Protein AF-A0A0N0D2H1-F1 (afdb_monomer_lite)

Foldseek 3Di:
DDDDDADAPVPDDPVSLVVVCVVVVHDPVRVVVVVVDDDDDPPVPDDPDDDHDHDDDDDDDDDDPDDDDDDDDDDDDDDPDPPPPDDQPPFKDWPAKDWDLLVLPLALPPLLVQLVLCCQLFHVPQDSVLSSVQSVCSVVVNRLAAGEAEDQPDPPDAWAADDRYIYGYNSLVVVLQPALLSLLVNLQSVQLNRQQVVNCCRCVPSHVNDDGGPDSSSNLRSVLSCLSSVLLQAKDFTMKIWMWGQDPVRDTDIDIGTRMRHRVRPNSVSSCVQAVAPPDPQQQWGWGQDSVRDTDTRRNPPPLQQQPLLQQLQCLLCVLLVHDDDLLLRLLQNCLQFPDPDPLASDGHPCVVVCLVPPCPDSNVCCQAADNVLLLLADNAQVDALLRSLVVLLVLLQVLQVQLLVQAQPFGDDDPVRPRDDGTNSSSSLSSNLNSLQSCQQCFAFNFDQVADAQDVAFGGATQAGAANVFFDPQLSSCSSQLNNSSPGDCVSHRRSVSSSVLSSVSSNCSVVSPRCPPPVSCRCDRHRNHHDPVRRGHGHHHGDPSTGDPPPPPPPPPPDD

Sequence (562 aa):
MSKIHIVNTSKDGLDSFLKIANNYEVSFPELKNANKDRGNPPFEKRSPGYVIYNGDEILIPRNFMQNNQLGTCVLGCSQVDKKKESTMPENKDIIGIEDYFLSSIPYLQSPYFFKKGILLIFGNEIPANEIEKMRHDMINGVFEKPKYEFDSLGEGKYGYYYNGIITLDKFLVIKAQDNFKYRWALLLVMLEEYGHHIDYILRNKYTSIGGDAKGDEGQIFAGDYIHYNDLLESNLHYATVKLVKKNDAGTRQEHIIEYDILEDNPPKSMRREFIEYSNNRFQDKATIRLKDGTEQEVEFFAIRGLGAMHEEITEKAAQDSGITYDKALEFGCEWPDLPCESQHTVNICYNALIEMKSIKHSKAYKSHYGIYSYWHAMSPGSHMTNQQVKYKMLIQAERWYTDGLKNKGEKPVKYRDGATDFKDRGLFFIGKLLHMIQDSYTQSHAFRDRDGELIKNGIGFKIKLFQGYINQDPKKHELADNGGDPFHCTILSVPGATDALKASTEILKYYKSNTDFKPDVYSYLDEKILVLDSKNANEKSGASHSSYAKEEGNWSISFNFF

Radius of gyration: 29.93 Å; chains: 1; bounding box: 83×64×80 Å

pLDDT: mean 75.49, std 21.8, range [23.78, 98.62]

Secondary structure (DSSP, 8-state):
-PPP----TTTS-HHHHHHHHHHTT--HHHHHHTTTS-----GGG--TT----SSS--PPPS------------S--------------TTEEEEEEEE-TGGG-TTTT-HHHHHHHHHHHH-TTS-HHHHHHHHHHHHTT-S-PPEEEEE---TT--EEEETTEEEEEHHHHHHHHH-HHHHHHHHHHHHHHHHHHHHHHIIIII-S--S--SS-HHHHHHHHHHHHTTTTTS-EEEEEEEEEEEPTTS-EEEEEEEEEEBTTBS-HHHHTTTTT----TTS--EEEEPTTS-EEEE---TTTTTTHHHHHHHHHHHHHHT----HHHHHHHHTTTSB-S-SSSS-B-THHHHHHHH-TTSHHHHHHHSTTGGGGT--S-TTSBHHHHHHHHHHHHHHHHHHHHHTTTPPPS--TT-----S-THHHHHHHHHHHHHHTTSTTTEEE-TTSPBPTTSSSBPEEEE--GGGB-HHHHHHHHTTS-TTS--TTTSTTHHHHHHHHHHHHHHHHTT--IIIIIHHHIIIIISPBPTTTTTSB-----TTTBPP-----------

Structure (mmCIF, N/CA/C/O backbone):
data_AF-A0A0N0D2H1-F1
#
_entry.id   AF-A0A0N0D2H1-F1
#
loop_
_atom_site.group_PDB
_atom_site.id
_atom_site.type_symbol
_atom_site.label_atom_id
_atom_site.label_alt_id
_atom_site.label_comp_id
_atom_site.label_asym_id
_atom_site.label_entity_id
_atom_site.label_seq_id
_atom_site.pdbx_PDB_ins_code
_atom_site.Cartn_x
_atom_site.Cartn_y
_atom_site.Cartn_z
_atom_site.occupancy
_atom_site.B_iso_or_equiv
_atom_site.auth_seq_id
_atom_site.auth_comp_id
_atom_site.auth_asym_id
_atom_site.auth_atom_id
_atom_site.pdbx_PDB_model_num
ATOM 1 N N . MET A 1 1 ? 26.616 27.077 -18.793 1.00 26.61 1 MET A N 1
ATOM 2 C CA . MET A 1 1 ? 27.231 28.172 -18.008 1.00 26.61 1 MET A CA 1
ATOM 3 C C . MET A 1 1 ? 27.455 27.655 -16.596 1.00 26.61 1 MET A C 1
ATOM 5 O O . MET A 1 1 ? 26.478 27.295 -15.954 1.00 26.61 1 MET A O 1
ATOM 9 N N . SER A 1 2 ? 28.697 27.545 -16.128 1.00 28.22 2 SER A N 1
ATOM 10 C CA . SER A 1 2 ? 28.988 27.197 -14.731 1.00 28.22 2 SER A CA 1
ATOM 11 C C . SER A 1 2 ? 28.725 28.414 -13.837 1.00 28.22 2 SER A C 1
ATOM 13 O O . SER A 1 2 ? 29.215 29.510 -14.110 1.00 28.22 2 SER A O 1
ATOM 15 N N . LYS A 1 3 ? 27.898 28.246 -12.797 1.00 31.00 3 LYS A N 1
ATOM 16 C CA . LYS A 1 3 ? 27.627 29.294 -11.803 1.00 31.00 3 LYS A CA 1
ATOM 17 C C . LYS A 1 3 ? 28.882 29.500 -10.953 1.00 31.00 3 LYS A C 1
ATOM 19 O O . LYS A 1 3 ? 29.344 28.576 -10.294 1.00 31.00 3 LYS A O 1
ATOM 24 N N . ILE A 1 4 ? 29.428 30.712 -10.976 1.00 38.06 4 ILE A N 1
ATOM 25 C CA . ILE A 1 4 ? 30.532 31.118 -10.103 1.00 38.06 4 ILE A CA 1
ATOM 26 C C . ILE A 1 4 ? 29.925 31.611 -8.787 1.00 38.06 4 ILE A C 1
ATOM 28 O O . ILE A 1 4 ? 29.057 32.483 -8.795 1.00 38.06 4 ILE A O 1
ATOM 32 N N . HIS A 1 5 ? 30.387 31.065 -7.662 1.00 42.81 5 HIS A N 1
ATOM 33 C CA . HIS A 1 5 ? 30.021 31.535 -6.327 1.00 42.81 5 HIS A CA 1
ATOM 34 C C . HIS A 1 5 ? 31.134 32.432 -5.782 1.00 42.81 5 HIS A C 1
ATOM 36 O O . HIS A 1 5 ? 32.235 31.965 -5.504 1.00 42.81 5 HIS A O 1
ATOM 42 N N . ILE A 1 6 ? 30.846 33.727 -5.650 1.00 43.12 6 ILE A N 1
ATOM 43 C CA . ILE A 1 6 ? 31.751 34.717 -5.059 1.00 43.12 6 ILE A CA 1
ATOM 44 C C . ILE A 1 6 ? 31.274 34.967 -3.630 1.00 43.12 6 ILE A C 1
ATOM 46 O O . ILE A 1 6 ? 30.100 35.273 -3.437 1.00 43.12 6 ILE A O 1
ATOM 50 N N . VAL A 1 7 ? 32.164 34.842 -2.643 1.00 45.31 7 VAL A N 1
ATOM 51 C CA . VAL A 1 7 ? 31.858 35.159 -1.239 1.00 45.31 7 VAL A CA 1
ATOM 52 C C . VAL A 1 7 ? 32.781 36.248 -0.740 1.00 45.31 7 VAL A C 1
ATOM 54 O O . VAL A 1 7 ? 34.004 36.154 -0.853 1.00 45.31 7 VAL A O 1
ATOM 57 N N . ASN A 1 8 ? 32.176 37.284 -0.175 1.00 50.62 8 ASN A N 1
ATOM 58 C CA . ASN A 1 8 ? 32.856 38.426 0.394 1.00 50.62 8 ASN A CA 1
ATOM 59 C C . ASN A 1 8 ? 32.934 38.275 1.917 1.00 50.62 8 ASN A C 1
ATOM 61 O O . ASN A 1 8 ? 31.946 38.423 2.635 1.00 50.62 8 ASN A O 1
ATOM 65 N N . THR A 1 9 ? 34.147 38.050 2.418 1.00 47.50 9 THR A N 1
ATOM 66 C CA . THR A 1 9 ? 34.437 37.842 3.849 1.00 47.50 9 THR A CA 1
ATOM 67 C C . THR A 1 9 ? 34.023 39.006 4.759 1.00 47.50 9 THR A C 1
ATOM 69 O O . THR A 1 9 ? 33.893 38.807 5.963 1.00 47.50 9 THR A O 1
ATOM 72 N N . SER A 1 10 ? 33.807 40.208 4.211 1.00 42.47 10 SER A N 1
ATOM 73 C CA . SER A 1 10 ? 33.390 41.398 4.966 1.00 42.47 10 SER A CA 1
ATOM 74 C C . SER A 1 10 ? 31.883 41.675 4.938 1.00 42.47 10 SER A C 1
ATOM 76 O O . SER A 1 10 ? 31.417 42.523 5.697 1.00 42.47 10 SER A O 1
ATOM 78 N N . LYS A 1 11 ? 31.119 40.990 4.073 1.00 43.97 11 LYS A N 1
ATOM 79 C CA . LYS A 1 11 ? 29.684 41.257 3.850 1.00 43.97 11 LYS A CA 1
ATOM 80 C C . LYS A 1 11 ? 28.783 40.037 4.035 1.00 43.97 11 LYS A C 1
ATOM 82 O O . LYS A 1 11 ? 27.614 40.216 4.364 1.00 43.97 11 LYS A O 1
ATOM 87 N N . ASP A 1 12 ? 29.312 38.829 3.873 1.00 51.25 12 ASP A N 1
ATOM 88 C CA . ASP A 1 12 ? 28.519 37.603 3.928 1.00 51.25 12 ASP A CA 1
ATOM 89 C C . ASP A 1 12 ? 28.632 36.908 5.295 1.00 51.25 12 ASP A C 1
ATOM 91 O O . ASP A 1 12 ? 29.712 36.796 5.876 1.00 51.25 12 ASP A O 1
ATOM 95 N N . GLY A 1 13 ? 27.493 36.443 5.820 1.00 52.88 13 GLY A N 1
ATOM 96 C CA . GLY A 1 13 ? 27.396 35.770 7.119 1.00 52.88 13 GLY A CA 1
ATOM 97 C C . GLY A 1 13 ? 27.925 34.329 7.125 1.00 52.88 13 GLY A C 1
ATOM 98 O O . GLY A 1 13 ? 28.175 33.724 6.081 1.00 52.88 13 GLY A O 1
ATOM 99 N N . LEU A 1 14 ? 28.053 33.754 8.327 1.00 47.91 14 LEU A N 1
ATOM 100 C CA . LEU A 1 14 ? 28.580 32.400 8.572 1.00 47.91 14 LEU A CA 1
ATOM 101 C C . LEU A 1 14 ? 27.854 31.307 7.756 1.00 47.91 14 LEU A C 1
ATOM 103 O O . LEU A 1 14 ? 28.486 30.358 7.294 1.00 47.91 14 LEU A O 1
ATOM 107 N N . ASP A 1 15 ? 26.556 31.485 7.505 1.00 50.50 15 ASP A N 1
ATOM 108 C CA . ASP A 1 15 ? 25.721 30.556 6.734 1.00 50.50 15 ASP A CA 1
ATOM 109 C C . ASP A 1 15 ? 26.161 30.408 5.270 1.00 50.50 15 ASP A C 1
ATOM 111 O O . ASP A 1 15 ? 26.068 29.319 4.698 1.00 50.50 15 ASP A O 1
ATOM 115 N N . SER A 1 16 ? 26.690 31.472 4.659 1.00 55.16 16 SER A N 1
ATOM 116 C CA . SER A 1 16 ? 27.202 31.429 3.284 1.00 55.16 16 SER A CA 1
ATOM 117 C C . SER A 1 16 ? 28.476 30.589 3.190 1.00 55.16 16 SER A C 1
ATOM 119 O O . SER A 1 16 ? 28.670 29.857 2.220 1.00 55.16 16 SER A O 1
ATOM 121 N N . PHE A 1 17 ? 29.316 30.625 4.227 1.00 52.94 17 PHE A N 1
ATOM 122 C CA . PHE A 1 17 ? 30.519 29.797 4.307 1.00 52.94 17 PHE A CA 1
ATOM 123 C C . PHE A 1 17 ? 30.203 28.330 4.597 1.00 52.94 17 PHE A C 1
ATOM 125 O O . PHE A 1 17 ? 30.832 27.453 4.010 1.00 52.94 17 PHE A O 1
ATOM 132 N N . LEU A 1 18 ? 29.219 28.052 5.457 1.00 50.47 18 LEU A N 1
ATOM 133 C CA . LEU A 1 18 ? 28.780 26.683 5.752 1.00 50.47 18 LEU A CA 1
ATOM 134 C C . LEU A 1 18 ? 28.152 26.006 4.527 1.00 50.47 18 LEU A C 1
ATOM 136 O O . LEU A 1 18 ? 28.391 24.825 4.291 1.00 50.47 18 LEU A O 1
ATOM 140 N N . LYS A 1 19 ? 27.421 26.757 3.696 1.00 51.84 19 LYS A N 1
ATOM 141 C CA . LYS A 1 19 ? 26.904 26.245 2.417 1.00 51.84 19 LYS A CA 1
ATOM 142 C C . LYS A 1 19 ? 28.012 25.857 1.442 1.00 51.84 19 LYS A C 1
ATOM 144 O O . LYS A 1 19 ? 27.883 24.849 0.759 1.00 51.84 19 LYS A O 1
ATOM 149 N N . ILE A 1 20 ? 29.100 26.622 1.389 1.00 51.06 20 ILE A N 1
ATOM 150 C CA . ILE A 1 20 ? 30.248 26.298 0.532 1.00 51.06 20 ILE A CA 1
ATOM 151 C C . ILE A 1 20 ? 31.021 25.104 1.085 1.00 51.06 20 ILE A C 1
ATOM 153 O O . ILE A 1 20 ? 31.335 24.195 0.329 1.00 51.06 20 ILE A O 1
ATOM 157 N N . ALA A 1 21 ? 31.268 25.068 2.394 1.00 50.72 21 ALA A N 1
ATOM 158 C CA . ALA A 1 21 ? 31.893 23.930 3.064 1.00 50.72 21 ALA A CA 1
ATOM 159 C C . ALA A 1 21 ? 31.152 22.616 2.766 1.00 50.72 21 ALA A C 1
ATOM 161 O O . ALA A 1 21 ? 31.769 21.637 2.357 1.00 50.72 21 ALA A O 1
ATOM 162 N N . ASN A 1 22 ? 29.820 22.638 2.865 1.00 51.81 22 ASN A N 1
ATOM 163 C CA . ASN A 1 22 ? 28.982 21.480 2.568 1.00 51.81 22 ASN A CA 1
ATOM 164 C C . ASN A 1 22 ? 28.964 21.120 1.077 1.00 51.81 22 ASN A C 1
ATOM 166 O O . ASN A 1 22 ? 29.020 19.942 0.750 1.00 51.81 22 ASN A O 1
ATOM 170 N N . ASN A 1 23 ? 28.921 22.104 0.173 1.00 49.12 23 ASN A N 1
ATOM 171 C CA . ASN A 1 23 ? 28.907 21.839 -1.271 1.00 49.12 23 ASN A CA 1
ATOM 172 C C . ASN A 1 23 ? 30.214 21.238 -1.805 1.00 49.12 23 ASN A C 1
ATOM 174 O O . ASN A 1 23 ? 30.198 20.626 -2.867 1.00 49.12 23 ASN A O 1
ATOM 178 N N . TYR A 1 24 ? 31.332 21.440 -1.108 1.00 49.22 24 TYR A N 1
ATOM 179 C CA . TYR A 1 24 ? 32.645 20.929 -1.511 1.00 49.22 24 TYR A CA 1
ATOM 180 C C . TYR A 1 24 ? 33.205 19.884 -0.537 1.00 49.22 24 TYR A C 1
ATOM 182 O O . TYR A 1 24 ? 34.380 19.545 -0.636 1.00 49.22 24 TYR A O 1
ATOM 190 N N . GLU A 1 25 ? 32.380 19.395 0.395 1.00 53.72 25 GLU A N 1
ATOM 191 C CA . GLU A 1 25 ? 32.721 18.358 1.382 1.00 53.72 25 GLU A CA 1
ATOM 192 C C . GLU A 1 25 ? 34.017 18.624 2.173 1.00 53.72 25 GLU A C 1
ATOM 194 O O . GLU A 1 25 ? 34.762 17.710 2.520 1.00 53.72 25 GLU A O 1
ATOM 199 N N . VAL A 1 26 ? 34.287 19.889 2.492 1.00 51.12 26 VAL A N 1
ATOM 200 C CA . VAL A 1 26 ? 35.447 20.302 3.297 1.00 51.12 26 VAL A CA 1
ATOM 201 C C . VAL A 1 26 ? 34.985 20.936 4.600 1.00 51.12 26 VAL A C 1
ATOM 203 O O . VAL A 1 26 ? 33.999 21.674 4.640 1.00 51.12 26 VAL A O 1
ATOM 206 N N . SER A 1 27 ? 35.697 20.689 5.696 1.00 54.22 27 SER A N 1
ATOM 207 C CA . SER A 1 27 ? 35.328 21.252 6.992 1.00 54.22 27 SER A CA 1
ATOM 208 C C . SER A 1 27 ? 35.615 22.758 7.059 1.00 54.22 27 SER A C 1
ATOM 210 O O . SER A 1 27 ? 36.551 23.286 6.454 1.00 54.22 27 SER A O 1
ATOM 212 N N . PHE A 1 28 ? 34.824 23.488 7.849 1.00 48.12 28 PHE A N 1
ATOM 213 C CA . PHE A 1 28 ? 35.024 24.927 8.060 1.00 48.12 28 PHE A CA 1
ATOM 214 C C . PHE A 1 28 ? 36.445 25.285 8.572 1.00 48.12 28 PHE A C 1
ATOM 216 O O . PHE A 1 28 ? 37.006 26.287 8.117 1.00 48.12 28 PHE A O 1
ATOM 223 N N . PRO A 1 29 ? 37.088 24.488 9.454 1.00 54.75 29 PRO A N 1
ATOM 224 C CA . PRO A 1 29 ? 38.499 24.666 9.801 1.00 54.75 29 PRO A CA 1
ATOM 225 C C . PRO A 1 29 ? 39.472 24.472 8.626 1.00 54.75 29 PRO A C 1
ATOM 227 O O . PRO A 1 29 ? 40.428 25.238 8.528 1.00 54.75 29 PRO A O 1
ATOM 230 N N . GLU A 1 30 ? 39.234 23.520 7.718 1.00 52.06 30 GLU A N 1
ATOM 231 C CA . GLU A 1 30 ? 40.067 23.300 6.519 1.00 52.06 30 GLU A CA 1
ATOM 232 C C . GLU A 1 30 ? 39.963 24.473 5.538 1.00 52.06 30 GLU A C 1
ATOM 234 O O . GLU A 1 30 ? 40.983 25.005 5.095 1.00 52.06 30 GLU A O 1
ATOM 239 N N . LEU A 1 31 ? 38.745 24.970 5.305 1.00 51.06 31 LEU A N 1
ATOM 240 C CA . LEU A 1 31 ? 38.468 26.182 4.522 1.00 51.06 31 LEU A CA 1
ATOM 241 C C . LEU A 1 31 ? 39.158 27.428 5.098 1.00 51.06 31 LEU A C 1
ATOM 243 O O . LEU A 1 31 ? 39.650 28.287 4.366 1.00 51.06 31 LEU A O 1
ATOM 247 N N . LYS A 1 32 ? 39.218 27.528 6.429 1.00 47.78 32 LYS A N 1
ATOM 248 C CA . LYS A 1 32 ? 39.866 28.637 7.139 1.00 47.78 32 LYS A CA 1
ATOM 249 C C . LYS A 1 32 ? 41.394 28.512 7.159 1.00 47.78 32 LYS A C 1
ATOM 251 O O . LYS A 1 32 ? 42.078 29.536 7.148 1.00 47.78 32 LYS A O 1
ATOM 256 N N . ASN A 1 33 ? 41.929 27.292 7.185 1.00 50.34 33 ASN A N 1
ATOM 257 C CA . ASN A 1 33 ? 43.369 27.021 7.195 1.00 50.34 33 ASN A CA 1
ATOM 258 C C . ASN A 1 33 ? 44.003 27.174 5.806 1.00 50.34 33 ASN A C 1
ATOM 260 O O . ASN A 1 33 ? 45.105 27.710 5.719 1.00 50.34 33 ASN A O 1
ATOM 264 N N . ALA A 1 34 ? 43.275 26.864 4.726 1.00 52.31 34 ALA A N 1
ATOM 265 C CA . ALA A 1 34 ? 43.689 27.166 3.349 1.00 52.31 34 ALA A CA 1
ATOM 266 C C . ALA A 1 34 ? 43.939 28.670 3.096 1.00 52.31 34 ALA A C 1
ATOM 268 O O . ALA A 1 34 ? 44.613 29.043 2.141 1.00 52.31 34 ALA A O 1
ATOM 269 N N . ASN A 1 35 ? 43.423 29.536 3.975 1.00 45.12 35 ASN A N 1
ATOM 270 C CA . ASN A 1 35 ? 43.555 30.991 3.918 1.00 45.12 35 ASN A CA 1
ATOM 271 C C . ASN A 1 35 ? 44.654 31.555 4.845 1.00 45.12 35 ASN A C 1
ATOM 273 O O . ASN A 1 35 ? 44.884 32.765 4.857 1.00 45.12 35 ASN A O 1
ATOM 277 N N . LYS A 1 36 ? 45.303 30.718 5.671 1.00 40.00 36 LYS A N 1
ATOM 278 C CA . LYS A 1 36 ? 46.275 31.167 6.688 1.00 40.00 36 LYS A CA 1
ATOM 279 C C . LYS A 1 36 ? 47.740 31.031 6.277 1.00 40.00 36 LYS A C 1
ATOM 281 O O . LYS A 1 36 ? 48.561 31.770 6.825 1.00 40.00 36 LYS A O 1
ATOM 286 N N . ASP A 1 37 ? 48.067 30.184 5.306 1.00 39.50 37 ASP A N 1
ATOM 287 C CA . ASP A 1 37 ? 49.449 30.019 4.851 1.00 39.50 37 ASP A CA 1
ATOM 288 C C . ASP A 1 37 ? 49.797 31.008 3.728 1.00 39.50 37 ASP A C 1
ATOM 290 O O . ASP A 1 37 ? 49.214 31.032 2.645 1.00 39.50 37 ASP A O 1
ATOM 294 N N . ARG A 1 38 ? 50.761 31.884 4.022 1.00 44.03 38 ARG A N 1
ATOM 295 C CA . ARG A 1 38 ? 51.276 32.918 3.120 1.00 44.03 38 ARG A CA 1
ATOM 296 C C . ARG A 1 38 ? 52.168 32.319 2.028 1.00 44.03 38 ARG A C 1
ATOM 298 O O . ARG A 1 38 ? 53.099 31.584 2.334 1.00 44.03 38 ARG A O 1
ATOM 305 N N . GLY A 1 39 ? 51.992 32.808 0.797 1.00 41.62 39 GLY A N 1
ATOM 306 C CA . GLY A 1 39 ? 53.005 32.790 -0.266 1.00 41.62 39 GLY A CA 1
ATOM 307 C C . GLY A 1 39 ? 52.459 32.295 -1.601 1.00 41.62 39 GLY A C 1
ATOM 308 O O . GLY A 1 39 ? 52.351 31.096 -1.805 1.00 41.62 39 GLY A O 1
ATOM 309 N N . ASN A 1 40 ? 52.130 33.216 -2.514 1.00 39.22 40 ASN A N 1
ATOM 310 C CA . ASN A 1 40 ? 51.664 32.918 -3.875 1.00 39.22 40 ASN A CA 1
ATOM 311 C C . ASN A 1 40 ? 52.616 31.932 -4.595 1.00 39.22 40 ASN A C 1
ATOM 313 O O . ASN A 1 40 ? 53.716 32.348 -4.966 1.00 39.22 40 ASN A O 1
ATOM 317 N N . PRO A 1 41 ? 52.222 30.674 -4.877 1.00 39.56 41 PRO A N 1
ATOM 318 C CA . PRO A 1 41 ? 52.984 29.845 -5.797 1.00 39.56 41 PRO A CA 1
ATOM 319 C C . PRO A 1 41 ? 52.749 30.329 -7.243 1.00 39.56 41 PRO A C 1
ATOM 321 O O . PRO A 1 41 ? 51.664 30.860 -7.544 1.00 39.56 41 PRO A O 1
ATOM 324 N N . PRO A 1 42 ? 53.738 30.156 -8.145 1.00 42.12 42 PRO A N 1
ATOM 325 C CA . PRO A 1 42 ? 53.596 30.479 -9.562 1.00 42.12 42 PRO A CA 1
ATOM 326 C C . PRO A 1 42 ? 52.419 29.723 -10.190 1.00 42.12 42 PRO A C 1
ATOM 328 O O . PRO A 1 42 ? 52.060 28.624 -9.761 1.00 42.12 42 PRO A O 1
ATOM 331 N N . PHE A 1 43 ? 51.805 30.352 -11.194 1.00 38.22 43 PHE A N 1
ATOM 332 C CA . PHE A 1 43 ? 50.514 29.979 -11.788 1.00 38.22 43 PHE A CA 1
ATOM 333 C C . PHE A 1 43 ? 50.437 28.507 -12.235 1.00 38.22 43 PHE A C 1
ATOM 335 O O . PHE A 1 43 ? 49.395 27.873 -12.120 1.00 38.22 43 PHE A O 1
ATOM 342 N N . GLU A 1 44 ? 51.569 27.943 -12.648 1.00 39.19 44 GLU A N 1
ATOM 343 C CA . GLU A 1 44 ? 51.723 26.587 -13.188 1.00 39.19 44 GLU A CA 1
ATOM 344 C C . GLU A 1 44 ? 51.604 25.461 -12.141 1.00 39.19 44 GLU A C 1
ATOM 346 O O . GLU A 1 44 ? 51.530 24.293 -12.509 1.00 39.19 44 GLU A O 1
ATOM 351 N N . LYS A 1 45 ? 51.581 25.780 -10.837 1.00 40.94 45 LYS A N 1
ATOM 352 C CA . LYS A 1 45 ? 51.517 24.786 -9.742 1.00 40.94 45 LYS A CA 1
ATOM 353 C C . LYS A 1 45 ? 50.183 24.757 -8.980 1.00 40.94 45 LYS A C 1
ATOM 355 O O . LYS A 1 45 ? 50.128 24.218 -7.877 1.00 40.94 45 LYS A O 1
ATOM 360 N N . ARG A 1 46 ? 49.114 25.357 -9.513 1.00 45.91 46 ARG A N 1
ATOM 361 C CA . ARG A 1 46 ? 47.806 25.450 -8.832 1.00 45.91 46 ARG A CA 1
ATOM 362 C C . ARG A 1 46 ? 46.857 24.337 -9.295 1.00 45.91 46 ARG A C 1
ATOM 364 O O . ARG A 1 46 ? 46.716 24.119 -10.493 1.00 45.91 46 ARG A O 1
ATOM 371 N N . SER A 1 47 ? 46.194 23.653 -8.356 1.00 41.91 47 SER A N 1
ATOM 372 C CA . SER A 1 47 ? 45.148 22.662 -8.666 1.00 41.91 47 SER A CA 1
ATOM 373 C C . SER A 1 47 ? 43.917 23.321 -9.312 1.00 41.91 47 SER A C 1
ATOM 375 O O . SER A 1 47 ? 43.604 24.462 -8.967 1.00 41.91 47 SER A O 1
ATOM 377 N N . PRO A 1 48 ? 43.163 22.628 -10.188 1.00 33.84 48 PRO A N 1
ATOM 378 C CA . PRO A 1 48 ? 42.219 23.260 -11.123 1.00 33.84 48 PRO A CA 1
ATOM 379 C C . PRO A 1 48 ? 40.887 23.747 -10.517 1.00 33.84 48 PRO A C 1
ATOM 381 O O . PRO A 1 48 ? 39.937 23.981 -11.255 1.00 33.84 48 PRO A O 1
ATOM 384 N N . GLY A 1 49 ? 40.772 23.857 -9.192 1.00 38.66 49 GLY A N 1
ATOM 385 C CA . GLY A 1 49 ? 39.471 23.945 -8.525 1.00 38.66 49 GLY A CA 1
ATOM 386 C C . GLY A 1 49 ? 38.955 25.346 -8.208 1.00 38.66 49 GLY A C 1
ATOM 387 O O . GLY A 1 49 ? 37.777 25.606 -8.428 1.00 38.66 49 GLY A O 1
ATOM 388 N N . TYR A 1 50 ? 39.771 26.253 -7.651 1.00 39.03 50 TYR A N 1
ATOM 389 C CA . TYR A 1 50 ? 39.220 27.446 -6.982 1.00 39.03 50 TYR A CA 1
ATOM 390 C C . TYR A 1 50 ? 40.184 28.641 -6.987 1.00 39.03 50 TYR A C 1
ATOM 392 O O . TYR A 1 50 ? 41.388 28.484 -6.783 1.00 39.03 50 TYR A O 1
ATOM 400 N N . VAL A 1 51 ? 39.640 29.854 -7.144 1.00 41.12 51 VAL A N 1
ATOM 401 C CA . VAL A 1 51 ? 40.332 31.127 -6.878 1.00 41.12 51 VAL A CA 1
ATOM 402 C C . VAL A 1 51 ? 39.468 31.938 -5.917 1.00 41.12 51 VAL A C 1
ATOM 404 O O . VAL A 1 51 ? 38.322 32.245 -6.231 1.00 41.12 51 VAL A O 1
ATOM 407 N N . ILE A 1 52 ? 40.013 32.302 -4.756 1.00 40.59 52 ILE A N 1
ATOM 408 C CA . ILE A 1 52 ? 39.408 33.275 -3.838 1.00 40.59 52 ILE A CA 1
ATOM 409 C C . ILE A 1 52 ? 40.306 34.508 -3.869 1.00 40.59 52 ILE A C 1
ATOM 411 O O . ILE A 1 52 ? 41.493 34.415 -3.561 1.00 40.59 52 ILE A O 1
ATOM 415 N N . TYR A 1 53 ? 39.752 35.649 -4.274 1.00 39.06 53 TYR A N 1
ATOM 416 C CA . TYR A 1 53 ? 40.470 36.921 -4.319 1.00 39.06 53 TYR A CA 1
ATOM 417 C C . TYR A 1 53 ? 39.786 37.934 -3.405 1.00 39.06 53 TYR A C 1
ATOM 419 O O . TYR A 1 53 ? 38.563 38.059 -3.403 1.00 39.06 53 TYR A O 1
ATOM 427 N N . ASN A 1 54 ? 40.587 38.651 -2.621 1.00 42.47 54 ASN A N 1
ATOM 428 C CA . ASN A 1 54 ? 40.128 39.723 -1.748 1.00 42.47 54 ASN A CA 1
ATOM 429 C C . ASN A 1 54 ? 40.309 41.055 -2.498 1.00 42.47 54 ASN A C 1
ATOM 431 O O . ASN A 1 54 ? 41.416 41.590 -2.524 1.00 42.47 54 ASN A O 1
ATOM 435 N N . GLY A 1 55 ? 39.236 41.560 -3.114 1.00 35.97 55 GLY A N 1
ATOM 436 C CA . GLY A 1 55 ? 39.178 42.902 -3.709 1.00 35.97 55 GLY A CA 1
ATOM 437 C C . GLY A 1 55 ? 38.985 42.929 -5.229 1.00 35.97 55 GLY A C 1
ATOM 438 O O . GLY A 1 55 ? 39.894 42.597 -5.979 1.00 35.97 55 GLY A O 1
ATOM 439 N N . ASP A 1 56 ? 37.767 43.313 -5.614 1.00 37.44 56 ASP A N 1
ATOM 440 C CA . ASP A 1 56 ? 37.295 44.060 -6.789 1.00 37.44 56 ASP A CA 1
ATOM 441 C C . ASP A 1 56 ? 38.088 43.970 -8.121 1.00 37.44 56 ASP A C 1
ATOM 443 O O . ASP A 1 56 ? 39.014 44.734 -8.365 1.00 37.44 56 ASP A O 1
ATOM 447 N N . GLU A 1 57 ? 37.584 43.079 -8.995 1.00 30.38 57 GLU A N 1
ATOM 448 C CA . GLU A 1 57 ? 37.722 42.926 -10.467 1.00 30.38 57 GLU A CA 1
ATOM 449 C C . GLU A 1 57 ? 38.413 41.638 -10.964 1.00 30.38 57 GLU A C 1
ATOM 451 O O . GLU A 1 57 ? 39.536 41.304 -10.596 1.00 30.38 57 GLU A O 1
ATOM 456 N N . ILE A 1 58 ? 37.735 40.918 -11.875 1.00 31.62 58 ILE A N 1
ATOM 457 C CA . ILE A 1 58 ? 38.289 39.789 -12.643 1.00 31.62 58 ILE A CA 1
ATOM 458 C C . ILE A 1 58 ? 38.041 40.029 -14.139 1.00 31.62 58 ILE A C 1
ATOM 460 O O . ILE A 1 58 ? 36.896 40.114 -14.581 1.00 31.62 58 ILE A O 1
ATOM 464 N N . LEU A 1 59 ? 39.121 40.068 -14.926 1.00 29.67 59 LEU A N 1
ATOM 465 C CA . LEU A 1 59 ? 39.109 39.963 -16.390 1.00 29.67 59 LEU A CA 1
ATOM 466 C C . LEU A 1 59 ? 39.312 38.499 -16.811 1.00 29.67 59 LEU A C 1
ATOM 468 O O . LEU A 1 59 ? 40.212 37.825 -16.312 1.00 29.67 59 LEU A O 1
ATOM 472 N N . ILE A 1 60 ? 38.509 38.018 -17.764 1.00 33.97 60 ILE A N 1
ATOM 473 C CA . ILE A 1 60 ? 38.618 36.664 -18.338 1.00 33.97 60 ILE A CA 1
ATOM 474 C C . ILE A 1 60 ? 39.356 36.739 -19.689 1.00 33.97 60 ILE A C 1
ATOM 476 O O . ILE A 1 60 ? 38.920 37.503 -20.556 1.00 33.97 60 ILE A O 1
ATOM 480 N N . PRO A 1 61 ? 40.415 35.941 -19.947 1.00 27.91 61 PRO A N 1
ATOM 481 C CA . PRO A 1 61 ? 40.985 35.835 -21.283 1.00 27.91 61 PRO A CA 1
ATOM 482 C C . PRO A 1 61 ? 40.162 34.884 -22.165 1.00 27.91 61 PRO A C 1
ATOM 484 O O . PRO A 1 61 ? 39.773 33.789 -21.765 1.00 27.91 61 PRO A O 1
ATOM 487 N N . ARG A 1 62 ? 39.913 35.324 -23.402 1.00 28.98 62 ARG A N 1
ATOM 488 C CA . ARG A 1 62 ? 38.933 34.766 -24.350 1.00 28.98 62 ARG A CA 1
ATOM 489 C C . ARG A 1 62 ? 39.325 33.449 -25.039 1.00 28.98 62 ARG A C 1
ATOM 491 O O . ARG A 1 62 ? 38.535 32.963 -25.834 1.00 28.98 62 ARG A O 1
ATOM 498 N N . ASN A 1 63 ? 40.492 32.865 -24.767 1.00 40.56 63 ASN A N 1
ATOM 499 C CA . ASN A 1 63 ? 40.998 31.714 -25.522 1.00 40.56 63 ASN A CA 1
ATOM 500 C C . ASN A 1 63 ? 41.567 30.636 -24.595 1.00 40.56 63 ASN A C 1
ATOM 502 O O . ASN A 1 63 ? 42.703 30.754 -24.154 1.00 40.56 63 ASN A O 1
ATOM 506 N N . PHE A 1 64 ? 40.808 29.566 -24.358 1.00 31.78 64 PHE A N 1
ATOM 507 C CA . PHE A 1 64 ? 41.357 28.282 -23.901 1.00 31.78 64 PHE A CA 1
ATOM 508 C C . PHE A 1 64 ? 40.602 27.114 -24.557 1.00 31.78 64 PHE A C 1
ATOM 510 O O . PHE A 1 64 ? 40.044 26.232 -23.918 1.00 31.78 64 PHE A O 1
ATOM 517 N N . MET A 1 65 ? 40.589 27.125 -25.888 1.00 37.56 65 MET A N 1
ATOM 518 C CA . MET A 1 65 ? 40.631 25.905 -26.686 1.00 37.56 65 MET A CA 1
ATOM 519 C C . MET A 1 65 ? 41.909 25.990 -27.511 1.00 37.56 65 MET A C 1
ATOM 521 O O . MET A 1 65 ? 41.928 26.714 -28.499 1.00 37.56 65 MET A O 1
ATOM 525 N N . GLN A 1 66 ? 42.975 25.319 -27.070 1.00 31.34 66 GLN A N 1
ATOM 526 C CA . GLN A 1 66 ? 43.919 24.602 -27.934 1.00 31.34 66 GLN A CA 1
ATOM 527 C C . GLN A 1 66 ? 45.087 24.011 -27.128 1.00 31.34 66 GLN A C 1
ATOM 529 O O . GLN A 1 66 ? 45.765 24.704 -26.380 1.00 31.34 66 GLN A O 1
ATOM 534 N N . ASN A 1 67 ? 45.338 22.736 -27.432 1.00 31.69 67 ASN A N 1
ATOM 535 C CA . ASN A 1 67 ? 46.600 22.000 -27.364 1.00 31.69 67 ASN A CA 1
ATOM 536 C C . ASN A 1 67 ? 47.113 21.459 -26.018 1.00 31.69 67 ASN A C 1
ATOM 538 O O . ASN A 1 67 ? 47.651 22.167 -25.178 1.00 31.69 67 ASN A O 1
ATOM 542 N N . ASN A 1 68 ? 47.054 20.121 -25.934 1.00 40.62 68 ASN A N 1
ATOM 543 C CA . ASN A 1 68 ? 48.211 19.228 -25.814 1.00 40.62 68 ASN A CA 1
ATOM 544 C C . ASN A 1 68 ? 49.440 19.803 -25.094 1.00 40.62 68 ASN A C 1
ATOM 546 O O . ASN A 1 68 ? 50.226 20.496 -25.734 1.00 40.62 68 ASN A O 1
ATOM 550 N N . GLN A 1 69 ? 49.705 19.348 -23.864 1.00 30.91 69 GLN A N 1
ATOM 551 C CA . GLN A 1 69 ? 51.048 18.910 -23.469 1.00 30.91 69 GLN A CA 1
ATOM 552 C C . GLN A 1 69 ? 51.057 18.094 -22.167 1.00 30.91 69 GLN A C 1
ATOM 554 O O . GLN A 1 69 ? 50.263 18.297 -21.256 1.00 30.91 69 GLN A O 1
ATOM 559 N N . LEU A 1 70 ? 51.961 17.115 -22.166 1.00 37.44 70 LEU A N 1
ATOM 560 C CA . LEU A 1 70 ? 52.247 16.118 -21.139 1.00 37.44 70 LEU A CA 1
ATOM 561 C C . LEU A 1 70 ? 52.790 16.728 -19.836 1.00 37.44 70 LEU A C 1
ATOM 563 O O . LEU A 1 70 ? 53.568 17.675 -19.878 1.00 37.44 70 LEU A O 1
ATOM 567 N N . GLY A 1 71 ? 52.491 16.081 -18.703 1.00 25.33 71 GLY A N 1
ATOM 568 C CA . GLY A 1 71 ? 53.076 16.397 -17.395 1.00 25.33 71 GLY A CA 1
ATOM 569 C C . GLY A 1 71 ? 52.894 15.287 -16.350 1.00 25.33 71 GLY A C 1
ATOM 570 O O . GLY A 1 71 ? 52.063 15.404 -15.465 1.00 25.33 71 GLY A O 1
ATOM 571 N N . THR A 1 72 ? 53.666 14.206 -16.505 1.00 27.05 72 THR A N 1
ATOM 572 C CA . THR A 1 72 ? 54.217 13.290 -15.474 1.00 27.05 72 THR A CA 1
ATOM 573 C C . THR A 1 72 ? 53.363 12.857 -14.264 1.00 27.05 72 THR A C 1
ATOM 575 O O . THR A 1 72 ? 53.292 13.550 -13.251 1.00 27.05 72 THR A O 1
ATOM 578 N N . CYS A 1 73 ? 52.885 11.604 -14.309 1.00 23.78 73 CYS A N 1
ATOM 579 C CA . CYS A 1 73 ? 52.570 10.782 -13.134 1.00 23.78 73 CYS A CA 1
ATOM 580 C C . CYS A 1 73 ? 53.844 10.416 -12.355 1.00 23.78 73 CYS A C 1
ATOM 582 O O . CYS A 1 73 ? 54.818 9.939 -12.939 1.00 23.78 73 CYS A O 1
ATOM 584 N N . VAL A 1 74 ? 53.789 10.537 -11.029 1.00 30.80 74 VAL A N 1
ATOM 585 C CA . VAL A 1 74 ? 54.688 9.850 -10.095 1.00 30.80 74 VAL A CA 1
ATOM 586 C C . VAL A 1 74 ? 53.875 8.723 -9.455 1.00 30.80 74 VAL A C 1
ATOM 588 O O . VAL A 1 74 ? 52.802 8.979 -8.922 1.00 30.80 74 VAL A O 1
ATOM 591 N N . LEU A 1 75 ? 54.422 7.503 -9.537 1.00 28.08 75 LEU A N 1
ATOM 592 C CA . LEU A 1 75 ? 53.921 6.206 -9.045 1.00 28.08 75 LEU A CA 1
ATOM 593 C C . LEU A 1 75 ? 53.002 5.412 -9.998 1.00 28.08 75 LEU A C 1
ATOM 595 O O . LEU A 1 75 ? 51.783 5.454 -9.929 1.00 28.08 75 LEU A O 1
ATOM 599 N N . GLY A 1 76 ? 53.648 4.584 -10.828 1.00 34.72 76 GLY A N 1
ATOM 600 C CA . GLY A 1 76 ? 53.343 3.149 -10.842 1.00 34.72 76 GLY A CA 1
ATOM 601 C C . GLY A 1 76 ? 52.037 2.673 -11.478 1.00 34.72 76 GLY A C 1
ATOM 602 O O . GLY A 1 76 ? 51.396 1.805 -10.901 1.00 34.72 76 GLY A O 1
ATOM 603 N N . CYS A 1 77 ? 51.698 3.133 -12.684 1.00 25.42 77 CYS A N 1
ATOM 604 C CA . CYS A 1 77 ? 50.801 2.384 -13.569 1.00 25.42 77 CYS A CA 1
ATOM 605 C C . CYS A 1 77 ? 51.578 1.927 -14.806 1.00 25.42 77 CYS A C 1
ATOM 607 O O . CYS A 1 77 ? 51.999 2.731 -15.638 1.00 25.42 77 CYS A O 1
ATOM 609 N N . SER A 1 78 ? 51.784 0.616 -14.902 1.00 30.38 78 SER A N 1
ATOM 610 C CA . SER A 1 78 ? 52.160 -0.076 -16.131 1.00 30.38 78 SER A CA 1
ATOM 611 C C . SER A 1 78 ? 51.237 0.344 -17.275 1.00 30.38 78 SER A C 1
ATOM 613 O O . SER A 1 78 ? 50.028 0.468 -17.092 1.00 30.38 78 SER A O 1
ATOM 615 N N . GLN A 1 79 ? 51.841 0.572 -18.439 1.00 29.67 79 GLN A N 1
ATOM 616 C CA . GLN A 1 79 ? 51.207 0.980 -19.688 1.00 29.67 79 GLN A CA 1
ATOM 617 C C . GLN A 1 79 ? 49.894 0.227 -19.944 1.00 29.67 79 GLN A C 1
ATOM 619 O O . GLN A 1 79 ? 49.900 -0.962 -20.250 1.00 29.67 79 GLN A O 1
ATOM 624 N N . VAL A 1 80 ? 48.766 0.933 -19.852 1.00 30.50 80 VAL A N 1
ATOM 625 C CA . VAL A 1 80 ? 47.547 0.513 -20.540 1.00 30.50 80 VAL A CA 1
ATOM 626 C C . VAL A 1 80 ? 47.679 1.048 -21.956 1.00 30.50 80 VAL A C 1
ATOM 628 O O . VAL A 1 80 ? 47.623 2.257 -22.189 1.00 30.50 80 VAL A O 1
ATOM 631 N N . ASP A 1 81 ? 47.936 0.132 -22.884 1.00 30.58 81 ASP A N 1
ATOM 632 C CA . ASP A 1 81 ? 47.914 0.382 -24.317 1.00 30.58 81 ASP A CA 1
ATOM 633 C C . ASP A 1 81 ? 46.685 1.209 -24.702 1.00 30.58 81 ASP A C 1
ATOM 635 O O . ASP A 1 81 ? 45.558 0.906 -24.296 1.00 30.58 81 ASP A O 1
ATOM 639 N N . LYS A 1 82 ? 46.889 2.225 -25.550 1.00 35.53 82 LYS A N 1
ATOM 640 C CA . LYS A 1 82 ? 45.811 2.871 -26.306 1.00 35.53 82 LYS A CA 1
ATOM 641 C C . LYS A 1 82 ? 45.176 1.822 -27.224 1.00 35.53 82 LYS A C 1
ATOM 643 O O . LYS A 1 82 ? 45.505 1.732 -28.406 1.00 35.53 82 LYS A O 1
ATOM 648 N N . LYS A 1 83 ? 44.276 0.999 -26.685 1.00 35.59 83 LYS A N 1
ATOM 649 C CA . LYS A 1 83 ? 43.387 0.164 -27.487 1.00 35.59 83 LYS A CA 1
ATOM 650 C C . LYS A 1 83 ? 42.543 1.108 -28.334 1.00 35.59 83 LYS A C 1
ATOM 652 O O . LYS A 1 83 ? 41.792 1.916 -27.797 1.00 35.59 83 LYS A O 1
ATOM 657 N N . LYS A 1 84 ? 42.716 0.991 -29.654 1.00 36.31 84 LYS A N 1
ATOM 658 C CA . LYS A 1 84 ? 41.787 1.456 -30.690 1.00 36.31 84 LYS A CA 1
ATOM 659 C C . LYS A 1 84 ? 40.355 1.423 -30.151 1.00 36.31 84 LYS A C 1
ATOM 661 O O . LYS A 1 84 ? 39.901 0.350 -29.747 1.00 36.31 84 LYS A O 1
ATOM 666 N N . GLU A 1 85 ? 39.649 2.552 -30.199 1.00 38.91 85 GLU A N 1
ATOM 667 C CA . GLU A 1 85 ? 38.188 2.518 -30.257 1.00 38.91 85 GLU A CA 1
ATOM 668 C C . GLU A 1 85 ? 37.826 1.533 -31.365 1.00 38.91 85 GLU A C 1
ATOM 670 O O . GLU A 1 85 ? 38.223 1.697 -32.521 1.00 38.91 85 GLU A O 1
ATOM 675 N N . SER A 1 86 ? 37.218 0.412 -30.970 1.00 37.84 86 SER A N 1
ATOM 676 C CA . SER A 1 86 ? 36.911 -0.649 -31.912 1.00 37.84 86 SER A CA 1
ATOM 677 C C . SER A 1 86 ? 35.917 -0.076 -32.913 1.00 37.84 86 SER A C 1
ATOM 679 O O . SER A 1 86 ? 34.825 0.353 -32.532 1.00 37.84 86 SER A O 1
ATOM 681 N N . THR A 1 87 ? 36.287 -0.122 -34.190 1.00 47.59 87 THR A N 1
ATOM 682 C CA . THR A 1 87 ? 35.334 -0.130 -35.297 1.00 47.59 87 THR A CA 1
ATOM 683 C C . THR A 1 87 ? 34.177 -1.075 -34.943 1.00 47.59 87 THR A C 1
ATOM 685 O O . THR A 1 87 ? 34.382 -2.059 -34.211 1.00 47.59 87 THR A O 1
ATOM 688 N N . MET A 1 88 ? 32.947 -0.744 -35.363 1.00 47.59 88 MET A N 1
ATOM 689 C CA . MET A 1 88 ? 31.789 -1.620 -35.142 1.00 47.59 88 MET A CA 1
ATOM 690 C C . MET A 1 88 ? 32.175 -3.056 -35.523 1.00 47.59 88 MET A C 1
ATOM 692 O O . MET A 1 88 ? 32.841 -3.237 -36.541 1.00 47.59 88 MET A O 1
ATOM 696 N N . PRO A 1 89 ? 31.828 -4.084 -34.728 1.00 53.94 89 PRO A N 1
ATOM 697 C CA . PRO A 1 89 ? 32.068 -5.458 -35.142 1.00 53.94 89 PRO A CA 1
ATOM 698 C C . PRO A 1 89 ? 31.216 -5.722 -36.391 1.00 53.94 89 PRO A C 1
ATOM 700 O O . PRO A 1 89 ? 30.017 -5.963 -36.294 1.00 53.94 89 PRO A O 1
ATOM 703 N N . GLU A 1 90 ? 31.847 -5.630 -37.561 1.00 54.66 90 GLU A N 1
ATOM 704 C CA . GLU A 1 90 ? 31.218 -5.457 -38.880 1.00 54.66 90 GLU A CA 1
ATOM 705 C C . GLU A 1 90 ? 30.328 -6.620 -39.360 1.00 54.66 90 GLU A C 1
ATOM 707 O O . GLU A 1 90 ? 29.817 -6.562 -40.466 1.00 54.66 90 GLU A O 1
ATOM 712 N N . ASN A 1 91 ? 30.066 -7.661 -38.560 1.00 64.50 91 ASN A N 1
ATOM 713 C CA . ASN A 1 91 ? 29.362 -8.865 -39.027 1.00 64.50 91 ASN A CA 1
ATOM 714 C C . ASN A 1 91 ? 28.417 -9.505 -37.988 1.00 64.50 91 ASN A C 1
ATOM 716 O O . ASN A 1 91 ? 28.327 -10.733 -37.921 1.00 64.50 91 ASN A O 1
ATOM 720 N N . LYS A 1 92 ? 27.732 -8.712 -37.152 1.00 73.81 92 LYS A N 1
ATOM 721 C CA . LYS A 1 92 ? 26.662 -9.210 -36.263 1.00 73.81 92 LYS A CA 1
ATOM 722 C C . LYS A 1 92 ? 25.315 -8.586 -36.643 1.00 73.81 92 LYS A C 1
ATOM 724 O O . LYS A 1 92 ? 25.150 -7.369 -36.562 1.00 73.81 92 LYS A O 1
ATOM 729 N N . ASP A 1 93 ? 24.354 -9.423 -37.021 1.00 84.44 93 ASP A N 1
ATOM 730 C CA . ASP A 1 93 ? 22.960 -9.029 -37.233 1.00 84.44 93 ASP A CA 1
ATOM 731 C C . ASP A 1 93 ? 22.110 -9.486 -36.053 1.00 84.44 93 ASP A C 1
ATOM 733 O O . ASP A 1 93 ? 22.234 -10.622 -35.605 1.00 84.44 93 ASP A O 1
ATOM 737 N N . ILE A 1 94 ? 21.264 -8.601 -35.533 1.00 85.50 94 ILE A N 1
ATOM 738 C CA . ILE A 1 94 ? 20.324 -8.934 -34.463 1.00 85.50 94 ILE A CA 1
ATOM 739 C C . ILE A 1 94 ? 19.059 -9.458 -35.137 1.00 85.50 94 ILE A C 1
ATOM 741 O O . ILE A 1 94 ? 18.500 -8.777 -35.994 1.00 85.50 94 ILE A O 1
ATOM 745 N N . ILE A 1 95 ? 18.644 -10.676 -34.798 1.00 86.88 95 ILE A N 1
ATOM 746 C CA . ILE A 1 95 ? 17.477 -11.333 -35.410 1.00 86.88 95 ILE A CA 1
ATOM 747 C C . ILE A 1 95 ? 16.290 -11.458 -34.454 1.00 86.88 95 ILE A C 1
ATOM 749 O O . ILE A 1 95 ? 15.203 -11.837 -34.879 1.00 86.88 95 ILE A O 1
ATOM 753 N N . GLY A 1 96 ? 16.484 -11.134 -33.176 1.00 87.25 96 GLY A N 1
ATOM 754 C CA . GLY A 1 96 ? 15.403 -11.055 -32.205 1.00 87.25 96 GLY A CA 1
ATOM 755 C C . GLY A 1 96 ? 15.901 -10.725 -30.806 1.00 87.25 96 GLY A C 1
ATOM 756 O O . GLY A 1 96 ? 17.068 -10.946 -30.479 1.00 87.25 96 GLY A O 1
ATOM 757 N N . ILE A 1 97 ? 14.986 -10.221 -29.990 1.00 91.88 97 ILE A N 1
ATOM 758 C CA . ILE A 1 97 ? 15.137 -10.053 -28.548 1.00 91.88 97 ILE A CA 1
ATOM 759 C C . ILE A 1 97 ? 13.852 -10.549 -27.890 1.00 91.88 97 ILE A C 1
ATOM 761 O O . ILE A 1 97 ? 12.760 -10.364 -28.429 1.00 91.88 97 ILE A O 1
ATOM 765 N N . GLU A 1 98 ? 14.006 -11.225 -26.766 1.00 92.38 98 GLU A N 1
ATOM 766 C CA . GLU A 1 98 ? 12.924 -11.648 -25.890 1.00 92.38 98 GLU A CA 1
ATOM 767 C C . GLU A 1 98 ? 13.122 -10.942 -24.553 1.00 92.38 98 GLU A C 1
ATOM 769 O O . GLU A 1 98 ? 14.187 -11.077 -23.954 1.00 92.38 98 GLU A O 1
ATOM 774 N N . ASP A 1 99 ? 12.143 -10.141 -24.132 1.00 91.94 99 ASP A N 1
ATOM 775 C CA . ASP A 1 99 ? 12.152 -9.441 -22.850 1.00 91.94 99 ASP A CA 1
ATOM 776 C C . ASP A 1 99 ? 11.370 -10.211 -21.774 1.00 91.94 99 ASP A C 1
ATOM 778 O O . ASP A 1 99 ? 10.391 -10.924 -22.053 1.00 91.94 99 ASP A O 1
ATOM 782 N N . TYR A 1 100 ? 11.784 -10.005 -20.524 1.00 90.38 100 TYR A N 1
ATOM 783 C CA . TYR A 1 100 ? 11.195 -10.633 -19.339 1.00 90.38 100 TYR A CA 1
ATOM 784 C C . TYR A 1 100 ? 10.606 -9.608 -18.358 1.00 90.38 100 TYR A C 1
ATOM 786 O O . TYR A 1 100 ? 10.450 -9.900 -17.172 1.00 90.38 100 TYR A O 1
ATOM 794 N N . PHE A 1 101 ? 10.248 -8.407 -18.830 1.00 87.44 101 PHE A N 1
ATOM 795 C CA . PHE A 1 101 ? 9.787 -7.335 -17.941 1.00 87.44 101 PHE A CA 1
ATOM 796 C C . PHE A 1 101 ? 8.463 -7.659 -17.250 1.00 87.44 101 PHE A C 1
ATOM 798 O O . PHE A 1 101 ? 8.339 -7.445 -16.049 1.00 87.44 101 PHE A O 1
ATOM 805 N N . LEU A 1 102 ? 7.488 -8.230 -17.970 1.00 82.50 102 LEU A N 1
ATOM 806 C CA . LEU A 1 102 ? 6.161 -8.529 -17.402 1.00 82.50 102 LEU A CA 1
ATOM 807 C C . LEU A 1 102 ? 6.224 -9.465 -16.195 1.00 82.50 102 LEU A C 1
ATOM 809 O O . LEU A 1 102 ? 5.549 -9.226 -15.197 1.00 82.50 102 LEU A O 1
ATOM 813 N N . SER A 1 103 ? 7.044 -10.517 -16.273 1.00 77.31 103 SER A N 1
ATOM 814 C CA . SER A 1 103 ? 7.231 -11.475 -15.173 1.00 77.31 103 SER A CA 1
ATOM 815 C C . SER A 1 103 ? 7.875 -10.854 -13.937 1.00 77.31 103 SER A C 1
ATOM 817 O O . SER A 1 103 ? 7.812 -11.435 -12.858 1.00 77.31 103 SER A O 1
ATOM 819 N N . SER A 1 104 ? 8.474 -9.680 -14.100 1.00 80.38 104 SER A N 1
ATOM 820 C CA . SER A 1 104 ? 9.211 -8.952 -13.081 1.00 80.38 104 SER A CA 1
ATOM 821 C C . SER A 1 104 ? 8.562 -7.600 -12.770 1.00 80.38 104 SER A C 1
ATOM 823 O O . SER A 1 104 ? 9.202 -6.740 -12.175 1.00 80.38 104 SER A O 1
ATOM 825 N N . ILE A 1 105 ? 7.285 -7.394 -13.128 1.00 83.69 105 ILE A N 1
ATOM 826 C CA . ILE A 1 105 ? 6.509 -6.278 -12.579 1.00 83.69 105 ILE A CA 1
ATOM 827 C C . ILE A 1 105 ? 6.200 -6.619 -11.108 1.00 83.69 105 ILE A C 1
ATOM 829 O O . ILE A 1 105 ? 5.394 -7.517 -10.844 1.00 83.69 105 ILE A O 1
ATOM 833 N N . PRO A 1 106 ? 6.798 -5.902 -10.141 1.00 66.88 106 PRO A N 1
ATOM 834 C CA . PRO A 1 106 ? 6.880 -6.336 -8.742 1.00 66.88 106 PRO A CA 1
ATOM 835 C C . PRO A 1 106 ? 5.519 -6.474 -8.047 1.00 66.88 106 PRO A C 1
ATOM 837 O O . PRO A 1 106 ? 5.351 -7.218 -7.090 1.00 66.88 106 PRO A O 1
ATOM 840 N N . TYR A 1 107 ? 4.531 -5.729 -8.527 1.00 76.81 107 TYR A N 1
ATOM 841 C CA . TYR A 1 107 ? 3.221 -5.555 -7.909 1.00 76.81 107 TYR A CA 1
ATOM 842 C C . TYR A 1 107 ? 2.089 -6.149 -8.750 1.00 76.81 107 TYR A C 1
ATOM 844 O O . TYR A 1 107 ? 0.917 -5.922 -8.459 1.00 76.81 107 TYR A O 1
ATOM 852 N N . LEU A 1 108 ? 2.416 -6.923 -9.788 1.00 85.31 108 LEU A N 1
ATOM 853 C CA . LEU A 1 108 ? 1.431 -7.495 -10.706 1.00 85.31 108 LEU A CA 1
ATOM 854 C C . LEU A 1 108 ? 0.394 -8.381 -9.988 1.00 85.31 108 LEU A C 1
ATOM 856 O O . LEU A 1 108 ? -0.782 -8.414 -10.360 1.00 85.31 108 LEU A O 1
ATOM 860 N N . GLN A 1 109 ? 0.820 -9.072 -8.927 1.00 82.50 109 GLN A N 1
ATOM 861 C CA . GLN A 1 109 ? -0.028 -9.996 -8.170 1.00 82.50 109 GLN A CA 1
ATOM 862 C C . GLN A 1 109 ? -1.015 -9.298 -7.228 1.00 82.50 109 GLN A C 1
ATOM 864 O O . GLN A 1 109 ? -2.041 -9.892 -6.901 1.00 82.50 109 GLN A O 1
ATOM 869 N N . SER A 1 110 ? -0.761 -8.046 -6.836 1.00 78.88 110 SER A N 1
ATOM 870 C CA . SER A 1 110 ? -1.670 -7.276 -5.984 1.00 78.88 110 SER A CA 1
ATOM 871 C C . SER A 1 110 ? -2.551 -6.355 -6.837 1.00 78.88 110 SER A C 1
ATOM 873 O O . SER A 1 110 ? -2.042 -5.392 -7.421 1.00 78.88 110 SER A O 1
ATOM 875 N N . PRO A 1 111 ? -3.877 -6.596 -6.907 1.00 79.44 111 PRO A N 1
ATOM 876 C CA . PRO A 1 111 ? -4.788 -5.765 -7.695 1.00 79.44 111 PRO A CA 1
ATOM 877 C C . PRO A 1 111 ? -4.729 -4.290 -7.293 1.00 79.44 111 PRO A C 1
ATOM 879 O O . PRO A 1 111 ? -4.731 -3.399 -8.143 1.00 79.44 111 PRO A O 1
ATOM 882 N N . TYR A 1 112 ? -4.634 -4.031 -5.987 1.00 73.75 112 TYR A N 1
ATOM 883 C CA . TYR A 1 112 ? -4.596 -2.681 -5.448 1.00 73.75 112 TYR A CA 1
ATOM 884 C C . TYR A 1 112 ? -3.306 -1.948 -5.835 1.00 73.75 112 TYR A C 1
ATOM 886 O O . TYR A 1 112 ? -3.378 -0.870 -6.436 1.00 73.75 112 TYR A O 1
ATOM 894 N N . PHE A 1 113 ? -2.137 -2.544 -5.565 1.00 72.75 113 PHE A N 1
ATOM 895 C CA . PHE A 1 113 ? -0.849 -1.919 -5.884 1.00 72.75 113 PHE A CA 1
ATOM 896 C C . PHE A 1 113 ? -0.678 -1.685 -7.379 1.00 72.75 113 PHE A C 1
ATOM 898 O O . PHE A 1 113 ? -0.235 -0.610 -7.787 1.00 72.75 113 PHE A O 1
ATOM 905 N N . PHE A 1 114 ? -1.083 -2.659 -8.193 1.00 84.44 114 PHE A N 1
ATOM 906 C CA . PHE A 1 114 ? -1.057 -2.525 -9.639 1.00 84.44 114 PHE A CA 1
ATOM 907 C C . PHE A 1 114 ? -1.936 -1.383 -10.121 1.00 84.44 114 PHE A C 1
ATOM 909 O O . PHE A 1 114 ? -1.455 -0.493 -10.818 1.00 84.44 114 PHE A O 1
ATOM 916 N N . LYS A 1 115 ? -3.197 -1.339 -9.685 1.00 83.00 115 LYS A N 1
ATOM 917 C CA . LYS A 1 115 ? -4.123 -0.266 -10.052 1.00 83.00 115 LYS A CA 1
ATOM 918 C C . LYS A 1 115 ? -3.577 1.114 -9.688 1.00 83.00 115 LYS A C 1
ATOM 920 O O . LYS A 1 115 ? -3.573 2.004 -10.535 1.00 83.00 115 LYS A O 1
ATOM 925 N N . LYS A 1 116 ? -3.097 1.297 -8.455 1.00 75.12 116 LYS A N 1
ATOM 926 C CA . LYS A 1 116 ? -2.537 2.579 -7.996 1.00 75.12 116 LYS A CA 1
ATOM 927 C C . LYS A 1 116 ? -1.296 2.967 -8.789 1.00 75.12 116 LYS A C 1
ATOM 929 O O . LYS A 1 116 ? -1.177 4.128 -9.168 1.00 75.12 116 LYS A O 1
ATOM 934 N N . GLY A 1 117 ? -0.411 2.015 -9.080 1.00 77.94 117 GLY A N 1
ATOM 935 C CA . GLY A 1 117 ? 0.791 2.312 -9.848 1.00 77.94 117 GLY A CA 1
ATOM 936 C C . GLY A 1 117 ? 0.518 2.705 -11.281 1.00 77.94 117 GLY A C 1
ATOM 937 O O . GLY A 1 117 ? 1.030 3.725 -11.736 1.00 77.94 117 GLY A O 1
ATOM 938 N N . ILE A 1 118 ? -0.384 1.991 -11.943 1.00 88.06 118 ILE A N 1
ATOM 939 C CA . ILE A 1 118 ? -0.809 2.355 -13.290 1.00 88.06 118 ILE A CA 1
ATOM 940 C C . ILE A 1 118 ? -1.451 3.751 -13.312 1.00 88.06 118 ILE A C 1
ATOM 942 O O . ILE A 1 118 ? -1.098 4.560 -14.161 1.00 88.06 118 ILE A O 1
ATOM 946 N N . LEU A 1 119 ? -2.332 4.083 -12.362 1.00 81.94 119 LEU A N 1
ATOM 947 C CA . LEU A 1 119 ? -2.972 5.408 -12.308 1.00 81.94 119 LEU A CA 1
ATOM 948 C C . LEU A 1 119 ? -1.982 6.555 -12.041 1.00 81.94 119 LEU A C 1
ATOM 950 O O . LEU A 1 119 ? -2.155 7.648 -12.579 1.00 81.94 119 LEU A O 1
ATOM 954 N N . LEU A 1 120 ? -0.957 6.329 -11.215 1.00 75.81 120 LEU A N 1
ATOM 955 C CA . LEU A 1 120 ? 0.057 7.342 -10.902 1.00 75.81 120 LEU A CA 1
ATOM 956 C C . LEU A 1 120 ? 0.992 7.617 -12.081 1.00 75.81 120 LEU A C 1
ATOM 958 O O . LEU A 1 120 ? 1.329 8.773 -12.325 1.00 75.81 120 LEU A O 1
ATOM 962 N N . ILE A 1 121 ? 1.397 6.566 -12.795 1.00 82.38 121 ILE A N 1
ATOM 963 C CA . ILE A 1 121 ? 2.328 6.663 -13.925 1.00 82.38 121 ILE A CA 1
ATOM 964 C C . ILE A 1 121 ? 1.594 7.156 -15.175 1.00 82.38 121 ILE A C 1
ATOM 966 O O . ILE A 1 121 ? 2.032 8.100 -15.825 1.00 82.38 121 ILE A O 1
ATOM 970 N N . PHE A 1 122 ? 0.454 6.539 -15.486 1.00 88.62 122 PHE A N 1
ATOM 971 C CA . PHE A 1 122 ? -0.238 6.704 -16.764 1.00 88.62 122 PHE A CA 1
ATOM 972 C C . PHE A 1 122 ? -1.479 7.594 -16.680 1.00 88.62 122 PHE A C 1
ATOM 974 O O . PHE A 1 122 ? -2.050 7.926 -17.711 1.00 88.62 122 PHE A O 1
ATOM 981 N N . GLY A 1 123 ? -1.895 8.032 -15.489 1.00 82.19 123 GLY A N 1
ATOM 982 C CA . GLY A 1 123 ? -2.953 9.027 -15.306 1.00 82.19 123 GLY A CA 1
ATOM 983 C C . GLY A 1 123 ? -4.264 8.489 -14.721 1.00 82.19 123 GLY A C 1
ATOM 984 O O . GLY A 1 123 ? -4.697 7.361 -14.960 1.00 82.19 123 GLY A O 1
ATOM 985 N N . ASN A 1 124 ? -4.932 9.353 -13.947 1.00 81.38 124 ASN A N 1
ATOM 986 C CA . ASN A 1 124 ? -6.157 9.037 -13.203 1.00 81.38 124 ASN A CA 1
ATOM 987 C C . ASN A 1 124 ? -7.424 8.949 -14.072 1.00 81.38 124 ASN A C 1
ATOM 989 O O . ASN A 1 124 ? -8.496 8.605 -13.568 1.00 81.38 124 ASN A O 1
ATOM 993 N N . GLU A 1 125 ? -7.336 9.312 -15.349 1.00 84.50 125 GLU A N 1
ATOM 994 C CA . GLU A 1 125 ? -8.432 9.227 -16.314 1.00 84.50 125 GLU A CA 1
ATOM 995 C C . GLU A 1 125 ? -8.702 7.800 -16.808 1.00 84.50 125 GLU A C 1
ATOM 997 O O . GLU A 1 125 ? -9.771 7.546 -17.366 1.00 84.50 125 GLU A O 1
ATOM 1002 N N . ILE A 1 126 ? -7.763 6.870 -16.608 1.00 87.12 126 ILE A N 1
ATOM 1003 C CA . ILE A 1 126 ? -7.904 5.480 -17.045 1.00 87.12 126 ILE A CA 1
ATOM 1004 C C . ILE A 1 126 ? -8.898 4.762 -16.112 1.00 87.12 126 ILE A C 1
ATOM 1006 O O . ILE A 1 126 ? -8.696 4.737 -14.895 1.00 87.12 126 ILE A O 1
ATOM 1010 N N . PRO A 1 127 ? -9.985 4.151 -16.626 1.00 86.88 127 PRO A N 1
ATOM 1011 C CA . PRO A 1 127 ? -10.959 3.480 -15.774 1.00 86.88 127 PRO A CA 1
ATOM 1012 C C . PRO A 1 127 ? -10.354 2.278 -15.037 1.00 86.88 127 PRO A C 1
ATOM 1014 O O . PRO A 1 127 ? -9.737 1.408 -15.649 1.00 86.88 127 PRO A O 1
ATOM 1017 N N . ALA A 1 128 ? -10.626 2.169 -13.733 1.00 81.50 128 ALA A N 1
ATOM 1018 C CA . ALA A 1 128 ? -10.108 1.094 -12.878 1.00 81.50 128 ALA A CA 1
ATOM 1019 C C . ALA A 1 128 ? -10.383 -0.323 -13.422 1.00 81.50 128 ALA A C 1
ATOM 1021 O O . ALA A 1 128 ? -9.531 -1.200 -13.321 1.00 81.50 128 ALA A O 1
ATOM 1022 N N . ASN A 1 129 ? -11.552 -0.538 -14.035 1.00 85.31 129 ASN A N 1
ATOM 1023 C CA . ASN A 1 129 ? -11.924 -1.834 -14.608 1.00 85.31 129 ASN A CA 1
ATOM 1024 C C . ASN A 1 129 ? -11.049 -2.224 -15.809 1.00 85.31 129 ASN A C 1
ATOM 1026 O O . ASN A 1 129 ? -10.828 -3.407 -16.040 1.00 85.31 129 ASN A O 1
ATOM 1030 N N . GLU A 1 130 ? -10.572 -1.246 -16.581 1.00 95.31 130 GLU A N 1
ATOM 1031 C CA . GLU A 1 130 ? -9.713 -1.493 -17.743 1.00 95.31 130 GLU A CA 1
ATOM 1032 C C . GLU A 1 130 ? -8.277 -1.799 -17.304 1.00 95.31 130 GLU A C 1
ATOM 1034 O O . GLU A 1 130 ? -7.642 -2.696 -17.854 1.00 95.31 130 GLU A O 1
ATOM 1039 N N . ILE A 1 131 ? -7.809 -1.152 -16.232 1.00 93.94 131 ILE A N 1
ATOM 1040 C CA . ILE A 1 131 ? -6.531 -1.484 -15.588 1.00 93.94 131 ILE A CA 1
ATOM 1041 C C . ILE A 1 131 ? -6.553 -2.916 -15.044 1.00 93.94 131 ILE A C 1
ATOM 1043 O O . ILE A 1 131 ? -5.598 -3.666 -15.235 1.00 93.94 131 ILE A O 1
ATOM 1047 N N . GLU A 1 132 ? -7.653 -3.322 -14.408 1.00 90.88 132 GLU A N 1
ATOM 1048 C CA . GLU A 1 132 ? -7.780 -4.676 -13.863 1.00 90.88 132 GLU A CA 1
ATOM 1049 C C . GLU A 1 132 ? -7.828 -5.749 -14.962 1.00 90.88 132 GLU A C 1
ATOM 1051 O O . GLU A 1 132 ? -7.217 -6.808 -14.818 1.00 90.88 132 GLU A O 1
ATOM 1056 N N . LYS A 1 133 ? -8.480 -5.471 -16.099 1.00 95.94 133 LYS A N 1
ATOM 1057 C CA . LYS A 1 133 ? -8.409 -6.356 -17.274 1.00 95.94 133 LYS A CA 1
ATOM 1058 C C . LYS A 1 133 ? -6.978 -6.489 -17.786 1.00 95.94 133 LYS A C 1
ATOM 1060 O O . LYS A 1 133 ? -6.526 -7.609 -17.997 1.00 95.94 133 LYS A O 1
ATOM 1065 N N . MET A 1 134 ? -6.251 -5.378 -17.917 1.00 96.38 134 MET A N 1
ATOM 1066 C CA . MET A 1 134 ? -4.847 -5.412 -18.333 1.00 96.38 134 MET A CA 1
ATOM 1067 C C . MET A 1 134 ? -3.990 -6.248 -17.382 1.00 96.38 134 MET A C 1
ATOM 1069 O O . MET A 1 134 ? -3.181 -7.057 -17.834 1.00 96.38 134 MET A O 1
ATOM 1073 N N . ARG A 1 135 ? -4.194 -6.101 -16.069 1.00 95.12 135 ARG A N 1
ATOM 1074 C CA . ARG A 1 135 ? -3.510 -6.907 -15.050 1.00 95.12 135 ARG A CA 1
ATOM 1075 C C . ARG A 1 135 ? -3.753 -8.400 -15.256 1.00 95.12 135 ARG A C 1
ATOM 1077 O O . ARG A 1 135 ? -2.811 -9.190 -15.235 1.00 95.12 135 ARG A O 1
ATOM 1084 N N . HIS A 1 136 ? -5.009 -8.787 -15.475 1.00 94.75 136 HIS A N 1
ATOM 1085 C CA . HIS A 1 136 ? -5.367 -10.174 -15.760 1.00 94.75 136 HIS A CA 1
ATOM 1086 C C . HIS A 1 136 ? -4.711 -10.685 -17.040 1.00 94.75 136 HIS A C 1
ATOM 1088 O O . HIS A 1 136 ? -4.181 -11.795 -17.043 1.00 94.75 136 HIS A O 1
ATOM 1094 N N . ASP A 1 137 ? -4.693 -9.882 -18.097 1.00 96.25 137 ASP A N 1
ATOM 1095 C CA . ASP A 1 137 ? -4.079 -10.264 -19.365 1.00 96.25 137 ASP A CA 1
ATOM 1096 C C . ASP A 1 137 ? -2.555 -10.419 -19.239 1.00 96.25 137 ASP A C 1
ATOM 1098 O O . ASP A 1 137 ? -1.981 -11.354 -19.804 1.00 96.25 137 ASP A O 1
ATOM 1102 N N . MET A 1 138 ? -1.899 -9.580 -18.431 1.00 94.62 138 MET A N 1
ATOM 1103 C CA . MET A 1 138 ? -0.479 -9.722 -18.085 1.00 94.62 138 MET A CA 1
ATOM 1104 C C . MET A 1 138 ? -0.207 -11.013 -17.301 1.00 94.62 138 MET A C 1
ATOM 1106 O O . MET A 1 138 ? 0.697 -11.763 -17.663 1.00 94.62 138 MET A O 1
ATOM 1110 N N . ILE A 1 139 ? -1.011 -11.319 -16.276 1.00 91.62 139 ILE A N 1
ATOM 1111 C CA . ILE A 1 139 ? -0.873 -12.546 -15.466 1.00 91.62 139 ILE A CA 1
ATOM 1112 C C . ILE A 1 139 ? -1.091 -13.804 -16.308 1.00 91.62 139 ILE A C 1
ATOM 1114 O O . ILE A 1 139 ? -0.374 -14.791 -16.155 1.00 91.62 139 ILE A O 1
ATOM 1118 N N . ASN A 1 140 ? -2.074 -13.769 -17.204 1.00 93.38 140 ASN A N 1
ATOM 1119 C CA . ASN A 1 140 ? -2.428 -14.902 -18.054 1.00 93.38 140 ASN A CA 1
ATOM 1120 C C . ASN A 1 140 ? -1.517 -15.036 -19.286 1.00 93.38 140 ASN A C 1
ATOM 1122 O O . ASN A 1 140 ? -1.710 -15.953 -20.084 1.00 93.38 140 ASN A O 1
ATOM 1126 N N . GLY A 1 141 ? -0.545 -14.133 -19.464 1.00 92.69 141 GLY A N 1
ATOM 1127 C CA . GLY A 1 141 ? 0.384 -14.148 -20.594 1.00 92.69 141 GLY A CA 1
ATOM 1128 C C . GLY A 1 141 ? -0.267 -13.840 -21.945 1.00 92.69 141 GLY A C 1
ATOM 1129 O O . GLY A 1 141 ? 0.278 -14.219 -22.979 1.00 92.69 141 GLY A O 1
ATOM 1130 N N . VAL A 1 142 ? -1.431 -13.183 -21.948 1.00 95.31 142 VAL A N 1
ATOM 1131 C CA . VAL A 1 142 ? -2.156 -12.771 -23.165 1.00 95.31 142 VAL A CA 1
ATOM 1132 C C . VAL A 1 142 ? -2.006 -11.279 -23.469 1.00 95.31 142 VAL A C 1
ATOM 1134 O O . VAL A 1 142 ? -2.459 -10.825 -24.518 1.00 95.31 142 VAL A O 1
ATOM 1137 N N . PHE A 1 143 ? -1.349 -10.522 -22.584 1.00 95.25 143 PHE A N 1
ATOM 1138 C CA . PHE A 1 143 ? -0.973 -9.135 -22.838 1.00 95.25 143 PHE A CA 1
ATOM 1139 C C . PHE A 1 143 ? -0.117 -9.028 -24.109 1.00 95.25 143 PHE A C 1
ATOM 1141 O O . PHE A 1 143 ? 0.869 -9.750 -24.279 1.00 95.25 143 PHE A O 1
ATOM 1148 N N . GLU A 1 144 ? -0.510 -8.126 -25.010 1.00 94.50 144 GLU A N 1
ATOM 1149 C CA . GLU A 1 144 ? 0.192 -7.872 -26.268 1.00 94.50 144 GLU A CA 1
ATOM 1150 C C . GLU A 1 144 ? 1.566 -7.266 -25.961 1.00 94.50 144 GLU A C 1
ATOM 1152 O O . GLU A 1 144 ? 1.645 -6.119 -25.550 1.00 94.50 144 GLU A O 1
ATOM 1157 N N . LYS A 1 145 ? 2.642 -8.045 -26.130 1.00 94.44 145 LYS A N 1
ATOM 1158 C CA . LYS A 1 145 ? 4.025 -7.571 -25.970 1.00 94.44 145 LYS A CA 1
ATOM 1159 C C . LYS A 1 145 ? 4.454 -6.681 -27.148 1.00 94.44 145 LYS A C 1
ATOM 1161 O O . LYS A 1 145 ? 3.988 -6.907 -28.273 1.00 94.44 145 LYS A O 1
ATOM 1166 N N . PRO A 1 146 ? 5.402 -5.746 -26.948 1.00 95.81 146 PRO A N 1
ATOM 1167 C CA . PRO A 1 146 ? 5.933 -4.956 -28.045 1.00 95.81 146 PRO A CA 1
ATOM 1168 C C . PRO A 1 146 ? 6.763 -5.830 -28.989 1.00 95.81 146 PRO A C 1
ATOM 1170 O O . PRO A 1 146 ? 7.369 -6.832 -28.600 1.00 95.81 146 PRO A O 1
ATOM 1173 N N . LYS A 1 147 ? 6.828 -5.423 -30.254 1.00 96.12 147 LYS A N 1
ATOM 1174 C CA . LYS A 1 147 ? 7.828 -5.931 -31.197 1.00 96.12 147 LYS A CA 1
ATOM 1175 C C . LYS A 1 147 ? 9.109 -5.129 -31.050 1.00 96.12 147 LYS A C 1
ATOM 1177 O O . LYS A 1 147 ? 9.059 -3.953 -30.711 1.00 96.12 147 LYS A O 1
ATOM 1182 N N . TYR A 1 148 ? 10.234 -5.744 -31.385 1.00 95.94 148 TYR A N 1
ATOM 1183 C CA . TYR A 1 148 ? 11.527 -5.078 -31.350 1.00 95.94 148 TYR A CA 1
ATOM 1184 C C . TYR A 1 148 ? 12.144 -4.976 -32.737 1.00 95.94 148 TYR A C 1
ATOM 1186 O O . TYR A 1 148 ? 12.218 -5.965 -33.471 1.00 95.94 148 TYR A O 1
ATOM 1194 N N . GLU A 1 149 ? 12.623 -3.781 -33.059 1.00 95.38 149 GLU A N 1
ATOM 1195 C CA . GLU A 1 149 ? 13.385 -3.482 -34.268 1.00 95.38 149 GLU A CA 1
ATOM 1196 C C . GLU A 1 149 ? 14.738 -2.865 -33.902 1.00 95.38 149 GLU A C 1
ATOM 1198 O O . GLU A 1 149 ? 14.929 -2.333 -32.808 1.00 95.38 149 GLU A O 1
ATOM 1203 N N . PHE A 1 150 ? 15.707 -2.970 -34.811 1.00 93.50 150 PHE A N 1
ATOM 1204 C CA . PHE A 1 150 ? 17.078 -2.530 -34.562 1.00 93.50 150 PHE A CA 1
ATOM 1205 C C . PHE A 1 150 ? 17.565 -1.668 -35.714 1.00 93.50 150 PHE A C 1
ATOM 1207 O O . PHE A 1 150 ? 17.668 -2.149 -36.845 1.00 93.50 150 PHE A O 1
ATOM 1214 N N . ASP A 1 151 ? 17.914 -0.423 -35.416 1.00 91.06 151 ASP A N 1
ATOM 1215 C CA . ASP A 1 151 ? 18.383 0.543 -36.408 1.00 91.06 151 ASP A CA 1
ATOM 1216 C C . ASP A 1 151 ? 19.572 1.352 -35.866 1.00 91.06 151 ASP A C 1
ATOM 1218 O O . ASP A 1 151 ? 19.961 1.215 -34.707 1.00 91.06 151 ASP A O 1
ATOM 1222 N N . SER A 1 152 ? 20.210 2.152 -36.713 1.00 89.50 152 SER A N 1
ATOM 1223 C CA . SER A 1 152 ? 21.228 3.128 -36.320 1.00 89.50 152 SER A CA 1
ATOM 1224 C C . SER A 1 152 ? 20.557 4.477 -36.076 1.00 89.50 152 SER A C 1
ATOM 1226 O O . SER A 1 152 ? 20.239 5.198 -37.021 1.00 89.50 152 SER A O 1
ATOM 1228 N N . LEU A 1 153 ? 20.338 4.827 -34.807 1.00 80.19 153 LEU A N 1
ATOM 1229 C CA . LEU A 1 153 ? 19.430 5.921 -34.424 1.00 80.19 153 LEU A CA 1
ATOM 1230 C C . LEU A 1 153 ? 20.074 7.321 -34.405 1.00 80.19 153 LEU A C 1
ATOM 1232 O O . LEU A 1 153 ? 19.396 8.316 -34.137 1.00 80.19 153 LEU A O 1
ATOM 1236 N N . GLY A 1 154 ? 21.356 7.418 -34.766 1.00 71.44 154 GLY A N 1
ATOM 1237 C CA . GLY A 1 154 ? 22.122 8.666 -34.764 1.00 71.44 154 GLY A CA 1
ATOM 1238 C C . GLY A 1 154 ? 22.581 9.087 -33.363 1.00 71.44 154 GLY A C 1
ATOM 1239 O O . GLY A 1 154 ? 22.280 8.442 -32.361 1.00 71.44 154 GLY A O 1
ATOM 1240 N N . GLU A 1 155 ? 23.361 10.167 -33.280 1.00 66.19 155 GLU A N 1
ATOM 1241 C CA . GLU A 1 155 ? 23.912 10.625 -31.999 1.00 66.19 155 GLU A CA 1
ATOM 1242 C C . GLU A 1 155 ? 22.807 11.034 -31.011 1.00 66.19 155 GLU A C 1
ATOM 1244 O O . GLU A 1 155 ? 21.907 11.809 -31.336 1.00 66.19 155 GLU A O 1
ATOM 1249 N N . GLY A 1 156 ? 22.901 10.527 -29.778 1.00 59.53 156 GLY A N 1
ATOM 1250 C CA . GLY A 1 156 ? 22.029 10.917 -28.667 1.00 59.53 156 GLY A CA 1
ATOM 1251 C C . GLY A 1 156 ? 20.675 10.204 -28.600 1.00 59.53 156 GLY A C 1
ATOM 1252 O O . GLY A 1 156 ? 19.898 10.506 -27.696 1.00 59.53 156 GLY A O 1
ATOM 1253 N N . LYS A 1 157 ? 20.388 9.253 -29.498 1.00 74.06 157 LYS A N 1
ATOM 1254 C CA . LYS A 1 157 ? 19.175 8.425 -29.450 1.00 74.06 157 LYS A CA 1
ATOM 1255 C C . LYS A 1 157 ? 19.539 6.955 -29.320 1.00 74.06 157 LYS A C 1
ATOM 1257 O O . LYS A 1 157 ? 20.307 6.431 -30.116 1.00 74.06 157 LYS A O 1
ATOM 1262 N N . TYR A 1 158 ? 18.964 6.300 -28.320 1.00 84.44 158 TYR A N 1
ATOM 1263 C CA . TYR A 1 158 ? 19.242 4.894 -28.026 1.00 84.44 158 TYR A CA 1
ATOM 1264 C C . TYR A 1 158 ? 18.029 3.980 -28.189 1.00 84.44 158 TYR A C 1
ATOM 1266 O O . TYR A 1 158 ? 18.198 2.775 -28.369 1.00 84.44 158 TYR A O 1
ATOM 1274 N N . GLY A 1 159 ? 16.828 4.552 -28.185 1.00 89.50 159 GLY A N 1
ATOM 1275 C CA . GLY A 1 159 ? 15.591 3.864 -28.503 1.00 89.50 159 GLY A CA 1
ATOM 1276 C C . GLY A 1 159 ? 14.458 4.851 -28.756 1.00 89.50 159 GLY A C 1
ATOM 1277 O O . GLY A 1 159 ? 14.627 6.057 -28.540 1.00 89.50 159 GLY A O 1
ATOM 1278 N N . TYR A 1 160 ? 13.363 4.332 -29.302 1.00 90.56 160 TYR A N 1
ATOM 1279 C CA . TYR A 1 160 ? 12.061 4.990 -29.331 1.00 90.56 160 TYR A CA 1
ATOM 1280 C C . TYR A 1 160 ? 10.946 3.954 -29.508 1.00 90.56 160 TYR A C 1
ATOM 1282 O O . TYR A 1 160 ? 11.137 2.913 -30.148 1.00 90.56 160 TYR A O 1
ATOM 1290 N N . TYR A 1 161 ? 9.765 4.279 -29.005 1.00 93.69 161 TYR A N 1
ATOM 1291 C CA . TYR A 1 161 ? 8.542 3.523 -29.190 1.00 93.69 161 TYR A CA 1
ATOM 1292 C C . TYR A 1 161 ? 7.646 4.165 -30.253 1.00 93.69 161 TYR A C 1
ATOM 1294 O O . TYR A 1 161 ? 7.440 5.379 -30.283 1.00 93.69 161 TYR A O 1
ATOM 1302 N N . TYR A 1 162 ? 7.074 3.340 -31.130 1.00 93.62 162 TYR A N 1
ATOM 1303 C CA . TYR A 1 162 ? 6.028 3.764 -32.053 1.00 93.62 162 TYR A CA 1
ATOM 1304 C C . TYR A 1 162 ? 5.106 2.600 -32.426 1.00 93.62 162 TYR A C 1
ATOM 1306 O O . TYR A 1 162 ? 5.537 1.607 -33.008 1.00 93.62 162 TYR A O 1
ATOM 1314 N N . ASN A 1 163 ? 3.807 2.743 -32.140 1.00 90.12 163 ASN A N 1
ATOM 1315 C CA . ASN A 1 163 ? 2.739 1.861 -32.631 1.00 90.12 163 ASN A CA 1
ATOM 1316 C C . ASN A 1 163 ? 2.993 0.351 -32.409 1.00 90.12 163 ASN A C 1
ATOM 1318 O O . ASN A 1 163 ? 2.903 -0.457 -33.336 1.00 90.12 163 ASN A O 1
ATOM 1322 N N . GLY A 1 164 ? 3.326 -0.028 -31.174 1.00 92.69 164 GLY A N 1
ATOM 1323 C CA . GLY A 1 164 ? 3.591 -1.417 -30.788 1.00 92.69 164 GLY A CA 1
ATOM 1324 C C . GLY A 1 164 ? 5.005 -1.910 -31.106 1.00 92.69 164 GLY A C 1
ATOM 1325 O O . GLY A 1 164 ? 5.279 -3.095 -30.924 1.00 92.69 164 GLY A O 1
ATOM 1326 N N . ILE A 1 165 ? 5.896 -1.037 -31.586 1.00 96.88 165 ILE A N 1
ATOM 1327 C CA . ILE A 1 165 ? 7.279 -1.371 -31.936 1.00 96.88 165 ILE A CA 1
ATOM 1328 C C . ILE A 1 165 ? 8.233 -0.532 -31.084 1.00 96.88 165 ILE A C 1
ATOM 1330 O O . ILE A 1 165 ? 8.168 0.694 -31.103 1.00 96.88 165 ILE A O 1
ATOM 1334 N N . ILE A 1 166 ? 9.136 -1.195 -30.366 1.00 96.94 166 ILE A N 1
ATOM 1335 C CA . ILE A 1 166 ? 10.295 -0.590 -29.711 1.00 96.94 166 ILE A CA 1
ATOM 1336 C C . ILE A 1 166 ? 11.483 -0.724 -30.663 1.00 96.94 166 ILE A C 1
ATOM 1338 O O . ILE A 1 166 ? 11.955 -1.828 -30.940 1.00 96.94 166 ILE A O 1
ATOM 1342 N N . THR A 1 167 ? 11.984 0.399 -31.164 1.00 95.19 167 THR A N 1
ATOM 1343 C CA . THR A 1 167 ? 13.206 0.420 -31.970 1.00 95.19 167 THR A CA 1
ATOM 1344 C C . THR A 1 167 ? 14.391 0.732 -31.071 1.00 95.19 167 THR A C 1
ATOM 1346 O O . THR A 1 167 ? 14.371 1.735 -30.364 1.00 95.19 167 THR A O 1
ATOM 1349 N N . LEU A 1 168 ? 15.431 -0.099 -31.107 1.00 93.00 168 LEU A N 1
ATOM 1350 C CA . LEU A 1 168 ? 16.651 0.057 -30.313 1.00 93.00 168 LEU A CA 1
ATOM 1351 C C . LEU A 1 168 ? 17.856 0.353 -31.204 1.00 93.00 168 LEU A C 1
ATOM 1353 O O . LEU A 1 168 ? 17.969 -0.154 -32.323 1.00 93.00 168 LEU A O 1
ATOM 1357 N N . ASP A 1 169 ? 18.802 1.128 -30.678 1.00 88.75 169 ASP A N 1
ATOM 1358 C CA . ASP A 1 169 ? 20.061 1.377 -31.368 1.00 88.75 169 ASP A CA 1
ATOM 1359 C C . ASP A 1 169 ? 20.907 0.090 -31.453 1.00 88.75 169 ASP A C 1
ATOM 1361 O O . ASP A 1 169 ? 21.292 -0.514 -30.443 1.00 88.75 169 ASP A O 1
ATOM 1365 N N . LYS A 1 170 ? 21.223 -0.339 -32.681 1.00 90.44 170 LYS A N 1
ATOM 1366 C CA . LYS A 1 170 ? 21.979 -1.576 -32.948 1.00 90.44 170 LYS A CA 1
ATOM 1367 C C . LYS A 1 170 ? 23.352 -1.552 -32.274 1.00 90.44 170 LYS A C 1
ATOM 1369 O O . LYS A 1 170 ? 23.829 -2.595 -31.816 1.00 90.44 170 LYS A O 1
ATOM 1374 N N . PHE A 1 171 ? 24.001 -0.389 -32.207 1.00 88.44 171 PHE A N 1
ATOM 1375 C CA . PHE A 1 171 ? 25.299 -0.257 -31.555 1.00 88.44 171 PHE A CA 1
ATOM 1376 C C . PHE A 1 171 ? 25.184 -0.474 -30.043 1.00 88.44 171 PHE A C 1
ATOM 1378 O O . PHE A 1 171 ? 25.984 -1.239 -29.495 1.00 88.44 171 PHE A O 1
ATOM 1385 N N . LEU A 1 172 ? 24.180 0.110 -29.386 1.00 88.81 172 LEU A N 1
ATOM 1386 C CA . LEU A 1 172 ? 23.915 -0.096 -27.962 1.00 88.81 172 LEU A CA 1
ATOM 1387 C C . LEU A 1 172 ? 23.715 -1.580 -27.635 1.00 88.81 172 LEU A C 1
ATOM 1389 O O . LEU A 1 172 ? 24.408 -2.102 -26.759 1.00 88.81 172 LEU A O 1
ATOM 1393 N N . VAL A 1 173 ? 22.845 -2.275 -28.376 1.00 90.62 173 VAL A N 1
ATOM 1394 C CA . VAL A 1 173 ? 22.557 -3.704 -28.145 1.00 90.62 173 VAL A CA 1
ATOM 1395 C C . VAL A 1 173 ? 23.824 -4.552 -28.273 1.00 90.62 173 VAL A C 1
ATOM 1397 O O . VAL A 1 173 ? 24.125 -5.368 -27.399 1.00 90.62 173 VAL A O 1
ATOM 1400 N N . ILE A 1 174 ? 24.621 -4.322 -29.321 1.00 89.19 174 ILE A N 1
ATOM 1401 C CA . ILE A 1 174 ? 25.873 -5.056 -29.547 1.00 89.19 174 ILE A CA 1
ATOM 1402 C C . ILE A 1 174 ? 26.912 -4.746 -28.459 1.00 89.19 174 ILE A C 1
ATOM 1404 O O . ILE A 1 174 ? 27.584 -5.659 -27.981 1.00 89.19 174 ILE A O 1
ATOM 1408 N N . LYS A 1 175 ? 27.076 -3.480 -28.054 1.00 87.75 175 LYS A N 1
ATOM 1409 C CA . LYS A 1 175 ? 28.071 -3.090 -27.037 1.00 87.75 175 LYS A CA 1
ATOM 1410 C C . LYS A 1 175 ? 27.701 -3.565 -25.637 1.00 87.75 175 LYS A C 1
ATOM 1412 O O . LYS A 1 175 ? 28.597 -3.885 -24.858 1.00 87.75 175 LYS A O 1
ATOM 1417 N N . ALA A 1 176 ? 26.412 -3.651 -25.333 1.00 89.25 176 ALA A N 1
ATOM 1418 C CA . ALA A 1 176 ? 25.893 -4.131 -24.057 1.00 89.25 176 ALA A CA 1
ATOM 1419 C C . ALA A 1 176 ? 26.249 -5.604 -23.760 1.00 89.25 176 ALA A C 1
ATOM 1421 O O . ALA A 1 176 ? 26.290 -6.006 -22.593 1.00 89.25 176 ALA A O 1
ATOM 1422 N N . GLN A 1 177 ? 26.596 -6.387 -24.788 1.00 87.38 177 GLN A N 1
ATOM 1423 C CA . GLN A 1 177 ? 27.149 -7.732 -24.617 1.00 87.38 177 GLN A CA 1
ATOM 1424 C C . GLN A 1 177 ? 28.431 -7.703 -23.770 1.00 87.38 177 GLN A C 1
ATOM 1426 O O . GLN A 1 177 ? 28.539 -8.415 -22.772 1.00 87.38 177 GLN A O 1
ATOM 1431 N N . ASP A 1 178 ? 29.392 -6.866 -24.161 1.00 85.75 178 ASP A N 1
ATOM 1432 C CA . ASP A 1 178 ? 30.759 -6.910 -23.635 1.00 85.75 178 ASP A CA 1
ATOM 1433 C C . ASP A 1 178 ? 31.034 -5.790 -22.613 1.00 85.75 178 ASP A C 1
ATOM 1435 O O . ASP A 1 178 ? 32.125 -5.709 -22.048 1.00 85.75 178 ASP A O 1
ATOM 1439 N N . ASN A 1 179 ? 30.066 -4.897 -22.382 1.00 84.94 179 ASN A N 1
ATOM 1440 C CA . ASN A 1 179 ? 30.230 -3.748 -21.503 1.00 84.94 179 ASN A CA 1
ATOM 1441 C C . ASN A 1 179 ? 28.974 -3.486 -20.666 1.00 84.94 179 ASN A C 1
ATOM 1443 O O . ASN A 1 179 ? 27.912 -3.123 -21.173 1.00 84.94 179 ASN A O 1
ATOM 1447 N N . PHE A 1 180 ? 29.139 -3.599 -19.352 1.00 84.19 180 PHE A N 1
ATOM 1448 C CA . PHE A 1 180 ? 28.070 -3.443 -18.374 1.00 84.19 180 PHE A CA 1
ATOM 1449 C C . PHE A 1 180 ? 27.448 -2.043 -18.343 1.00 84.19 180 PHE A C 1
ATOM 1451 O O . PHE A 1 180 ? 26.258 -1.925 -18.074 1.00 84.19 180 PHE A O 1
ATOM 1458 N N . LYS A 1 181 ? 28.203 -0.982 -18.668 1.00 79.06 181 LYS A N 1
ATOM 1459 C CA . LYS A 1 181 ? 27.659 0.381 -18.760 1.00 79.06 181 LYS A CA 1
ATOM 1460 C C . LYS A 1 181 ? 26.610 0.458 -19.864 1.00 79.06 181 LYS A C 1
ATOM 1462 O O . LYS A 1 181 ? 25.519 0.973 -19.649 1.00 79.06 181 LYS A O 1
ATOM 1467 N N . TYR A 1 182 ? 26.935 -0.095 -21.032 1.00 83.88 182 TYR A N 1
ATOM 1468 C CA . TYR A 1 182 ? 25.994 -0.184 -22.147 1.00 83.88 182 TYR A CA 1
ATOM 1469 C C . TYR A 1 182 ? 24.852 -1.152 -21.839 1.00 83.88 182 TYR A C 1
ATOM 1471 O O . TYR A 1 182 ? 23.733 -0.914 -22.267 1.00 83.88 182 TYR A O 1
ATOM 1479 N N . ARG A 1 183 ? 25.097 -2.204 -21.052 1.00 86.69 183 ARG A N 1
ATOM 1480 C CA . ARG A 1 183 ? 24.046 -3.120 -20.597 1.00 86.69 183 ARG A CA 1
ATOM 1481 C C . ARG A 1 183 ? 23.025 -2.461 -19.680 1.00 86.69 183 ARG A C 1
ATOM 1483 O O . ARG A 1 183 ? 21.835 -2.717 -19.826 1.00 86.69 183 ARG A O 1
ATOM 1490 N N . TRP A 1 184 ? 23.483 -1.611 -18.769 1.00 84.12 184 TRP A N 1
ATOM 1491 C CA . TRP A 1 184 ? 22.605 -0.802 -17.932 1.00 84.12 184 TRP A CA 1
ATOM 1492 C C . TRP A 1 184 ? 21.838 0.221 -18.761 1.00 84.12 184 TRP A C 1
ATOM 1494 O O . TRP A 1 184 ? 20.623 0.301 -18.649 1.00 84.12 184 TRP A O 1
ATOM 1504 N N . ALA A 1 185 ? 22.522 0.933 -19.659 1.00 83.75 185 ALA A N 1
ATOM 1505 C CA . ALA A 1 185 ? 21.864 1.872 -20.563 1.00 83.75 185 ALA A CA 1
ATOM 1506 C C . ALA A 1 185 ? 20.797 1.184 -21.436 1.00 83.75 185 ALA A C 1
ATOM 1508 O O . ALA A 1 185 ? 19.715 1.731 -21.611 1.00 83.75 185 ALA A O 1
ATOM 1509 N N . LEU A 1 186 ? 21.072 -0.027 -21.930 1.00 88.38 186 LEU A N 1
ATOM 1510 C CA . LEU A 1 186 ? 20.107 -0.825 -22.683 1.00 88.38 186 LEU A CA 1
ATOM 1511 C C . LEU A 1 186 ? 18.875 -1.177 -21.844 1.00 88.38 186 LEU A C 1
ATOM 1513 O O . LEU A 1 186 ? 17.767 -1.010 -22.338 1.00 88.38 186 LEU A O 1
ATOM 1517 N N . LEU A 1 187 ? 19.053 -1.603 -20.588 1.00 90.50 187 LEU A N 1
ATOM 1518 C CA . LEU A 1 187 ? 17.931 -1.859 -19.682 1.00 90.50 187 LEU A CA 1
ATOM 1519 C C . LEU A 1 187 ? 17.063 -0.607 -19.501 1.00 90.50 187 LEU A C 1
ATOM 1521 O O . LEU A 1 187 ? 15.849 -0.697 -19.638 1.00 90.50 187 LEU A O 1
ATOM 1525 N N . LEU A 1 188 ? 17.675 0.550 -19.222 1.00 86.50 188 LEU A N 1
ATOM 1526 C CA . LEU A 1 188 ? 16.941 1.802 -19.008 1.00 86.50 188 LEU A CA 1
ATOM 1527 C C . LEU A 1 188 ? 16.106 2.188 -20.226 1.00 86.50 188 LEU A C 1
ATOM 1529 O O . LEU A 1 188 ? 14.918 2.453 -20.090 1.00 86.50 188 LEU A O 1
ATOM 1533 N N . VAL A 1 189 ? 16.720 2.158 -21.411 1.00 87.50 189 VAL A N 1
ATOM 1534 C CA . VAL A 1 189 ? 16.036 2.460 -22.672 1.00 87.50 189 VAL A CA 1
ATOM 1535 C C . VAL A 1 189 ? 14.904 1.470 -22.902 1.00 87.50 189 VAL A C 1
ATOM 1537 O O . VAL A 1 189 ? 13.787 1.870 -23.192 1.00 87.50 189 VAL A O 1
ATOM 1540 N N . MET A 1 190 ? 15.158 0.171 -22.735 1.00 94.12 190 MET A N 1
ATOM 1541 C CA . MET A 1 190 ? 14.117 -0.831 -22.925 1.00 94.12 190 MET A CA 1
ATOM 1542 C C . MET A 1 190 ? 12.945 -0.641 -21.958 1.00 94.12 190 MET A C 1
ATOM 1544 O O . MET A 1 190 ? 11.814 -0.773 -22.404 1.00 94.12 190 MET A O 1
ATOM 1548 N N . LEU A 1 191 ? 13.189 -0.318 -20.683 1.00 92.62 191 LEU A N 1
ATOM 1549 C CA . LEU A 1 191 ? 12.130 -0.055 -19.703 1.00 92.62 191 LEU A CA 1
ATOM 1550 C C . LEU A 1 191 ? 11.332 1.205 -20.037 1.00 92.62 191 LEU A C 1
ATOM 1552 O O . LEU A 1 191 ? 10.108 1.175 -19.957 1.00 92.62 191 LEU A O 1
ATOM 1556 N N . GLU A 1 192 ? 12.007 2.285 -20.427 1.00 87.69 192 GLU A N 1
ATOM 1557 C CA . GLU A 1 192 ? 11.367 3.546 -20.812 1.00 87.69 192 GLU A CA 1
ATOM 1558 C C . GLU A 1 192 ? 10.409 3.332 -21.991 1.00 87.69 192 GLU A C 1
ATOM 1560 O O . GLU A 1 192 ? 9.210 3.597 -21.890 1.00 87.69 192 GLU A O 1
ATOM 1565 N N . GLU A 1 193 ? 10.905 2.719 -23.068 1.00 93.56 193 GLU A N 1
ATOM 1566 C CA . GLU A 1 193 ? 10.090 2.429 -24.251 1.00 93.56 193 GLU A CA 1
ATOM 1567 C C . GLU A 1 193 ? 8.997 1.380 -23.975 1.00 93.56 193 GLU A C 1
ATOM 1569 O O . GLU A 1 193 ? 7.939 1.391 -24.610 1.00 93.56 193 GLU A O 1
ATOM 1574 N N . TYR A 1 194 ? 9.207 0.487 -23.002 1.00 96.19 194 TYR A N 1
ATOM 1575 C CA . TYR A 1 194 ? 8.168 -0.434 -22.539 1.00 96.19 194 TYR A CA 1
ATOM 1576 C C . TYR A 1 194 ? 7.056 0.290 -21.776 1.00 96.19 194 TYR A C 1
ATOM 1578 O O . TYR A 1 194 ? 5.883 -0.051 -21.930 1.00 96.19 194 TYR A O 1
ATOM 1586 N N . GLY A 1 195 ? 7.393 1.308 -20.983 1.00 94.12 195 GLY A N 1
ATOM 1587 C CA . GLY A 1 195 ? 6.405 2.159 -20.324 1.00 94.12 195 GLY A CA 1
ATOM 1588 C C . GLY A 1 195 ? 5.523 2.888 -21.340 1.00 94.12 195 GLY A C 1
ATOM 1589 O O . GLY A 1 195 ? 4.299 2.801 -21.244 1.00 94.12 195 GLY A O 1
ATOM 1590 N N . HIS A 1 196 ? 6.114 3.479 -22.384 1.00 92.81 196 HIS A N 1
ATOM 1591 C CA . HIS A 1 196 ? 5.359 4.069 -23.503 1.00 92.81 196 HIS A CA 1
ATOM 1592 C C . HIS A 1 196 ? 4.451 3.045 -24.206 1.00 92.81 196 HIS A C 1
ATOM 1594 O O . HIS A 1 196 ? 3.325 3.345 -24.614 1.00 92.81 196 HIS A O 1
ATOM 1600 N N . HIS A 1 197 ? 4.909 1.796 -24.323 1.00 96.50 197 HIS A N 1
ATOM 1601 C CA . HIS A 1 197 ? 4.084 0.718 -24.850 1.00 96.50 197 HIS A CA 1
ATOM 1602 C C . HIS A 1 197 ? 2.876 0.398 -23.957 1.00 96.50 197 HIS A C 1
ATOM 1604 O O . HIS A 1 197 ? 1.763 0.264 -24.476 1.00 96.50 197 HIS A O 1
ATOM 1610 N N . ILE A 1 198 ? 3.063 0.320 -22.635 1.00 95.94 198 ILE A N 1
ATOM 1611 C CA . ILE A 1 198 ? 1.965 0.123 -21.676 1.00 95.94 198 ILE A CA 1
ATOM 1612 C C . ILE A 1 198 ? 0.946 1.263 -21.789 1.00 95.94 198 ILE A C 1
ATOM 1614 O O . ILE A 1 198 ? -0.250 0.978 -21.887 1.00 95.94 198 ILE A O 1
ATOM 1618 N N . ASP A 1 199 ? 1.393 2.523 -21.845 1.00 96.00 199 ASP A N 1
ATOM 1619 C CA . ASP A 1 199 ? 0.497 3.680 -21.999 1.00 96.00 199 ASP A CA 1
ATOM 1620 C C . ASP A 1 199 ? -0.331 3.581 -23.283 1.00 96.00 199 ASP A C 1
ATOM 1622 O O . ASP A 1 199 ? -1.564 3.654 -23.262 1.00 96.00 199 ASP A O 1
ATOM 1626 N N . TYR A 1 200 ? 0.331 3.296 -24.408 1.00 95.81 200 TYR A N 1
ATOM 1627 C CA . TYR A 1 200 ? -0.343 3.122 -25.688 1.00 95.81 200 TYR A CA 1
ATOM 1628 C C . TYR A 1 200 ? -1.400 2.014 -25.633 1.00 95.81 200 TYR A C 1
ATOM 1630 O O . TYR A 1 200 ? -2.527 2.218 -26.096 1.00 95.81 200 TYR A O 1
ATOM 1638 N N . ILE A 1 201 ? -1.062 0.846 -25.079 1.00 96.31 201 ILE A N 1
ATOM 1639 C CA . ILE A 1 201 ? -1.987 -0.285 -24.965 1.00 96.31 201 ILE A CA 1
ATOM 1640 C C . ILE A 1 201 ? -3.178 0.087 -24.068 1.00 96.31 201 ILE A C 1
ATOM 1642 O O . ILE A 1 201 ? -4.331 -0.133 -24.455 1.00 96.31 201 ILE A O 1
ATOM 1646 N N . LEU A 1 202 ? -2.946 0.723 -22.919 1.00 95.44 202 LEU A N 1
ATOM 1647 C CA . LEU A 1 202 ? -4.011 1.205 -22.035 1.00 95.44 202 LEU A CA 1
ATOM 1648 C C . LEU A 1 202 ? -4.948 2.192 -22.740 1.00 95.44 202 LEU A C 1
ATOM 1650 O O . LEU A 1 202 ? -6.172 2.039 -22.692 1.00 95.44 202 LEU A O 1
ATOM 1654 N N . ARG A 1 203 ? -4.395 3.195 -23.421 1.00 94.69 203 ARG A N 1
ATOM 1655 C CA . ARG A 1 203 ? -5.159 4.306 -24.012 1.00 94.69 203 ARG A CA 1
ATOM 1656 C C . ARG A 1 203 ? -5.876 3.963 -25.310 1.00 94.69 203 ARG A C 1
ATOM 1658 O O . ARG A 1 203 ? -6.880 4.604 -25.625 1.00 94.69 203 ARG A O 1
ATOM 1665 N N . ASN A 1 204 ? -5.357 2.986 -26.055 1.00 94.25 204 ASN A N 1
ATOM 1666 C CA . ASN A 1 204 ? -5.819 2.683 -27.412 1.00 94.25 204 ASN A CA 1
ATOM 1667 C C . ASN A 1 204 ? -6.401 1.271 -27.581 1.00 94.25 204 ASN A C 1
ATOM 1669 O O . ASN A 1 204 ? -7.097 1.032 -28.569 1.00 94.25 204 ASN A O 1
ATOM 1673 N N . LYS A 1 205 ? -6.112 0.323 -26.677 1.00 94.69 205 LYS A N 1
ATOM 1674 C CA . LYS A 1 205 ? -6.638 -1.055 -26.749 1.00 94.69 205 LYS A CA 1
ATOM 1675 C C . LYS A 1 205 ? -7.632 -1.356 -25.638 1.00 94.69 205 LYS A C 1
ATOM 1677 O O . LYS A 1 205 ? -8.722 -1.840 -25.927 1.00 94.69 205 LYS A O 1
ATOM 1682 N N . TYR A 1 206 ? -7.270 -1.063 -24.389 1.00 95.62 206 TYR A N 1
ATOM 1683 C CA . TYR A 1 206 ? -8.170 -1.258 -23.245 1.00 95.62 206 TYR A CA 1
ATOM 1684 C C . TYR A 1 206 ? -9.182 -0.119 -23.106 1.00 95.62 206 TYR A C 1
ATOM 1686 O O . TYR A 1 206 ? -10.294 -0.314 -22.623 1.00 95.62 206 TYR A O 1
ATOM 1694 N N . THR A 1 207 ? -8.825 1.078 -23.566 1.00 94.00 207 THR A N 1
ATOM 1695 C CA . THR A 1 207 ? -9.709 2.243 -23.577 1.00 94.00 207 THR A CA 1
ATOM 1696 C C . THR A 1 207 ? -9.756 2.882 -24.966 1.00 94.00 207 THR A C 1
ATOM 1698 O O . THR A 1 207 ? -9.081 2.452 -25.899 1.00 94.00 207 THR A O 1
ATOM 1701 N N . SER A 1 208 ? -10.584 3.918 -25.100 1.00 92.62 208 SER A N 1
ATOM 1702 C CA . SER A 1 208 ? -10.677 4.767 -26.291 1.00 92.62 208 SER A CA 1
ATOM 1703 C C . SER A 1 208 ? -10.313 6.224 -25.983 1.00 92.62 208 SER A C 1
ATOM 1705 O O . SER A 1 208 ? -10.850 7.134 -26.615 1.00 92.62 208 SER A O 1
ATOM 1707 N N . ILE A 1 209 ? -9.496 6.456 -24.949 1.00 92.81 209 ILE A N 1
ATOM 1708 C CA . ILE A 1 209 ? -9.100 7.805 -24.516 1.00 92.81 209 ILE A CA 1
ATOM 1709 C C . ILE A 1 209 ? -8.147 8.416 -25.550 1.00 92.81 209 ILE A C 1
ATOM 1711 O O . ILE A 1 209 ? -8.297 9.585 -25.907 1.00 92.81 209 ILE A O 1
ATOM 1715 N N . GLY A 1 210 ? -7.218 7.606 -26.067 1.00 90.88 210 GLY A N 1
ATOM 1716 C CA . GLY A 1 210 ? -6.164 8.051 -26.974 1.00 90.88 210 GLY A CA 1
ATOM 1717 C C . GLY A 1 210 ? -5.202 9.065 -26.343 1.00 90.88 210 GLY A C 1
ATOM 1718 O O . GLY A 1 210 ? -5.247 9.340 -25.141 1.00 90.88 210 GLY A O 1
ATO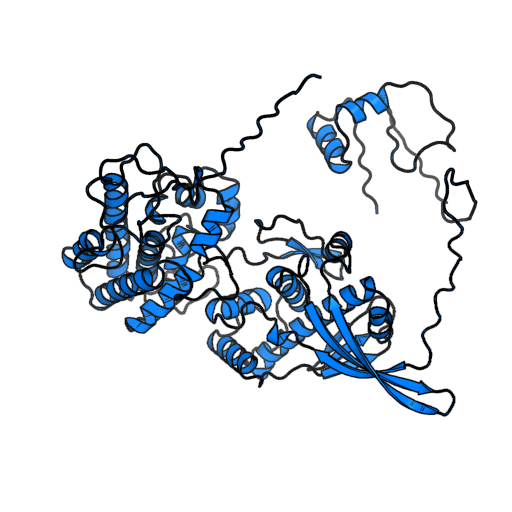M 1719 N N . GLY A 1 211 ? -4.328 9.620 -27.188 1.00 89.12 211 GLY A N 1
ATOM 1720 C CA . GLY A 1 211 ? -3.246 10.509 -26.758 1.00 89.12 211 GLY A CA 1
ATOM 1721 C C . GLY A 1 211 ? -2.206 9.795 -25.895 1.00 89.12 211 GLY A C 1
ATOM 1722 O O . GLY A 1 211 ? -2.220 8.568 -25.810 1.00 89.12 211 GLY A O 1
ATOM 1723 N N . ASP A 1 212 ? -1.363 10.597 -25.251 1.00 83.75 212 ASP A N 1
ATOM 1724 C CA . ASP A 1 212 ? -0.310 10.146 -24.341 1.00 83.75 212 ASP A CA 1
ATOM 1725 C C . ASP A 1 212 ? -0.606 10.657 -22.924 1.00 83.75 212 ASP A C 1
ATOM 1727 O O . ASP A 1 212 ? -1.332 11.652 -22.735 1.00 83.75 212 ASP A O 1
ATOM 1731 N N . ALA A 1 213 ? -0.059 9.981 -21.919 1.00 83.31 213 ALA A N 1
ATOM 1732 C CA . ALA A 1 213 ? -0.071 10.473 -20.550 1.00 83.31 213 ALA A CA 1
ATOM 1733 C C . ALA A 1 213 ? 0.658 11.823 -20.409 1.00 83.31 213 ALA A C 1
ATOM 1735 O O . ALA A 1 213 ? 1.366 12.311 -21.289 1.00 83.31 213 ALA A O 1
ATOM 1736 N N . LYS A 1 214 ? 0.438 12.499 -19.277 1.00 76.94 214 LYS A N 1
ATOM 1737 C CA . LYS A 1 214 ? 1.146 13.752 -18.992 1.00 76.94 214 LYS A CA 1
ATOM 1738 C C . LYS A 1 214 ? 2.564 13.460 -18.513 1.00 76.94 214 LYS A C 1
ATOM 1740 O O . LYS A 1 214 ? 2.729 12.801 -17.494 1.00 76.94 214 LYS A O 1
ATOM 1745 N N . GLY A 1 215 ? 3.541 14.119 -19.131 1.00 76.94 215 GLY A N 1
ATOM 1746 C CA . GLY A 1 215 ? 4.952 13.985 -18.768 1.00 76.94 215 GLY A CA 1
ATOM 1747 C C . GLY A 1 215 ? 5.640 12.953 -19.652 1.00 76.94 215 GLY A C 1
ATOM 1748 O O . GLY A 1 215 ? 5.230 12.777 -20.791 1.00 76.94 215 GLY A O 1
ATOM 1749 N N . ASP A 1 216 ? 6.691 12.330 -19.128 1.00 79.00 216 ASP A N 1
ATOM 1750 C CA . ASP A 1 216 ? 7.366 11.192 -19.754 1.00 79.00 216 ASP A CA 1
ATOM 1751 C C . ASP A 1 216 ? 7.043 9.932 -18.934 1.00 79.00 216 ASP A C 1
ATOM 1753 O O . ASP A 1 216 ? 7.750 9.568 -17.989 1.00 79.00 216 ASP A O 1
ATOM 1757 N N . GLU A 1 217 ? 5.891 9.321 -19.211 1.00 84.69 217 GLU A N 1
ATOM 1758 C CA . GLU A 1 217 ? 5.380 8.164 -18.470 1.00 84.69 217 GLU A CA 1
ATOM 1759 C C . GLU A 1 217 ? 6.264 6.926 -18.626 1.00 84.69 217 GLU A C 1
ATOM 1761 O O . GLU A 1 217 ? 6.366 6.127 -17.693 1.00 84.69 217 GLU A O 1
ATOM 1766 N N . GLY A 1 218 ? 6.962 6.809 -19.760 1.00 86.12 218 GLY A N 1
ATOM 1767 C CA . GLY A 1 218 ? 7.995 5.805 -19.985 1.00 86.12 218 GLY A CA 1
ATOM 1768 C C . GLY A 1 218 ? 9.118 5.927 -18.964 1.00 86.12 218 GLY A C 1
ATOM 1769 O O . GLY A 1 218 ? 9.462 4.958 -18.278 1.00 86.12 218 GLY A O 1
ATOM 1770 N N . GLN A 1 219 ? 9.645 7.137 -18.779 1.00 81.62 219 GLN A N 1
ATOM 1771 C CA . GLN A 1 219 ? 10.720 7.372 -17.822 1.00 81.62 219 GLN A CA 1
ATOM 1772 C C . GLN A 1 219 ? 10.265 7.175 -16.368 1.00 81.62 219 GLN A C 1
ATOM 1774 O O . GLN A 1 219 ? 11.013 6.619 -15.554 1.00 81.62 219 GLN A O 1
ATOM 1779 N N . ILE A 1 220 ? 9.037 7.585 -16.036 1.00 79.94 220 ILE A N 1
ATOM 1780 C CA . ILE A 1 220 ? 8.449 7.348 -14.708 1.00 79.94 220 ILE A CA 1
ATOM 1781 C C . ILE A 1 220 ? 8.308 5.839 -14.461 1.00 79.94 220 ILE A C 1
ATOM 1783 O O . ILE A 1 220 ? 8.710 5.359 -13.398 1.00 79.94 220 ILE A O 1
ATOM 1787 N N . PHE A 1 221 ? 7.805 5.082 -15.442 1.00 87.25 221 PHE A N 1
ATOM 1788 C CA . PHE A 1 221 ? 7.702 3.624 -15.366 1.00 87.25 221 PHE A CA 1
ATOM 1789 C C . PHE A 1 221 ? 9.067 2.962 -15.160 1.00 87.25 221 PHE A C 1
ATOM 1791 O O . PHE A 1 221 ? 9.204 2.100 -14.294 1.00 87.25 221 PHE A O 1
ATOM 1798 N N . ALA A 1 222 ? 10.096 3.383 -15.899 1.00 84.94 222 ALA A N 1
ATOM 1799 C CA . ALA A 1 222 ? 11.444 2.847 -15.739 1.00 84.94 222 ALA A CA 1
ATOM 1800 C C . ALA A 1 222 ? 11.984 3.075 -14.319 1.00 84.94 222 ALA A C 1
ATOM 1802 O O . ALA A 1 222 ? 12.530 2.156 -13.705 1.00 84.94 222 ALA A O 1
ATOM 1803 N N . GLY A 1 223 ? 11.793 4.278 -13.770 1.00 77.88 223 GLY A N 1
ATOM 1804 C CA . GLY A 1 223 ? 12.169 4.577 -12.392 1.00 77.88 223 GLY A CA 1
ATOM 1805 C C . GLY A 1 223 ? 11.412 3.714 -11.375 1.00 77.88 223 GLY A C 1
ATOM 1806 O O . GLY A 1 223 ? 12.036 3.155 -10.470 1.00 77.88 223 GLY A O 1
ATOM 1807 N N . ASP A 1 224 ? 10.093 3.571 -11.542 1.00 78.56 224 ASP A N 1
ATOM 1808 C CA . ASP A 1 224 ? 9.244 2.726 -10.692 1.00 78.56 224 ASP A CA 1
ATOM 1809 C C . ASP A 1 224 ? 9.721 1.269 -10.705 1.00 78.56 224 ASP A C 1
ATOM 1811 O O . ASP A 1 224 ? 9.948 0.657 -9.658 1.00 78.56 224 ASP A O 1
ATOM 1815 N N . TYR A 1 225 ? 9.963 0.734 -11.899 1.00 85.44 225 TYR A N 1
ATOM 1816 C CA . TYR A 1 225 ? 10.433 -0.628 -12.097 1.00 85.44 225 TYR A CA 1
ATOM 1817 C C . TYR A 1 225 ? 11.784 -0.880 -11.414 1.00 85.44 225 TYR A C 1
ATOM 1819 O O . TYR A 1 225 ? 11.976 -1.922 -10.785 1.00 85.44 225 TYR A O 1
ATOM 1827 N N . ILE A 1 226 ? 12.719 0.070 -11.512 1.00 82.06 226 ILE A N 1
ATOM 1828 C CA . ILE A 1 226 ? 14.056 -0.023 -10.906 1.00 82.06 226 ILE A CA 1
ATOM 1829 C C . ILE A 1 226 ? 13.984 0.028 -9.388 1.00 82.06 226 ILE A C 1
ATOM 1831 O O . ILE A 1 226 ? 14.640 -0.780 -8.729 1.00 82.06 226 ILE A O 1
ATOM 1835 N N . HIS A 1 227 ? 13.199 0.960 -8.847 1.00 75.88 227 HIS A N 1
ATOM 1836 C CA . HIS A 1 227 ? 13.010 1.103 -7.409 1.00 75.88 227 HIS A CA 1
ATOM 1837 C C . HIS A 1 227 ? 12.438 -0.185 -6.813 1.00 75.88 227 HIS A C 1
ATOM 1839 O O . HIS A 1 227 ? 12.995 -0.738 -5.866 1.00 75.88 227 HIS A O 1
ATOM 1845 N N . TYR A 1 228 ? 11.366 -0.706 -7.408 1.00 75.12 228 TYR A N 1
ATOM 1846 C CA . TYR A 1 228 ? 10.649 -1.834 -6.831 1.00 75.12 228 TYR A CA 1
ATOM 1847 C C . TYR A 1 228 ? 11.217 -3.207 -7.150 1.00 75.12 228 TYR A C 1
ATOM 1849 O O . TYR A 1 228 ? 10.919 -4.151 -6.440 1.00 75.12 228 TYR A O 1
ATOM 1857 N N . ASN A 1 229 ? 12.063 -3.358 -8.158 1.00 77.31 229 ASN A N 1
ATOM 1858 C CA . ASN A 1 229 ? 12.851 -4.585 -8.274 1.00 77.31 229 ASN A CA 1
ATOM 1859 C C . ASN A 1 229 ? 14.181 -4.493 -7.501 1.00 77.31 229 ASN A C 1
ATOM 1861 O O . ASN A 1 229 ? 15.008 -5.397 -7.605 1.00 77.31 229 ASN A O 1
ATOM 1865 N N . ASP A 1 230 ? 14.407 -3.406 -6.750 1.00 75.75 230 ASP A N 1
ATOM 1866 C CA . ASP A 1 230 ? 15.661 -3.101 -6.053 1.00 75.75 230 ASP A CA 1
ATOM 1867 C C . ASP A 1 230 ? 16.885 -3.230 -6.976 1.00 75.75 230 ASP A C 1
ATOM 1869 O O . ASP A 1 230 ? 17.948 -3.697 -6.580 1.00 75.75 230 ASP A O 1
ATOM 1873 N N . LEU A 1 231 ? 16.761 -2.833 -8.250 1.00 80.56 231 LEU A N 1
ATOM 1874 C CA . LEU A 1 231 ? 17.784 -3.104 -9.280 1.00 80.56 231 LEU A CA 1
ATOM 1875 C C . LEU A 1 231 ? 19.088 -2.331 -9.070 1.00 80.56 231 LEU A C 1
ATOM 1877 O O . LEU A 1 231 ? 20.051 -2.499 -9.823 1.00 80.56 231 LEU A O 1
ATOM 1881 N N . LEU A 1 232 ? 19.143 -1.465 -8.060 1.00 76.12 232 LEU A N 1
ATOM 1882 C CA . LEU A 1 232 ? 20.390 -0.864 -7.602 1.00 76.12 232 LEU A CA 1
ATOM 1883 C C . LEU A 1 232 ? 21.235 -1.838 -6.771 1.00 76.12 232 LEU A C 1
ATOM 1885 O O . LEU A 1 232 ? 22.452 -1.660 -6.720 1.00 76.12 232 LEU A O 1
ATOM 1889 N N . GLU A 1 233 ? 20.605 -2.842 -6.162 1.00 71.88 233 GLU A N 1
ATOM 1890 C CA . GLU A 1 233 ? 21.207 -3.807 -5.235 1.00 71.88 233 GLU A CA 1
ATOM 1891 C C . GLU A 1 233 ? 20.968 -5.270 -5.651 1.00 71.88 233 GLU A C 1
ATOM 1893 O O . GLU A 1 233 ? 21.619 -6.165 -5.129 1.00 71.88 233 GLU A O 1
ATOM 1898 N N . SER A 1 234 ? 20.055 -5.539 -6.585 1.00 77.19 234 SER A N 1
ATOM 1899 C CA . SER A 1 234 ? 19.644 -6.894 -6.953 1.00 77.19 234 SER A CA 1
ATOM 1900 C C . SER A 1 234 ? 20.151 -7.330 -8.334 1.00 77.19 234 SER A C 1
ATOM 1902 O O . SER A 1 234 ? 20.639 -6.533 -9.150 1.00 77.19 234 SER A O 1
ATOM 1904 N N . ASN A 1 235 ? 20.047 -8.641 -8.574 1.00 85.06 235 ASN A N 1
ATOM 1905 C CA . ASN A 1 235 ? 20.268 -9.257 -9.878 1.00 85.06 235 ASN A CA 1
ATOM 1906 C C . ASN A 1 235 ? 18.965 -9.263 -10.682 1.00 85.06 235 ASN A C 1
ATOM 1908 O O . ASN A 1 235 ? 17.905 -9.558 -10.134 1.00 85.06 235 ASN A O 1
ATOM 1912 N N . LEU A 1 236 ? 19.056 -9.061 -11.994 1.00 87.00 236 LEU A N 1
ATOM 1913 C CA . LEU A 1 236 ? 17.928 -9.214 -12.907 1.00 87.00 236 LEU A CA 1
ATOM 1914 C C . LEU A 1 236 ? 18.393 -9.766 -14.249 1.00 87.00 236 LEU A C 1
ATOM 1916 O O . LEU A 1 236 ? 19.199 -9.139 -14.935 1.00 87.00 236 LEU A O 1
ATOM 1920 N N . HIS A 1 237 ? 17.807 -10.888 -14.651 1.00 90.38 237 HIS A N 1
ATOM 1921 C CA . HIS A 1 237 ? 17.796 -11.311 -16.044 1.00 90.38 237 HIS A CA 1
ATOM 1922 C C . HIS A 1 237 ? 16.649 -10.592 -16.759 1.00 90.38 237 HIS A C 1
ATOM 1924 O O . HIS A 1 237 ? 15.496 -10.776 -16.371 1.00 90.38 237 HIS A O 1
ATOM 1930 N N . TYR A 1 238 ? 16.943 -9.750 -17.755 1.00 90.94 238 TYR A N 1
ATOM 1931 C CA . TYR A 1 238 ? 15.908 -8.906 -18.370 1.00 90.94 238 TYR A CA 1
ATOM 1932 C C . TYR A 1 238 ? 15.664 -9.169 -19.852 1.00 90.94 238 TYR A C 1
ATOM 1934 O O . TYR A 1 238 ? 14.575 -8.857 -20.339 1.00 90.94 238 TYR A O 1
ATOM 1942 N N . ALA A 1 239 ? 16.635 -9.737 -20.572 1.00 93.44 239 ALA A N 1
ATOM 1943 C CA . ALA A 1 239 ? 16.449 -10.060 -21.979 1.00 93.44 239 ALA A CA 1
ATOM 1944 C C . ALA A 1 239 ? 17.370 -11.174 -22.485 1.00 93.44 239 ALA A C 1
ATOM 1946 O O . ALA A 1 239 ? 18.519 -11.303 -22.060 1.00 93.44 239 ALA A O 1
ATOM 1947 N N . THR A 1 240 ? 16.894 -11.885 -23.504 1.00 94.12 240 THR A N 1
ATOM 1948 C CA . THR A 1 240 ? 17.685 -12.796 -24.334 1.00 94.12 240 THR A CA 1
ATOM 1949 C C . THR A 1 240 ? 17.755 -12.235 -25.754 1.00 94.12 240 THR A C 1
ATOM 1951 O O . THR A 1 240 ? 16.727 -12.022 -26.394 1.00 94.12 240 THR A O 1
ATOM 1954 N N . VAL A 1 241 ? 18.955 -12.016 -26.297 1.00 91.94 241 VAL A N 1
ATOM 1955 C CA . VAL A 1 241 ? 19.152 -11.523 -27.673 1.00 91.94 241 VAL A CA 1
ATOM 1956 C C . VAL A 1 241 ? 19.705 -12.627 -28.561 1.00 91.94 241 VAL A C 1
ATOM 1958 O O . VAL A 1 241 ? 20.693 -13.287 -28.232 1.00 91.94 241 VAL A O 1
ATOM 1961 N N . LYS A 1 242 ? 19.100 -12.788 -29.737 1.00 92.31 242 LYS A N 1
ATOM 1962 C CA . LYS A 1 242 ? 19.555 -13.700 -30.788 1.00 92.31 242 LYS A CA 1
ATOM 1963 C C . LYS A 1 242 ? 20.324 -12.914 -31.843 1.00 92.31 242 LYS A C 1
ATOM 1965 O O . LYS A 1 242 ? 19.776 -12.033 -32.510 1.00 92.31 242 LYS A O 1
ATOM 1970 N N . LEU A 1 243 ? 21.598 -13.250 -32.007 1.00 88.31 243 LEU A N 1
ATOM 1971 C CA . LEU A 1 243 ? 22.489 -12.678 -33.010 1.00 88.31 243 LEU A CA 1
ATOM 1972 C C . LEU A 1 243 ? 22.836 -13.710 -34.077 1.00 88.31 243 LEU A C 1
ATOM 1974 O O . LEU A 1 243 ? 23.085 -14.871 -33.772 1.00 88.31 243 LEU A O 1
ATOM 1978 N N . VAL A 1 244 ? 22.966 -13.266 -35.320 1.00 86.81 244 VAL A N 1
ATOM 1979 C CA . VAL A 1 244 ? 23.573 -14.032 -36.405 1.00 86.81 244 VAL A CA 1
ATOM 1980 C C . VAL A 1 244 ? 24.931 -13.435 -36.719 1.00 86.81 244 VAL A C 1
ATOM 1982 O O . VAL A 1 244 ? 25.048 -12.260 -37.073 1.00 86.81 244 VAL A O 1
ATOM 1985 N N . LYS A 1 245 ? 25.965 -14.270 -36.638 1.00 81.81 245 LYS A N 1
ATOM 1986 C CA . LYS A 1 245 ? 27.296 -13.951 -37.143 1.00 81.81 245 LYS A CA 1
ATOM 1987 C C . LYS A 1 245 ? 27.513 -14.684 -38.459 1.00 81.81 245 LYS A C 1
ATOM 1989 O O . LYS A 1 245 ? 27.315 -15.897 -38.539 1.00 81.81 245 LYS A O 1
ATOM 1994 N N . LYS A 1 246 ? 27.937 -13.964 -39.497 1.00 78.00 246 LYS A N 1
ATOM 1995 C CA . LYS A 1 246 ? 28.467 -14.605 -40.708 1.00 78.00 246 LYS A CA 1
ATOM 1996 C C . LYS A 1 246 ? 29.923 -14.975 -40.451 1.00 78.00 246 LYS A C 1
ATOM 1998 O O . LYS A 1 246 ? 30.709 -14.117 -40.049 1.00 78.00 246 LYS A O 1
ATOM 2003 N N . ASN A 1 247 ? 30.269 -16.245 -40.633 1.00 75.69 247 ASN A N 1
ATOM 2004 C CA . ASN A 1 247 ? 31.671 -16.657 -40.653 1.00 75.69 247 ASN A CA 1
ATOM 2005 C C . ASN A 1 247 ? 32.325 -16.272 -41.995 1.00 75.69 247 ASN A C 1
ATOM 2007 O O . ASN A 1 247 ? 31.637 -15.880 -42.940 1.00 75.69 247 ASN A O 1
ATOM 2011 N N . ASP A 1 248 ? 33.646 -16.424 -42.092 1.00 73.88 248 ASP A N 1
ATOM 2012 C CA . ASP A 1 248 ? 34.416 -16.095 -43.304 1.00 73.88 248 ASP A CA 1
ATOM 2013 C C . ASP A 1 248 ? 33.999 -16.936 -44.530 1.00 73.88 248 ASP A C 1
ATOM 2015 O O . ASP A 1 248 ? 34.261 -16.562 -45.669 1.00 73.88 248 ASP A O 1
ATOM 2019 N N . ALA A 1 249 ? 33.295 -18.051 -44.303 1.00 75.56 249 ALA A N 1
ATOM 2020 C CA . ALA A 1 249 ? 32.711 -18.909 -45.332 1.00 75.56 249 ALA A CA 1
ATOM 2021 C C . ALA A 1 249 ? 31.257 -18.529 -45.703 1.00 75.56 249 ALA A C 1
ATOM 2023 O O . ALA A 1 249 ? 30.605 -19.244 -46.463 1.00 75.56 249 ALA A O 1
ATOM 2024 N N . GLY A 1 250 ? 30.713 -17.435 -45.156 1.00 71.44 250 GLY A N 1
ATOM 2025 C CA . GLY A 1 250 ? 29.347 -16.961 -45.407 1.00 71.44 250 GLY A CA 1
ATOM 2026 C C . GLY A 1 250 ? 28.241 -17.770 -44.717 1.00 71.44 250 GLY A C 1
ATOM 2027 O O . GLY A 1 250 ? 27.059 -17.468 -44.896 1.00 71.44 250 GLY A O 1
ATOM 2028 N N . THR A 1 251 ? 28.589 -18.776 -43.912 1.00 76.56 251 THR A N 1
ATOM 2029 C CA . THR A 1 251 ? 27.637 -19.549 -43.105 1.00 76.56 251 THR A CA 1
ATOM 2030 C C . THR A 1 251 ? 27.136 -18.699 -41.938 1.00 76.56 251 THR A C 1
ATOM 2032 O O . THR A 1 251 ? 27.918 -18.029 -41.259 1.00 76.56 251 THR A O 1
ATOM 2035 N N . ARG A 1 252 ? 25.821 -18.725 -41.705 1.00 80.56 252 ARG A N 1
ATOM 2036 C CA . ARG A 1 252 ? 25.172 -18.043 -40.581 1.00 80.56 252 ARG A CA 1
ATOM 2037 C C . ARG A 1 252 ? 25.269 -18.920 -39.338 1.00 80.56 252 ARG A C 1
ATOM 2039 O O . ARG A 1 252 ? 24.763 -20.038 -39.349 1.00 80.56 252 ARG A O 1
ATOM 2046 N N . GLN A 1 253 ? 25.903 -18.411 -38.291 1.00 82.75 253 GLN A N 1
ATOM 2047 C CA . GLN A 1 253 ? 25.903 -19.027 -36.970 1.00 82.75 253 GLN A CA 1
ATOM 2048 C C . GLN A 1 253 ? 25.063 -18.172 -36.022 1.00 82.75 253 GLN A C 1
ATOM 2050 O O . GLN A 1 253 ? 25.310 -16.972 -35.885 1.00 82.75 253 GLN A O 1
ATOM 2055 N N . GLU A 1 254 ? 24.069 -18.792 -35.392 1.00 87.12 254 GLU A N 1
ATOM 2056 C CA . GLU A 1 254 ? 23.252 -18.154 -34.362 1.00 87.12 254 GLU A CA 1
ATOM 2057 C C . GLU A 1 254 ? 23.964 -18.194 -33.008 1.00 87.12 254 GLU A C 1
ATOM 2059 O O . GLU A 1 254 ? 24.564 -19.199 -32.620 1.00 87.12 254 GLU A O 1
ATOM 2064 N N . HIS A 1 255 ? 23.894 -17.078 -32.294 1.00 87.00 255 HIS A N 1
ATOM 2065 C CA . HIS A 1 255 ? 24.418 -16.895 -30.953 1.00 87.00 255 HIS A CA 1
ATOM 2066 C C . HIS A 1 255 ? 23.308 -16.321 -30.079 1.00 87.00 255 HIS A C 1
ATOM 2068 O O . HIS A 1 255 ? 22.714 -15.300 -30.422 1.00 87.00 255 HIS A O 1
ATOM 2074 N N . ILE A 1 256 ? 23.050 -16.976 -28.952 1.00 89.12 256 ILE A N 1
ATOM 2075 C CA . ILE A 1 256 ? 22.105 -16.515 -27.937 1.00 89.12 256 ILE A CA 1
ATOM 2076 C C . ILE A 1 256 ? 22.909 -15.830 -26.837 1.00 89.12 256 ILE A C 1
ATOM 2078 O O . ILE A 1 256 ? 23.944 -16.350 -26.413 1.00 89.12 256 ILE A O 1
ATOM 2082 N N . ILE A 1 257 ? 22.467 -14.646 -26.430 1.00 89.50 257 ILE A N 1
ATOM 2083 C CA . ILE A 1 257 ? 23.127 -13.831 -25.415 1.00 89.50 257 ILE A CA 1
ATOM 2084 C C . ILE A 1 257 ? 22.108 -13.468 -24.350 1.00 89.50 257 ILE A C 1
ATOM 2086 O O . ILE A 1 257 ? 21.090 -12.855 -24.662 1.00 89.50 257 ILE A O 1
ATOM 2090 N N . GLU A 1 258 ? 22.426 -13.804 -23.106 1.00 90.56 258 GLU A N 1
ATOM 2091 C CA . GLU A 1 258 ? 21.644 -13.411 -21.939 1.00 90.56 258 GLU A CA 1
ATOM 2092 C C . GLU A 1 258 ? 22.121 -12.049 -21.426 1.00 90.56 258 GLU A C 1
ATOM 2094 O O . GLU A 1 258 ? 23.324 -11.796 -21.284 1.00 90.56 258 GLU A O 1
ATOM 2099 N N . TYR A 1 259 ? 21.173 -11.151 -21.183 1.00 88.75 259 TYR A N 1
ATOM 2100 C CA . TYR A 1 259 ? 21.418 -9.819 -20.655 1.00 88.75 259 TYR A CA 1
ATOM 2101 C C . TYR A 1 259 ? 20.988 -9.772 -19.194 1.00 88.75 259 TYR A C 1
ATOM 2103 O O . TYR A 1 259 ? 19.809 -9.634 -18.867 1.00 88.75 259 TYR A O 1
ATOM 2111 N N . ASP A 1 260 ? 22.000 -9.851 -18.330 1.00 88.06 260 ASP A N 1
ATOM 2112 C CA . ASP A 1 260 ? 21.852 -9.816 -16.879 1.00 88.06 260 ASP A CA 1
ATOM 2113 C C . ASP A 1 260 ? 22.436 -8.532 -16.289 1.00 88.06 260 ASP A C 1
ATOM 2115 O O . ASP A 1 260 ? 23.551 -8.111 -16.641 1.00 88.06 260 ASP A O 1
ATOM 2119 N N . ILE A 1 261 ? 21.716 -7.955 -15.334 1.00 81.62 261 ILE A N 1
ATOM 2120 C CA . ILE A 1 261 ? 22.270 -7.066 -14.316 1.00 81.62 261 ILE A CA 1
ATOM 2121 C C . ILE A 1 261 ? 22.647 -7.937 -13.121 1.00 81.62 261 ILE A C 1
ATOM 2123 O O . ILE A 1 261 ? 21.809 -8.672 -12.608 1.00 81.62 261 ILE A O 1
ATOM 2127 N N . LEU A 1 262 ? 23.907 -7.877 -12.698 1.00 80.62 262 LEU A N 1
ATOM 2128 C CA . LEU A 1 262 ? 24.419 -8.626 -11.544 1.00 80.62 262 LEU A CA 1
ATOM 2129 C C . LEU A 1 262 ? 24.799 -7.633 -10.451 1.00 80.62 262 LEU A C 1
ATOM 2131 O O . LEU A 1 262 ? 25.297 -6.586 -10.814 1.00 80.62 262 LEU A O 1
ATOM 2135 N N . GLU A 1 263 ? 24.647 -7.924 -9.163 1.00 69.50 263 GLU A N 1
ATOM 2136 C CA . GLU A 1 263 ? 24.804 -7.038 -7.991 1.00 69.50 263 GLU A CA 1
ATOM 2137 C C . GLU A 1 263 ? 26.060 -6.148 -8.061 1.00 69.50 263 GLU A C 1
ATOM 2139 O O . GLU A 1 263 ? 25.981 -4.938 -7.861 1.00 69.50 263 GLU A O 1
ATOM 2144 N N . ASP A 1 264 ? 27.185 -6.699 -8.520 1.00 72.25 264 ASP A N 1
ATOM 2145 C CA . ASP A 1 264 ? 28.457 -5.972 -8.649 1.00 72.25 264 ASP A CA 1
ATOM 2146 C C . ASP A 1 264 ? 28.736 -5.385 -10.050 1.00 72.25 264 ASP A C 1
ATOM 2148 O O . ASP A 1 264 ? 29.766 -4.741 -10.273 1.00 72.25 264 ASP A O 1
ATOM 2152 N N . ASN A 1 265 ? 27.855 -5.608 -11.029 1.00 75.00 265 ASN A N 1
ATOM 2153 C CA . ASN A 1 265 ? 28.104 -5.311 -12.438 1.00 75.00 265 ASN A CA 1
ATOM 2154 C C . ASN A 1 265 ? 26.838 -4.854 -13.208 1.00 75.00 265 ASN A C 1
ATOM 2156 O O . ASN A 1 265 ? 26.053 -5.701 -13.649 1.00 75.00 265 ASN A O 1
ATOM 2160 N N . PRO A 1 266 ? 26.636 -3.535 -13.434 1.00 72.38 266 PRO A N 1
ATOM 2161 C CA . PRO A 1 266 ? 27.541 -2.418 -13.126 1.00 72.38 266 PRO A CA 1
ATOM 2162 C C . PRO A 1 266 ? 27.757 -2.193 -11.630 1.00 72.38 266 PRO A C 1
ATOM 2164 O O . PRO A 1 266 ? 26.837 -2.472 -10.858 1.00 72.38 266 PRO A O 1
ATOM 2167 N N . PRO A 1 267 ? 28.864 -1.540 -11.225 1.00 75.50 267 PRO A N 1
ATOM 2168 C CA . PRO A 1 267 ? 28.992 -1.009 -9.879 1.00 75.50 267 PRO A CA 1
ATOM 2169 C C . PRO A 1 267 ? 27.812 -0.100 -9.541 1.00 75.50 267 PRO A C 1
ATOM 2171 O O . PRO A 1 267 ? 27.401 0.746 -10.340 1.00 75.50 267 PRO A O 1
ATOM 2174 N N . LYS A 1 268 ? 27.306 -0.227 -8.321 1.00 71.38 268 LYS A N 1
ATOM 2175 C CA . LYS A 1 268 ? 26.203 0.570 -7.775 1.00 71.38 268 LYS A CA 1
ATOM 2176 C C . LYS A 1 268 ? 26.358 2.083 -7.965 1.00 71.38 268 LYS A C 1
ATOM 2178 O O . LYS A 1 268 ? 25.386 2.767 -8.274 1.00 71.38 268 LYS A O 1
ATOM 2183 N N . SER A 1 269 ? 27.574 2.616 -7.823 1.00 67.00 269 SER A N 1
ATOM 2184 C CA . SER A 1 269 ? 27.866 4.035 -8.075 1.00 67.00 269 SER A CA 1
ATOM 2185 C C . SER A 1 269 ? 27.558 4.456 -9.514 1.00 67.00 269 SER A C 1
ATOM 2187 O O . SER A 1 269 ? 27.051 5.550 -9.720 1.00 67.00 269 SER A O 1
ATOM 2189 N N . MET A 1 270 ? 27.792 3.576 -10.492 1.00 71.00 270 MET A N 1
ATOM 2190 C CA . MET A 1 270 ? 27.463 3.830 -11.893 1.00 71.00 270 MET A CA 1
ATOM 2191 C C . MET A 1 270 ? 25.959 3.744 -12.142 1.00 71.00 270 MET A C 1
ATOM 2193 O O . MET A 1 270 ? 25.421 4.594 -12.841 1.00 71.00 270 MET A O 1
ATOM 2197 N N . ARG A 1 271 ? 25.257 2.764 -11.558 1.00 72.56 271 ARG A N 1
ATOM 2198 C CA . ARG A 1 271 ? 23.788 2.678 -11.702 1.00 72.56 271 ARG A CA 1
ATOM 2199 C C . ARG A 1 271 ? 23.108 3.972 -11.250 1.00 72.56 271 ARG A C 1
ATOM 2201 O O . ARG A 1 271 ? 22.215 4.466 -11.929 1.00 72.56 271 ARG A O 1
ATOM 2208 N N . ARG A 1 272 ? 23.615 4.548 -10.155 1.00 66.31 272 ARG A N 1
ATOM 2209 C CA . ARG A 1 272 ? 23.204 5.840 -9.579 1.00 66.31 272 ARG A CA 1
ATOM 2210 C C . ARG 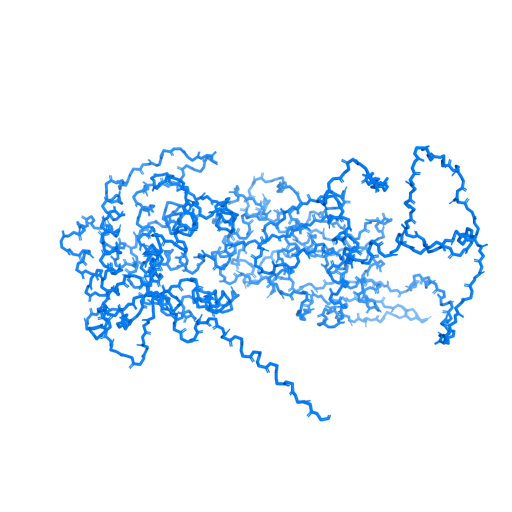A 1 272 ? 23.668 7.074 -10.353 1.00 66.31 272 ARG A C 1
ATOM 2212 O O . ARG A 1 272 ? 23.209 8.164 -10.065 1.00 66.31 272 ARG A O 1
ATOM 2219 N N . GLU A 1 273 ? 24.609 6.953 -11.279 1.00 62.50 273 GLU A N 1
ATOM 2220 C CA . GLU A 1 273 ? 25.005 8.086 -12.126 1.00 62.50 273 GLU A CA 1
ATOM 2221 C C . GLU A 1 273 ? 23.977 8.302 -13.244 1.00 62.50 273 GLU A C 1
ATOM 2223 O O . GLU A 1 273 ? 23.680 9.431 -13.619 1.00 62.50 273 GLU A O 1
ATOM 2228 N N . PHE A 1 274 ? 23.394 7.212 -13.750 1.00 59.31 274 PHE A N 1
ATOM 2229 C CA . PHE A 1 274 ? 22.354 7.259 -14.782 1.00 59.31 274 PHE A CA 1
ATOM 2230 C C . PHE A 1 274 ? 20.975 7.667 -14.251 1.00 59.31 274 PHE A C 1
ATOM 2232 O O . PHE A 1 274 ? 20.089 7.996 -15.033 1.00 59.31 274 PHE A O 1
ATOM 2239 N N . ILE A 1 275 ? 20.793 7.629 -12.934 1.00 59.31 275 ILE A N 1
ATOM 2240 C CA . ILE A 1 275 ? 19.558 7.963 -12.232 1.00 59.31 275 ILE A CA 1
ATOM 2241 C C . ILE A 1 275 ? 20.023 8.811 -11.056 1.00 59.31 275 ILE A C 1
ATOM 2243 O O . ILE A 1 275 ? 20.555 8.217 -10.126 1.00 59.31 275 ILE A O 1
ATOM 2247 N N . GLU A 1 276 ? 19.906 10.148 -11.085 1.00 45.53 276 GLU A N 1
ATOM 2248 C CA . GLU A 1 276 ? 20.269 11.023 -9.947 1.00 45.53 276 GLU A CA 1
ATOM 2249 C C . GLU A 1 276 ? 19.362 10.710 -8.736 1.00 45.53 276 GLU A C 1
ATOM 2251 O O . GLU A 1 276 ? 18.427 11.416 -8.380 1.00 45.53 276 GLU A O 1
ATOM 2256 N N . TYR A 1 277 ? 19.630 9.577 -8.099 1.00 42.06 277 TYR A N 1
ATOM 2257 C CA . TYR A 1 277 ? 18.832 8.998 -7.044 1.00 42.06 277 TYR A CA 1
ATOM 2258 C C . TYR A 1 277 ? 19.336 9.593 -5.734 1.00 42.06 277 TYR A C 1
ATOM 2260 O O . TYR A 1 277 ? 20.387 9.192 -5.216 1.00 42.06 277 TYR A O 1
ATOM 2268 N N . SER A 1 278 ? 18.614 10.568 -5.174 1.00 38.12 278 SER A N 1
ATOM 2269 C CA . SER A 1 278 ? 18.857 10.982 -3.794 1.00 38.12 278 SER A CA 1
ATOM 2270 C C . SER A 1 278 ? 18.475 9.813 -2.899 1.00 38.12 278 SER A C 1
ATOM 2272 O O . SER A 1 278 ? 17.305 9.555 -2.638 1.00 38.12 278 SER A O 1
ATOM 2274 N N . ASN A 1 279 ? 19.489 9.056 -2.493 1.00 34.50 279 ASN A N 1
ATOM 2275 C CA . ASN A 1 279 ? 19.347 7.776 -1.824 1.00 34.50 279 ASN A CA 1
ATOM 2276 C C . ASN A 1 279 ? 18.874 7.949 -0.378 1.00 34.50 279 ASN A C 1
ATOM 2278 O O . ASN A 1 279 ? 19.625 7.728 0.573 1.00 34.50 279 ASN A O 1
ATOM 2282 N N . ASN A 1 280 ? 17.615 8.320 -0.216 1.00 40.56 280 ASN A N 1
ATOM 2283 C CA . ASN A 1 280 ? 16.882 8.094 1.000 1.00 40.56 280 ASN A CA 1
ATOM 2284 C C . ASN A 1 280 ? 15.736 7.154 0.652 1.00 40.56 280 ASN A C 1
ATOM 2286 O O . ASN A 1 280 ? 14.675 7.589 0.255 1.00 40.56 280 ASN A O 1
ATOM 2290 N N . ARG A 1 281 ? 15.951 5.855 0.841 1.00 40.28 281 ARG A N 1
ATOM 2291 C CA . ARG A 1 281 ? 14.932 4.789 0.782 1.00 40.28 281 ARG A CA 1
ATOM 2292 C C . ARG A 1 281 ? 13.731 4.988 1.737 1.00 40.28 281 ARG A C 1
ATOM 2294 O O . ARG A 1 281 ? 12.898 4.111 1.838 1.00 40.28 281 ARG A O 1
ATOM 2301 N N . PHE A 1 282 ? 13.683 6.118 2.452 1.00 41.78 282 PHE A N 1
ATOM 2302 C CA . PHE A 1 282 ? 12.576 6.599 3.290 1.00 41.78 282 PHE A CA 1
ATOM 2303 C C . PHE A 1 282 ? 11.971 7.925 2.786 1.00 41.78 282 PHE A C 1
ATOM 2305 O O . PHE A 1 282 ? 11.183 8.573 3.488 1.00 41.78 282 PHE A O 1
ATOM 2312 N N . GLN A 1 283 ? 12.445 8.422 1.647 1.00 44.12 283 GLN A N 1
ATOM 2313 C CA . GLN A 1 283 ? 11.798 9.442 0.844 1.00 44.12 283 GLN A CA 1
ATOM 2314 C C . GLN A 1 283 ? 11.427 8.737 -0.442 1.00 44.12 283 GLN A C 1
ATOM 2316 O O . GLN A 1 283 ? 12.276 8.430 -1.269 1.00 44.12 283 GLN A O 1
ATOM 2321 N N . ASP A 1 284 ? 10.143 8.477 -0.579 1.00 49.56 284 ASP A N 1
ATOM 2322 C CA . ASP A 1 284 ? 9.526 7.866 -1.746 1.00 49.56 284 ASP A CA 1
ATOM 2323 C C . ASP A 1 284 ? 9.448 8.870 -2.888 1.00 49.56 284 ASP A C 1
ATOM 2325 O O . ASP A 1 284 ? 8.402 9.127 -3.464 1.00 49.56 284 ASP A O 1
ATOM 2329 N N . LYS A 1 285 ? 10.564 9.553 -3.112 1.00 46.72 285 LYS A N 1
ATOM 2330 C CA . LYS A 1 285 ? 10.785 10.667 -4.008 1.00 46.72 285 LYS A CA 1
ATOM 2331 C C . LYS A 1 285 ? 12.205 10.539 -4.514 1.00 46.72 285 LYS A C 1
ATOM 2333 O O . LYS A 1 285 ? 13.136 10.439 -3.716 1.00 46.72 285 LYS A O 1
ATOM 2338 N N . ALA A 1 286 ? 12.390 10.590 -5.818 1.00 48.53 286 ALA A N 1
ATOM 2339 C CA . ALA A 1 286 ? 13.690 10.887 -6.384 1.00 48.53 286 ALA A CA 1
ATOM 2340 C C . ALA A 1 286 ? 13.519 11.829 -7.563 1.00 48.53 286 ALA A C 1
ATOM 2342 O O . ALA A 1 286 ? 12.486 11.865 -8.225 1.00 48.53 286 ALA A O 1
ATOM 2343 N N . THR A 1 287 ? 14.548 12.618 -7.804 1.00 51.78 287 THR A N 1
ATOM 2344 C CA . THR A 1 287 ? 14.578 13.524 -8.937 1.00 51.78 287 THR A CA 1
ATOM 2345 C C . THR A 1 287 ? 15.101 12.754 -10.139 1.00 51.78 287 THR A C 1
ATOM 2347 O O . THR A 1 287 ? 16.269 12.380 -10.177 1.00 51.78 287 THR A O 1
ATOM 2350 N N . ILE A 1 288 ? 14.249 12.500 -11.128 1.00 56.34 288 ILE A N 1
ATOM 2351 C CA . ILE A 1 288 ? 14.718 12.048 -12.438 1.00 56.34 288 ILE A CA 1
ATOM 2352 C C . ILE A 1 288 ? 15.086 13.276 -13.260 1.00 56.34 288 ILE A C 1
ATOM 2354 O O . ILE A 1 288 ? 14.413 14.305 -13.203 1.00 56.34 288 ILE A O 1
ATOM 2358 N N . ARG A 1 289 ? 16.157 13.174 -14.040 1.00 59.44 289 ARG A N 1
ATOM 2359 C CA . ARG A 1 289 ? 16.475 14.176 -15.053 1.00 59.44 289 ARG A CA 1
ATOM 2360 C C . ARG A 1 289 ? 15.975 13.669 -16.401 1.00 59.44 289 ARG A C 1
ATOM 2362 O O . ARG A 1 289 ? 16.430 12.618 -16.854 1.00 59.44 289 ARG A O 1
ATOM 2369 N N . LEU A 1 290 ? 15.030 14.376 -17.013 1.00 55.62 290 LEU A N 1
ATOM 2370 C CA . LEU A 1 290 ? 14.492 14.040 -18.331 1.00 55.62 290 LEU A CA 1
ATOM 2371 C C . LEU A 1 290 ? 15.535 14.309 -19.429 1.00 55.62 290 LEU A C 1
ATOM 2373 O O . LEU A 1 290 ? 16.525 15.020 -19.215 1.00 55.62 290 LEU A O 1
ATOM 2377 N N . LYS A 1 291 ? 15.310 13.765 -20.634 1.00 53.59 291 LYS A N 1
ATOM 2378 C CA . LYS A 1 291 ? 16.211 13.937 -21.797 1.00 53.59 291 LYS A CA 1
ATOM 2379 C C . LYS A 1 291 ? 16.464 15.404 -22.163 1.00 53.59 291 LYS A C 1
ATOM 2381 O O . LYS A 1 291 ? 17.537 15.734 -22.664 1.00 53.59 291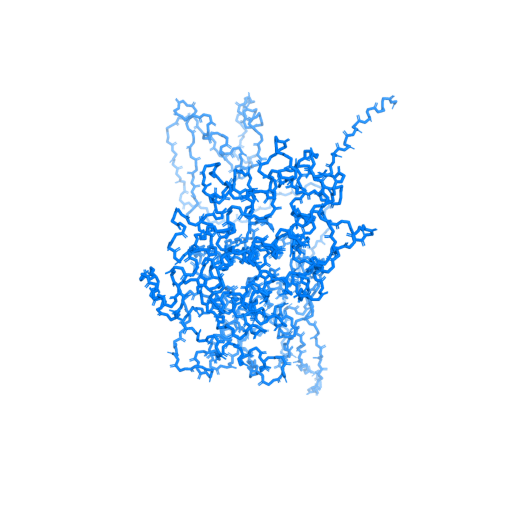 LYS A O 1
ATOM 2386 N N . ASP A 1 292 ? 15.503 16.287 -21.910 1.00 54.84 292 ASP A N 1
ATOM 2387 C CA . ASP A 1 292 ? 15.624 17.731 -22.153 1.00 54.84 292 ASP A CA 1
ATOM 2388 C C . ASP A 1 292 ? 16.409 18.479 -21.051 1.00 54.84 292 ASP A C 1
ATOM 2390 O O . ASP A 1 292 ? 16.599 19.695 -21.126 1.00 54.84 292 ASP A O 1
ATOM 2394 N N . GLY A 1 293 ? 16.901 17.750 -20.045 1.00 58.47 293 GLY A N 1
ATOM 2395 C CA . GLY A 1 293 ? 17.640 18.277 -18.905 1.00 58.47 293 GLY A CA 1
ATOM 2396 C C . GLY A 1 293 ? 16.755 18.829 -17.789 1.00 58.47 293 GLY A C 1
ATOM 2397 O O . GLY A 1 293 ? 17.301 19.338 -16.808 1.00 58.47 293 GLY A O 1
ATOM 2398 N N . THR A 1 294 ? 15.426 18.752 -17.910 1.00 63.34 294 THR A N 1
ATOM 2399 C CA . THR A 1 294 ? 14.520 19.117 -16.819 1.00 63.34 294 THR A CA 1
ATOM 2400 C C . THR A 1 294 ? 14.608 18.101 -15.690 1.00 63.34 294 THR A C 1
ATOM 2402 O O . THR A 1 294 ? 14.790 16.907 -15.902 1.00 63.34 294 THR A O 1
ATOM 2405 N N . GLU A 1 295 ? 14.521 18.591 -14.461 1.00 62.78 295 GLU A N 1
ATOM 2406 C CA . GLU A 1 295 ? 14.459 17.752 -13.272 1.00 62.78 295 GLU A CA 1
ATOM 2407 C C . GLU A 1 295 ? 12.996 17.594 -12.867 1.00 62.78 295 GLU A C 1
ATOM 2409 O O . GLU A 1 295 ? 12.289 18.583 -12.655 1.00 62.78 295 GLU A O 1
ATOM 2414 N N . GLN A 1 296 ? 12.547 16.350 -12.765 1.00 52.19 296 GLN A N 1
ATOM 2415 C CA . GLN A 1 296 ? 11.222 15.992 -12.297 1.00 52.19 296 GLN A CA 1
ATOM 2416 C C . GLN A 1 296 ? 11.367 15.213 -10.995 1.00 52.19 296 GLN A C 1
ATOM 2418 O O . GLN A 1 296 ? 11.975 14.148 -10.953 1.00 52.19 296 GLN A O 1
ATOM 2423 N N . GLU A 1 297 ? 10.807 15.749 -9.914 1.00 51.50 297 GLU A N 1
ATOM 2424 C CA . GLU A 1 297 ? 10.620 14.975 -8.691 1.00 51.50 297 GLU A CA 1
ATOM 2425 C C . GLU A 1 297 ? 9.551 13.916 -8.977 1.00 51.50 297 GLU A C 1
ATOM 2427 O O . GLU A 1 297 ? 8.377 14.230 -9.180 1.00 51.50 297 GLU A O 1
ATOM 2432 N N . VAL A 1 298 ? 9.977 12.664 -9.050 1.00 44.06 298 VAL A N 1
ATOM 2433 C CA . VAL A 1 298 ? 9.099 11.505 -9.125 1.00 44.06 298 VAL A CA 1
ATOM 2434 C C . VAL A 1 298 ? 8.908 11.025 -7.713 1.00 44.06 298 VAL A C 1
ATOM 2436 O O . VAL A 1 298 ? 9.858 10.599 -7.063 1.00 44.06 298 VAL A O 1
ATOM 2439 N N . GLU A 1 299 ? 7.679 11.101 -7.229 1.00 45.06 299 GLU A N 1
ATOM 2440 C CA . GLU A 1 299 ? 7.301 10.433 -5.999 1.00 45.06 299 GLU A CA 1
ATOM 2441 C C . GLU A 1 299 ? 7.212 8.931 -6.305 1.00 45.06 299 GLU A C 1
ATOM 2443 O O . GLU A 1 299 ? 6.205 8.453 -6.824 1.00 45.06 299 GLU A O 1
ATOM 2448 N N . PHE A 1 300 ? 8.303 8.198 -6.048 1.00 43.88 300 PHE A N 1
ATOM 2449 C CA . PHE A 1 300 ? 8.347 6.737 -6.014 1.00 43.88 300 PHE A CA 1
ATOM 2450 C C . PHE A 1 300 ? 7.501 6.215 -4.855 1.00 43.88 300 PHE A C 1
ATOM 2452 O O . PHE A 1 300 ? 8.018 5.596 -3.941 1.00 43.88 300 PHE A O 1
ATOM 2459 N N . PHE A 1 301 ? 6.190 6.452 -4.914 1.00 46.88 301 PHE A N 1
ATOM 2460 C CA . PHE A 1 301 ? 5.186 5.717 -4.159 1.00 46.88 301 PHE A CA 1
ATOM 2461 C C . PHE A 1 301 ? 5.425 5.661 -2.640 1.00 46.88 301 PHE A C 1
ATOM 2463 O O . PHE A 1 301 ? 5.645 4.597 -2.060 1.00 46.88 301 PHE A O 1
ATOM 2470 N N . ALA A 1 302 ? 5.177 6.785 -1.959 1.00 33.94 302 ALA A N 1
ATOM 2471 C CA . ALA A 1 302 ? 5.098 6.817 -0.490 1.00 33.94 302 ALA A CA 1
ATOM 2472 C C . ALA A 1 302 ? 4.033 5.897 0.103 1.00 33.94 302 ALA A C 1
ATOM 2474 O O . ALA A 1 302 ? 3.958 5.666 1.304 1.00 33.94 302 ALA A O 1
ATOM 2475 N N . ILE A 1 303 ? 3.183 5.379 -0.771 1.00 38.97 303 ILE A N 1
ATOM 2476 C CA . ILE A 1 303 ? 1.914 4.767 -0.449 1.00 38.97 303 ILE A CA 1
ATOM 2477 C C . ILE A 1 303 ? 2.037 3.241 -0.442 1.00 38.97 303 ILE A C 1
ATOM 2479 O O . ILE A 1 303 ? 1.155 2.574 0.091 1.00 38.97 303 ILE A O 1
ATOM 2483 N N . ARG A 1 304 ? 3.130 2.646 -0.957 1.00 40.09 304 ARG A N 1
ATOM 2484 C CA . ARG A 1 304 ? 3.238 1.177 -0.907 1.00 40.09 304 ARG A CA 1
ATOM 2485 C C . ARG A 1 304 ? 3.509 0.602 0.481 1.00 40.09 304 ARG A C 1
ATOM 2487 O O . ARG A 1 304 ? 3.307 -0.593 0.658 1.00 40.09 304 ARG A O 1
ATOM 2494 N N . GLY A 1 305 ? 3.891 1.439 1.446 1.00 37.97 305 GLY A N 1
ATOM 2495 C CA . GLY A 1 305 ? 4.138 1.018 2.825 1.00 37.97 305 GLY A CA 1
ATOM 2496 C C . GLY A 1 305 ? 3.264 1.678 3.897 1.00 37.97 305 GLY A C 1
ATOM 2497 O O . GLY A 1 305 ? 3.418 1.337 5.064 1.00 37.97 305 GLY A O 1
ATOM 2498 N N . LEU A 1 306 ? 2.388 2.626 3.541 1.00 42.41 306 LEU A N 1
ATOM 2499 C CA . LEU A 1 306 ? 1.656 3.465 4.509 1.00 42.41 306 LEU A CA 1
ATOM 2500 C C . LEU A 1 306 ? 0.130 3.276 4.469 1.00 42.41 306 LEU A C 1
ATOM 2502 O O . LEU A 1 306 ? -0.579 4.172 4.890 1.00 42.41 306 LEU A O 1
ATOM 2506 N N . GLY A 1 307 ? -0.388 2.178 3.908 1.00 51.53 307 GLY A N 1
ATOM 2507 C CA . GLY A 1 307 ? -1.844 2.008 3.773 1.00 51.53 307 GLY A CA 1
ATOM 2508 C C . GLY A 1 307 ? -2.300 0.746 3.046 1.00 51.53 307 GLY A C 1
ATOM 2509 O O . GLY A 1 307 ? -3.352 0.195 3.344 1.00 51.53 307 GLY A O 1
ATOM 2510 N N . ALA A 1 308 ? -1.496 0.194 2.141 1.00 64.88 308 ALA A N 1
ATOM 2511 C CA . ALA A 1 308 ? -2.003 -0.800 1.193 1.00 64.88 308 ALA A CA 1
ATOM 2512 C C . ALA A 1 308 ? -2.610 -2.073 1.789 1.00 64.88 308 ALA A C 1
ATOM 2514 O O . ALA A 1 308 ? -3.565 -2.610 1.229 1.00 64.88 308 ALA A O 1
ATOM 2515 N N . MET A 1 309 ? -2.113 -2.535 2.939 1.00 80.44 309 MET A N 1
ATOM 2516 C CA . MET A 1 309 ? -2.752 -3.639 3.656 1.00 80.44 309 MET A CA 1
ATOM 2517 C C . MET A 1 309 ? -4.108 -3.222 4.245 1.00 80.44 309 MET A C 1
ATOM 2519 O O . MET A 1 309 ? -5.063 -3.997 4.198 1.00 80.44 309 MET A O 1
ATOM 2523 N N . HIS A 1 310 ? -4.229 -1.990 4.742 1.00 88.12 310 HIS A N 1
ATOM 2524 C CA . HIS A 1 310 ? -5.492 -1.413 5.201 1.00 88.12 310 HIS A CA 1
ATOM 2525 C C . HIS A 1 310 ? -6.512 -1.322 4.070 1.00 88.12 310 HIS A C 1
ATOM 2527 O O . HIS A 1 310 ? -7.662 -1.743 4.235 1.00 88.12 310 HIS A O 1
ATOM 2533 N N . GLU A 1 311 ? -6.093 -0.846 2.899 1.00 85.69 311 GLU A N 1
ATOM 2534 C CA . GLU A 1 311 ? -6.962 -0.773 1.726 1.00 85.69 311 GLU A CA 1
ATOM 2535 C C . GLU A 1 311 ? -7.362 -2.162 1.213 1.00 85.69 311 GLU A C 1
ATOM 2537 O O . GLU A 1 311 ? -8.546 -2.380 0.961 1.00 85.69 311 GLU A O 1
ATOM 2542 N N . GLU A 1 312 ? -6.439 -3.129 1.137 1.00 85.12 312 GLU A N 1
ATOM 2543 C CA . GLU A 1 312 ? -6.750 -4.506 0.720 1.00 85.12 312 GLU A CA 1
ATOM 2544 C C . GLU A 1 312 ? -7.735 -5.179 1.692 1.00 85.12 312 GLU A C 1
ATOM 2546 O O . GLU A 1 312 ? -8.742 -5.762 1.269 1.00 85.12 312 GLU A O 1
ATOM 2551 N N . ILE A 1 313 ? -7.505 -5.046 3.006 1.00 89.56 313 ILE A N 1
ATOM 2552 C CA . ILE A 1 313 ? -8.433 -5.532 4.037 1.00 89.56 313 ILE A CA 1
ATOM 2553 C C . ILE A 1 313 ? -9.794 -4.846 3.894 1.00 89.56 313 ILE A C 1
ATOM 2555 O O . ILE A 1 313 ? -10.828 -5.510 3.994 1.00 89.56 313 ILE A O 1
ATOM 2559 N N . THR A 1 314 ? -9.818 -3.536 3.657 1.00 94.25 314 THR A N 1
ATOM 2560 C CA . THR A 1 314 ? -11.053 -2.753 3.543 1.00 94.25 314 THR A CA 1
ATOM 2561 C C . THR A 1 314 ? -11.847 -3.111 2.289 1.00 94.25 314 THR A C 1
ATOM 2563 O O . THR A 1 314 ? -13.061 -3.315 2.380 1.00 94.25 314 THR A O 1
ATOM 2566 N N . GLU A 1 315 ? -11.188 -3.246 1.138 1.00 91.25 315 GLU A N 1
ATOM 2567 C CA . GLU A 1 315 ? -11.800 -3.690 -0.116 1.00 91.25 315 GLU A CA 1
ATOM 2568 C C . GLU A 1 315 ? -12.406 -5.083 0.056 1.00 91.25 315 GLU A C 1
ATOM 2570 O O . GLU A 1 315 ? -13.583 -5.300 -0.259 1.00 91.25 315 GLU A O 1
ATOM 2575 N N . LYS A 1 316 ? -11.652 -6.013 0.649 1.00 90.19 316 LYS A N 1
ATOM 2576 C CA . LYS A 1 316 ? -12.139 -7.370 0.892 1.00 90.19 316 LYS A CA 1
ATOM 2577 C C . LYS A 1 316 ? -13.292 -7.405 1.902 1.00 90.19 316 LYS A C 1
ATOM 2579 O O . LYS A 1 316 ? -14.284 -8.096 1.674 1.00 90.19 316 LYS A O 1
ATOM 2584 N N . ALA A 1 317 ? -13.224 -6.614 2.971 1.00 96.69 317 ALA A N 1
ATOM 2585 C CA . ALA A 1 317 ? -14.294 -6.498 3.962 1.00 96.69 317 ALA A CA 1
ATOM 2586 C C . ALA A 1 317 ? -15.581 -5.895 3.369 1.00 96.69 317 ALA A C 1
ATOM 2588 O O . ALA A 1 317 ? -16.693 -6.314 3.711 1.00 96.69 317 ALA A O 1
ATOM 2589 N N . ALA A 1 318 ? -15.455 -4.922 2.462 1.00 96.00 318 ALA A N 1
ATOM 2590 C CA . ALA A 1 318 ? -16.579 -4.350 1.727 1.00 96.00 318 ALA A CA 1
ATOM 2591 C C . ALA A 1 318 ? -17.248 -5.405 0.840 1.00 96.00 318 ALA A C 1
ATOM 2593 O O . ALA A 1 318 ? -18.467 -5.583 0.917 1.00 96.00 318 ALA A O 1
ATOM 2594 N N . GLN A 1 319 ? -16.460 -6.180 0.091 1.00 94.31 319 GLN A N 1
ATOM 2595 C CA . GLN A 1 319 ? -16.966 -7.302 -0.702 1.00 94.31 319 GLN A CA 1
ATOM 2596 C C . GLN A 1 319 ? -17.705 -8.329 0.172 1.00 94.31 319 GLN A C 1
ATOM 2598 O O . GLN A 1 319 ? -18.859 -8.658 -0.112 1.00 94.31 319 GLN A O 1
ATOM 2603 N N . ASP A 1 320 ? -17.092 -8.778 1.270 1.00 97.31 320 ASP A N 1
ATOM 2604 C CA . ASP A 1 320 ? -17.638 -9.831 2.141 1.00 97.31 320 ASP A CA 1
ATOM 2605 C C . ASP A 1 320 ? -18.885 -9.377 2.931 1.00 97.31 320 ASP A C 1
ATOM 2607 O O . ASP A 1 320 ? -19.743 -10.189 3.288 1.00 97.31 320 ASP A O 1
ATOM 2611 N N . SER A 1 321 ? -19.036 -8.073 3.178 1.00 97.50 321 SER A N 1
ATOM 2612 C CA . SER A 1 321 ? -20.242 -7.476 3.780 1.00 97.50 321 SER A CA 1
ATOM 2613 C C . SER A 1 321 ? -21.311 -7.085 2.744 1.00 97.50 321 SER A C 1
ATOM 2615 O O . SER A 1 321 ? -22.460 -6.766 3.092 1.00 97.50 321 SER A O 1
ATOM 2617 N N . GLY A 1 322 ? -20.971 -7.125 1.453 1.00 96.50 322 GLY A N 1
ATOM 2618 C CA . GLY A 1 322 ? -21.805 -6.647 0.354 1.00 96.50 322 GLY A CA 1
ATOM 2619 C C . GLY A 1 322 ? -22.069 -5.141 0.425 1.00 96.50 322 GLY A C 1
ATOM 2620 O O . GLY A 1 322 ? -23.212 -4.721 0.210 1.00 96.50 322 GLY A O 1
ATOM 2621 N N . ILE A 1 323 ? -21.058 -4.360 0.805 1.00 95.12 323 ILE A N 1
ATOM 2622 C CA . ILE A 1 323 ? -20.982 -2.902 0.657 1.00 95.12 323 ILE A CA 1
ATOM 2623 C C . ILE A 1 323 ? -20.140 -2.587 -0.584 1.00 95.12 323 ILE A C 1
ATOM 2625 O O . ILE A 1 323 ? -19.198 -3.300 -0.916 1.00 95.12 323 ILE A O 1
ATOM 2629 N N . THR A 1 324 ? -20.484 -1.517 -1.298 1.00 89.88 324 THR A N 1
ATOM 2630 C CA . THR A 1 324 ? -19.658 -1.042 -2.413 1.00 89.88 324 THR A CA 1
ATOM 2631 C C . THR A 1 324 ? -18.360 -0.448 -1.874 1.00 89.88 324 THR A C 1
ATOM 2633 O O . THR A 1 324 ? -18.402 0.500 -1.095 1.00 89.88 324 THR A O 1
ATOM 2636 N N . TYR A 1 325 ? -17.222 -0.986 -2.311 1.00 88.81 325 TYR A N 1
ATOM 2637 C CA . TYR A 1 325 ? -15.930 -0.336 -2.128 1.00 88.81 325 TYR A CA 1
ATOM 2638 C C . TYR A 1 325 ? -15.822 0.827 -3.121 1.00 88.81 325 TYR A C 1
ATOM 2640 O O . TYR A 1 325 ? -15.740 0.610 -4.330 1.00 88.81 325 TYR A O 1
ATOM 2648 N N . ASP A 1 326 ? -15.917 2.058 -2.621 1.00 84.06 326 ASP A N 1
ATOM 2649 C CA . ASP A 1 326 ? -15.762 3.279 -3.409 1.00 84.06 326 ASP A CA 1
ATOM 2650 C C . ASP A 1 326 ? -14.687 4.195 -2.802 1.00 84.06 326 ASP A C 1
ATOM 2652 O O . ASP A 1 326 ? -14.143 3.925 -1.728 1.00 84.06 326 ASP A O 1
ATOM 2656 N N . LYS A 1 327 ? -14.393 5.304 -3.491 1.00 81.38 327 LYS A N 1
ATOM 2657 C CA . LYS A 1 327 ? -13.374 6.267 -3.053 1.00 81.38 327 LYS A CA 1
ATOM 2658 C C . LYS A 1 327 ? -13.656 6.870 -1.676 1.00 81.38 327 LYS A C 1
ATOM 2660 O O . LYS A 1 327 ? -12.722 7.317 -1.022 1.00 81.38 327 LYS A O 1
ATOM 2665 N N . ALA A 1 328 ? -14.912 6.919 -1.218 1.00 87.00 328 ALA A N 1
ATOM 2666 C CA . ALA A 1 328 ? -15.193 7.417 0.124 1.00 87.00 328 ALA A CA 1
ATOM 2667 C C . ALA A 1 328 ? -14.630 6.453 1.164 1.00 87.00 328 ALA A C 1
ATOM 2669 O O . ALA A 1 328 ? -13.940 6.899 2.075 1.00 87.00 328 ALA A O 1
ATOM 2670 N N . LEU A 1 329 ? -14.896 5.155 1.007 1.00 91.06 329 LEU A N 1
ATOM 2671 C CA . LEU A 1 329 ? -14.397 4.132 1.921 1.00 91.06 329 LEU A CA 1
ATOM 2672 C C . LEU A 1 329 ? -12.864 4.056 1.907 1.00 91.06 329 LEU A C 1
ATOM 2674 O O . LEU A 1 329 ? -12.250 4.078 2.971 1.00 91.06 329 LEU A O 1
ATOM 2678 N N . GLU A 1 330 ? -12.274 4.043 0.711 1.00 86.44 330 GLU A N 1
ATOM 2679 C CA . GLU A 1 330 ? -10.823 4.056 0.477 1.00 86.44 330 GLU A CA 1
ATOM 2680 C C . GLU A 1 330 ? -10.156 5.272 1.134 1.00 86.44 330 GLU A C 1
ATOM 2682 O O 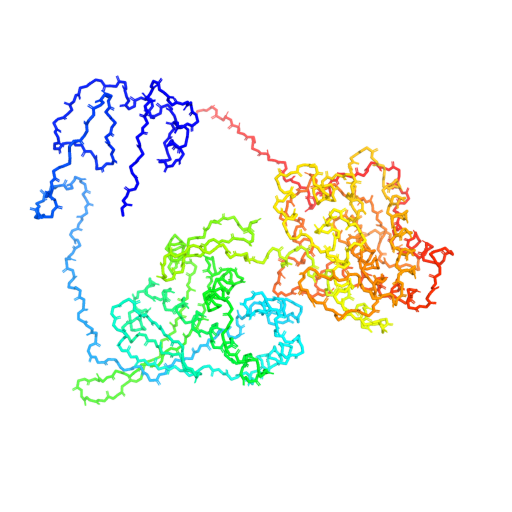. GLU A 1 330 ? -9.333 5.116 2.030 1.00 86.44 330 GLU A O 1
ATOM 2687 N N . PHE A 1 331 ? -10.586 6.494 0.801 1.00 85.19 331 PHE A N 1
ATOM 2688 C CA . PHE A 1 331 ? -10.019 7.698 1.414 1.00 85.19 331 PHE A CA 1
ATOM 2689 C C . PHE A 1 331 ? -10.301 7.793 2.902 1.00 85.19 331 PHE A C 1
ATOM 2691 O O . PHE A 1 331 ? -9.560 8.457 3.615 1.00 85.19 331 PHE A O 1
ATOM 2698 N N . GLY A 1 332 ? -11.385 7.187 3.382 1.00 91.50 332 GLY A N 1
ATOM 2699 C CA . GLY A 1 332 ? -11.660 7.087 4.805 1.00 91.50 332 GLY A CA 1
ATOM 2700 C C . GLY A 1 332 ? -10.601 6.257 5.507 1.00 91.50 332 GLY A C 1
ATOM 2701 O O . GLY A 1 332 ? -10.139 6.658 6.572 1.00 91.50 332 GLY A O 1
ATOM 2702 N N . CYS A 1 333 ? -10.230 5.137 4.890 1.00 92.56 333 CYS A N 1
ATOM 2703 C CA . CYS A 1 333 ? -9.184 4.238 5.346 1.00 92.56 333 CYS A CA 1
ATOM 2704 C C . CYS A 1 333 ? -7.818 4.931 5.350 1.00 92.56 333 CYS A C 1
ATOM 2706 O O . CYS A 1 333 ? -7.191 4.970 6.390 1.00 92.56 333 CYS A O 1
ATOM 2708 N N . GLU A 1 334 ? -7.433 5.599 4.260 1.00 85.62 334 GLU A N 1
ATOM 2709 C CA . GLU A 1 334 ? -6.145 6.312 4.134 1.00 85.62 334 GLU A CA 1
ATOM 2710 C C . GLU A 1 334 ? -6.043 7.569 5.041 1.00 85.62 334 GLU A C 1
ATOM 2712 O O . GLU A 1 334 ? -4.969 8.130 5.275 1.00 85.62 334 GLU A O 1
ATOM 2717 N N . TRP A 1 335 ? -7.173 8.100 5.527 1.00 90.19 335 TRP A N 1
ATOM 2718 C CA . TRP A 1 335 ? -7.204 9.415 6.177 1.00 90.19 335 TRP A CA 1
ATOM 2719 C C . TRP A 1 335 ? -6.447 9.514 7.506 1.00 90.19 335 TRP A C 1
ATOM 2721 O O . TRP A 1 335 ? -5.879 10.579 7.744 1.00 90.19 335 TRP A O 1
ATOM 2731 N N . PRO A 1 336 ? -6.467 8.529 8.424 1.00 91.50 336 PRO A N 1
ATOM 2732 C CA . PRO A 1 336 ? -5.696 8.608 9.663 1.00 91.50 336 PRO A CA 1
ATOM 2733 C C . PRO A 1 336 ? -4.193 8.779 9.420 1.00 91.50 336 PRO A C 1
ATOM 2735 O O . PRO A 1 336 ? -3.568 9.561 10.145 1.00 91.50 336 PRO A O 1
ATOM 2738 N N . ASP A 1 337 ? -3.657 8.145 8.370 1.00 86.06 337 ASP A N 1
ATOM 2739 C CA . ASP A 1 337 ? -2.259 8.298 7.950 1.00 86.06 337 ASP A CA 1
ATOM 2740 C C . ASP A 1 337 ? -2.013 9.668 7.305 1.00 86.06 337 ASP A C 1
ATOM 2742 O O . ASP A 1 337 ? -1.019 10.344 7.579 1.00 86.06 337 ASP A O 1
ATOM 2746 N N . LEU A 1 338 ? -2.968 10.147 6.503 1.00 82.44 338 LEU A N 1
ATOM 2747 C CA . LEU A 1 338 ? -2.836 11.382 5.721 1.00 82.44 338 LEU A CA 1
ATOM 2748 C C . LEU A 1 338 ? -3.905 12.442 6.044 1.00 82.44 338 LEU A C 1
ATOM 2750 O O . LEU A 1 338 ? -4.597 12.939 5.138 1.00 82.44 338 LEU A O 1
ATOM 2754 N N . PRO A 1 339 ? -4.065 12.853 7.319 1.00 86.19 339 PRO A N 1
ATOM 2755 C CA . PRO A 1 339 ? -5.236 13.602 7.730 1.00 86.19 339 PRO A CA 1
ATOM 2756 C C . PRO A 1 339 ? -5.152 15.058 7.280 1.00 86.19 339 PRO A C 1
ATOM 2758 O O . PRO A 1 339 ? -4.255 15.813 7.659 1.00 86.19 339 PRO A O 1
ATOM 2761 N N . CYS A 1 340 ? -6.167 15.500 6.542 1.00 78.38 340 CYS A N 1
ATOM 2762 C CA . CYS A 1 340 ? -6.367 16.913 6.233 1.00 78.38 340 CYS A CA 1
ATOM 2763 C C . CYS A 1 340 ? -6.849 17.736 7.443 1.00 78.38 340 CYS A C 1
ATOM 2765 O O . CYS A 1 340 ? -7.422 17.225 8.412 1.00 78.38 340 CYS A O 1
ATOM 2767 N N . GLU A 1 341 ? -6.741 19.067 7.356 1.00 75.31 341 GLU A N 1
ATOM 2768 C CA . GLU A 1 341 ? -7.254 19.989 8.385 1.00 75.31 341 GLU A CA 1
ATOM 2769 C C . GLU A 1 341 ? -8.762 19.835 8.657 1.00 75.31 341 GLU A C 1
ATOM 2771 O O . GLU A 1 341 ? -9.203 19.918 9.805 1.00 75.31 341 GLU A O 1
ATOM 2776 N N . SER A 1 342 ? -9.560 19.493 7.645 1.00 78.69 342 SER A N 1
ATOM 2777 C CA . SER A 1 342 ? -10.969 19.133 7.832 1.00 78.69 342 SER A CA 1
ATOM 2778 C C . SER A 1 342 ? -11.137 17.620 7.947 1.00 78.69 342 SER A C 1
ATOM 2780 O O . SER A 1 342 ? -10.800 16.880 7.029 1.00 78.69 342 SER A O 1
ATOM 2782 N N . GLN A 1 343 ? -11.725 17.159 9.054 1.00 73.69 343 GLN A N 1
ATOM 2783 C CA . GLN A 1 343 ? -12.090 15.747 9.236 1.00 73.69 343 GLN A CA 1
ATOM 2784 C C . GLN A 1 343 ? -13.381 15.344 8.508 1.00 73.69 343 GLN A C 1
ATOM 2786 O O . GLN A 1 343 ? -13.704 14.159 8.479 1.00 73.69 343 GLN A O 1
ATOM 2791 N N . HIS A 1 344 ? -14.126 16.311 7.963 1.00 74.25 344 HIS A N 1
ATOM 2792 C CA . HIS A 1 344 ? -15.422 16.091 7.308 1.00 74.25 344 HIS A CA 1
ATOM 2793 C C . HIS A 1 344 ? -15.356 16.256 5.789 1.00 74.25 344 HIS A C 1
ATOM 2795 O O . HIS A 1 344 ? -16.328 15.954 5.094 1.00 74.25 344 HIS A O 1
ATOM 2801 N N . THR A 1 345 ? -14.238 16.752 5.267 1.00 71.31 345 THR A N 1
ATOM 2802 C CA . THR A 1 345 ? -13.987 16.752 3.831 1.00 71.31 345 THR A CA 1
ATOM 2803 C C . THR A 1 345 ? -13.453 15.375 3.478 1.00 71.31 345 THR A C 1
ATOM 2805 O O . THR A 1 345 ? -12.460 14.951 4.064 1.00 71.31 345 THR A O 1
ATOM 2808 N N . VAL A 1 346 ? -14.131 14.683 2.560 1.00 68.44 346 VAL A N 1
ATOM 2809 C CA . VAL A 1 346 ? -13.602 13.461 1.947 1.00 68.44 346 VAL A CA 1
ATOM 2810 C C . VAL A 1 346 ? -12.428 13.924 1.103 1.00 68.44 346 VAL A C 1
ATOM 2812 O O . VAL A 1 346 ? -12.632 14.449 0.021 1.00 68.44 346 VAL A O 1
ATOM 2815 N N . ASN A 1 347 ? -11.243 13.936 1.689 1.00 67.75 347 ASN A N 1
ATOM 2816 C CA . ASN A 1 347 ? -9.992 14.240 1.025 1.00 67.75 347 ASN A CA 1
ATOM 2817 C C . ASN A 1 347 ? -8.858 13.792 1.934 1.00 67.75 347 ASN A C 1
ATOM 2819 O O . ASN A 1 347 ? -8.959 13.926 3.158 1.00 67.75 347 ASN A O 1
ATOM 2823 N N . ILE A 1 348 ? -7.778 13.348 1.319 1.00 63.44 348 ILE A N 1
ATOM 2824 C CA . ILE A 1 348 ? -6.510 13.091 1.982 1.00 63.44 348 ILE A CA 1
ATOM 2825 C C . ILE A 1 348 ? -5.503 14.155 1.568 1.00 63.44 348 ILE A C 1
ATOM 2827 O O . ILE A 1 348 ? -5.596 14.762 0.498 1.00 63.44 348 ILE A O 1
ATOM 2831 N N . CYS A 1 349 ? -4.569 14.456 2.458 1.00 69.19 349 CYS A N 1
ATOM 2832 C CA . CYS A 1 349 ? -3.614 15.528 2.238 1.00 69.19 349 CYS A CA 1
ATOM 2833 C C . CYS A 1 349 ? -2.239 14.910 2.045 1.00 69.19 349 CYS A C 1
ATOM 2835 O O . CYS A 1 349 ? -1.493 14.783 3.001 1.00 69.19 349 CYS A O 1
ATOM 2837 N N . TYR A 1 350 ? -1.879 14.566 0.808 1.00 61.38 350 TYR A N 1
ATOM 2838 C CA . TYR A 1 350 ? -0.561 13.989 0.506 1.00 61.38 350 TYR A CA 1
ATOM 2839 C C . TYR A 1 350 ? 0.603 14.897 0.922 1.00 61.38 350 TYR A C 1
ATOM 2841 O O . TYR A 1 350 ? 1.588 14.428 1.484 1.00 61.38 350 TYR A O 1
ATOM 2849 N N . ASN A 1 351 ? 0.447 16.221 0.789 1.00 55.28 351 ASN A N 1
ATOM 2850 C CA . ASN A 1 351 ? 1.419 17.182 1.324 1.00 55.28 351 ASN A CA 1
ATOM 2851 C C . ASN A 1 351 ? 1.640 17.022 2.839 1.00 55.28 351 ASN A C 1
ATOM 2853 O O . ASN A 1 351 ? 2.693 17.407 3.345 1.00 55.28 351 ASN A O 1
ATOM 2857 N N . ALA A 1 352 ? 0.689 16.424 3.563 1.00 57.31 352 ALA A N 1
ATOM 2858 C CA . ALA A 1 352 ? 0.830 16.157 4.981 1.00 57.31 352 ALA A CA 1
ATOM 2859 C C . ALA A 1 352 ? 1.963 15.164 5.287 1.00 57.31 352 ALA A C 1
ATOM 2861 O O . ALA A 1 352 ? 2.513 15.261 6.374 1.00 57.31 352 ALA A O 1
ATOM 2862 N N . LEU A 1 353 ? 2.406 14.309 4.352 1.00 57.53 353 LEU A N 1
ATOM 2863 C CA . LEU A 1 353 ? 3.619 13.484 4.526 1.00 57.53 353 LEU A CA 1
ATOM 2864 C C . LEU A 1 353 ? 4.872 14.342 4.717 1.00 57.53 353 LEU A C 1
ATOM 2866 O O . LEU A 1 353 ? 5.707 14.091 5.592 1.00 57.53 353 LEU A O 1
ATOM 2870 N N . ILE A 1 354 ? 4.986 15.402 3.917 1.00 50.00 354 ILE A N 1
ATOM 2871 C CA . ILE A 1 354 ? 6.071 16.378 4.033 1.00 50.00 354 ILE A CA 1
ATOM 2872 C C . ILE A 1 354 ? 5.929 17.119 5.369 1.00 50.00 354 ILE A C 1
ATOM 2874 O O . ILE A 1 354 ? 6.914 17.294 6.094 1.00 50.00 354 ILE A O 1
ATOM 2878 N N . GLU A 1 355 ? 4.705 17.496 5.748 1.00 54.59 355 GLU A N 1
ATOM 2879 C CA . GLU A 1 355 ? 4.420 18.170 7.020 1.00 54.59 355 GLU A CA 1
ATOM 2880 C C . GLU A 1 355 ? 4.599 17.271 8.255 1.00 54.59 355 GLU A C 1
ATOM 2882 O O . GLU A 1 355 ? 4.926 17.786 9.322 1.00 54.59 355 GLU A O 1
ATOM 2887 N N . MET A 1 356 ? 4.433 15.949 8.153 1.00 59.41 356 MET A N 1
ATOM 2888 C CA . MET A 1 356 ? 4.704 14.999 9.239 1.00 59.41 356 MET A CA 1
ATOM 2889 C C . MET A 1 356 ? 6.165 15.074 9.648 1.00 59.41 356 MET A C 1
ATOM 2891 O O . MET A 1 356 ? 6.481 15.156 10.828 1.00 59.41 356 MET A O 1
ATOM 2895 N N . LYS A 1 357 ? 7.082 15.087 8.680 1.00 55.94 357 LYS A N 1
ATOM 2896 C CA . LYS A 1 357 ? 8.519 15.108 8.980 1.00 55.94 357 LYS A CA 1
ATOM 2897 C C . LYS A 1 357 ? 9.021 16.511 9.343 1.00 55.94 357 LYS A C 1
ATOM 2899 O O . LYS A 1 357 ? 9.999 16.627 10.079 1.00 55.94 357 LYS A O 1
ATOM 2904 N N . SER A 1 358 ? 8.360 17.572 8.870 1.00 56.84 358 SER A N 1
ATOM 2905 C CA . SER A 1 358 ? 8.863 18.953 8.977 1.00 56.84 358 SER A CA 1
ATOM 2906 C C . SER A 1 358 ? 8.096 19.877 9.937 1.00 56.84 358 SER A C 1
ATOM 2908 O O . SER A 1 358 ? 8.675 20.855 10.413 1.00 56.84 358 SER A O 1
ATOM 2910 N N . ILE A 1 359 ? 6.836 19.584 10.292 1.00 71.25 359 ILE A N 1
ATOM 2911 C CA . ILE A 1 359 ? 5.965 20.477 11.078 1.00 71.25 359 ILE A CA 1
ATOM 2912 C C . ILE A 1 359 ? 5.356 19.732 12.275 1.00 71.25 359 ILE A C 1
ATOM 2914 O O . ILE A 1 359 ? 4.276 19.154 12.194 1.00 71.25 359 ILE A O 1
ATOM 2918 N N . LYS A 1 360 ? 5.985 19.856 13.455 1.00 76.56 360 LYS A N 1
ATOM 2919 C CA . LYS A 1 360 ? 5.555 19.227 14.732 1.00 76.56 360 LYS A CA 1
ATOM 2920 C C . LYS A 1 360 ? 4.123 19.552 15.201 1.00 76.56 360 LYS A C 1
ATOM 2922 O O . LYS A 1 360 ? 3.660 19.041 16.220 1.00 76.56 360 LYS A O 1
ATOM 2927 N N . HIS A 1 361 ? 3.425 20.456 14.525 1.00 79.38 361 HIS A N 1
ATOM 2928 C CA . HIS A 1 361 ? 2.075 20.881 14.887 1.00 79.38 361 HIS A CA 1
ATOM 2929 C C . HIS A 1 361 ? 1.010 20.503 13.859 1.00 79.38 361 HIS A C 1
ATOM 2931 O O . HIS A 1 361 ? -0.174 20.700 14.164 1.00 79.38 361 HIS A O 1
ATOM 2937 N N . SER A 1 362 ? 1.405 19.940 12.711 1.00 82.19 362 SER A N 1
ATOM 2938 C CA . SER A 1 362 ? 0.470 19.451 11.699 1.00 82.19 362 SER A CA 1
ATOM 2939 C C . SER A 1 362 ? -0.407 18.343 12.278 1.00 82.19 362 SER A C 1
ATOM 2941 O O . SER A 1 362 ? -0.055 17.671 13.260 1.00 82.19 362 SER A O 1
ATOM 2943 N N . LYS A 1 363 ? -1.594 18.164 11.698 1.00 86.31 363 LYS A N 1
ATOM 2944 C CA . LYS A 1 363 ? -2.496 17.098 12.134 1.00 86.31 363 LYS A CA 1
ATOM 2945 C C . LYS A 1 363 ? -1.886 15.716 11.910 1.00 86.31 363 LYS A C 1
ATOM 2947 O O . LYS A 1 363 ? -1.999 14.879 12.799 1.00 86.31 363 LYS A O 1
ATOM 2952 N N . ALA A 1 364 ? -1.187 15.532 10.796 1.00 83.31 364 ALA A N 1
ATOM 2953 C CA . ALA A 1 364 ? -0.522 14.283 10.463 1.00 83.31 364 ALA A CA 1
ATOM 2954 C C . ALA A 1 364 ? 0.646 13.972 11.418 1.00 83.31 364 ALA A C 1
ATOM 2956 O O . ALA A 1 364 ? 0.771 12.850 11.904 1.00 83.31 364 ALA A O 1
ATOM 2957 N N . TYR A 1 365 ? 1.439 14.975 11.831 1.00 85.31 365 TYR A N 1
ATOM 2958 C CA . TYR A 1 365 ? 2.419 14.758 12.905 1.00 85.31 365 TYR A CA 1
ATOM 2959 C C . TYR A 1 365 ? 1.740 14.337 14.212 1.00 85.31 365 TYR A C 1
ATOM 2961 O O . TYR A 1 365 ? 2.216 13.444 14.908 1.00 85.31 365 TYR A O 1
ATOM 2969 N N . LYS A 1 366 ? 0.618 14.973 14.567 1.00 90.19 366 LYS A N 1
ATOM 2970 C CA . LYS A 1 366 ? -0.121 14.649 15.795 1.00 90.19 366 LYS A CA 1
ATOM 2971 C C . LYS A 1 366 ? -0.788 13.273 15.751 1.00 90.19 366 LYS A C 1
ATOM 2973 O O . LYS A 1 366 ? -0.972 12.719 16.835 1.00 90.19 366 LYS A O 1
ATOM 2978 N N . SER A 1 367 ? -1.162 12.761 14.574 1.00 90.81 367 SER A N 1
ATOM 2979 C CA . SER A 1 367 ? -1.681 11.396 14.425 1.00 90.81 367 SER A CA 1
ATOM 2980 C C . SER A 1 367 ? -0.587 10.356 14.610 1.00 90.81 367 SER A C 1
ATOM 2982 O O . SER A 1 367 ? -0.830 9.389 15.303 1.00 90.81 367 SER A O 1
ATOM 2984 N N . HIS A 1 368 ? 0.654 10.592 14.190 1.00 87.56 368 HIS A N 1
ATOM 2985 C CA . HIS A 1 368 ? 1.709 9.576 14.346 1.00 87.56 368 HIS A CA 1
ATOM 2986 C C . HIS A 1 368 ? 2.499 9.710 15.654 1.00 87.56 368 HIS A C 1
ATOM 2988 O O . HIS A 1 368 ? 2.798 8.726 16.325 1.00 87.56 368 HIS A O 1
ATOM 2994 N N . TYR A 1 369 ? 2.797 10.941 16.072 1.00 87.12 369 TYR A N 1
ATOM 2995 C CA . TYR A 1 369 ? 3.745 11.234 17.156 1.00 87.12 369 TYR A CA 1
ATOM 2996 C C . TYR A 1 369 ? 3.125 11.966 18.349 1.00 87.12 369 TYR A C 1
ATOM 2998 O O . TYR A 1 369 ? 3.855 12.458 19.215 1.00 87.12 369 TYR A O 1
ATOM 3006 N N . GLY A 1 370 ? 1.803 12.127 18.390 1.00 90.56 370 GLY A N 1
ATOM 3007 C CA . GLY A 1 370 ? 1.179 13.067 19.310 1.00 90.56 370 GLY A CA 1
ATOM 3008 C C . GLY A 1 370 ? -0.166 12.631 19.859 1.00 90.56 370 GLY A C 1
ATOM 3009 O O . GLY A 1 370 ? -0.479 11.460 20.040 1.00 90.56 370 GLY A O 1
ATOM 3010 N N . ILE A 1 371 ? -0.980 13.636 20.179 1.00 93.69 371 ILE A N 1
ATOM 3011 C CA . ILE A 1 371 ? -2.229 13.435 20.913 1.00 93.69 371 ILE A CA 1
ATOM 3012 C C . ILE A 1 371 ? -3.244 12.554 20.178 1.00 93.69 371 ILE A C 1
ATOM 3014 O O . ILE A 1 371 ? -4.172 12.089 20.831 1.00 93.69 371 ILE A O 1
ATOM 3018 N N . TYR A 1 372 ? -3.093 12.354 18.865 1.00 95.12 372 TYR A N 1
ATOM 3019 C CA . TYR A 1 372 ? -4.001 11.585 18.019 1.00 95.12 372 TYR A CA 1
ATOM 3020 C C . TYR A 1 372 ? -3.459 10.197 17.646 1.00 95.12 372 TYR A C 1
ATOM 3022 O O . TYR A 1 372 ? -4.119 9.511 16.880 1.00 95.12 372 TYR A O 1
ATOM 3030 N N . SER A 1 373 ? -2.353 9.726 18.239 1.00 94.88 373 SER A N 1
ATOM 3031 C CA . SER A 1 373 ? -1.824 8.365 18.000 1.00 94.88 373 SER A CA 1
ATOM 3032 C C . SER A 1 373 ? -2.803 7.231 18.283 1.00 94.88 373 SER A C 1
ATOM 3034 O O . SER A 1 373 ? -2.683 6.158 17.706 1.00 94.88 373 SER A O 1
ATOM 3036 N N . TYR A 1 374 ? -3.851 7.476 19.070 1.00 97.00 374 TYR A N 1
ATOM 3037 C CA . TYR A 1 374 ? -4.925 6.499 19.246 1.00 97.00 374 TYR A CA 1
ATOM 3038 C C . TYR A 1 374 ? -5.767 6.269 17.974 1.00 97.00 374 TYR A C 1
ATOM 3040 O O . TYR A 1 374 ? -6.526 5.307 17.944 1.00 97.00 374 TYR A O 1
ATOM 3048 N N . TRP A 1 375 ? -5.654 7.111 16.938 1.00 96.38 375 TRP A N 1
ATOM 3049 C CA . TRP A 1 375 ? -6.225 6.836 15.611 1.00 96.38 375 TRP A CA 1
ATOM 3050 C C . TRP A 1 375 ? -5.556 5.638 14.936 1.00 96.38 375 TRP A C 1
ATOM 3052 O O . TRP A 1 375 ? -6.235 4.936 14.200 1.00 96.38 375 TRP A O 1
ATOM 3062 N N . HIS A 1 376 ? -4.294 5.367 15.279 1.00 95.50 376 HIS A N 1
ATOM 3063 C CA . HIS A 1 376 ? -3.523 4.222 14.794 1.00 95.50 376 HIS A CA 1
ATOM 3064 C C . HIS A 1 376 ? -3.436 3.096 15.827 1.00 95.50 376 HIS A C 1
ATOM 3066 O O . HIS A 1 376 ? -2.444 2.389 15.919 1.00 95.50 376 HIS A O 1
ATOM 3072 N N . ALA A 1 377 ? -4.400 3.015 16.752 1.00 96.75 377 ALA A N 1
ATOM 3073 C CA . ALA A 1 377 ? -4.327 2.109 17.902 1.00 96.75 377 ALA A CA 1
ATOM 3074 C C . ALA A 1 377 ? -3.003 2.197 18.698 1.00 96.75 377 ALA A C 1
ATOM 3076 O O . ALA A 1 377 ? -2.582 1.232 19.330 1.00 96.75 377 ALA A O 1
ATOM 3077 N N . MET A 1 378 ? -2.349 3.360 18.709 1.00 96.12 378 MET A N 1
ATOM 3078 C CA . MET A 1 378 ? -1.109 3.594 19.442 1.00 96.12 378 MET A CA 1
ATOM 3079 C C . MET A 1 378 ? -1.337 4.496 20.652 1.00 96.12 378 MET A C 1
ATOM 3081 O O . MET A 1 378 ? -2.329 5.220 20.784 1.00 96.12 378 MET A O 1
ATOM 3085 N N . SER A 1 379 ? -0.377 4.480 21.567 1.00 96.69 379 SER A N 1
ATOM 3086 C CA . SER A 1 379 ? -0.382 5.373 22.714 1.00 96.69 379 SER A CA 1
ATOM 3087 C C . SER A 1 379 ? 0.020 6.799 22.315 1.00 96.69 379 SER A C 1
ATOM 3089 O O . SER A 1 379 ? 1.098 6.990 21.751 1.00 96.69 379 SER A O 1
ATOM 3091 N N . PRO A 1 380 ? -0.752 7.827 22.717 1.00 93.88 380 PRO A N 1
ATOM 3092 C CA . PRO A 1 380 ? -0.339 9.232 22.622 1.00 93.88 380 PRO A CA 1
ATOM 3093 C C . PRO A 1 380 ? 0.862 9.612 23.505 1.00 93.88 380 PRO A C 1
ATOM 3095 O O . PRO A 1 380 ? 1.291 10.768 23.509 1.00 93.88 380 PRO A O 1
ATOM 3098 N N . GLY A 1 381 ? 1.364 8.683 24.323 1.00 88.56 381 GLY A N 1
ATOM 3099 C CA . GLY A 1 381 ? 2.550 8.858 25.152 1.00 88.56 381 GLY A CA 1
ATOM 3100 C C . GLY A 1 381 ? 2.484 8.091 26.473 1.00 88.56 381 GLY A C 1
ATOM 3101 O O . GLY A 1 381 ? 1.425 7.684 26.947 1.00 88.56 381 GLY A O 1
ATOM 3102 N N . SER A 1 382 ? 3.634 7.981 27.141 1.00 85.75 382 SER A N 1
ATOM 3103 C CA . SER A 1 382 ? 3.824 7.165 28.355 1.00 85.75 382 SER A CA 1
ATOM 3104 C C . SER A 1 382 ? 3.096 7.644 29.619 1.00 85.75 382 SER A C 1
ATOM 3106 O O . SER A 1 382 ? 3.211 7.036 30.685 1.00 85.75 382 SER A O 1
ATOM 3108 N N . HIS A 1 383 ? 2.343 8.739 29.523 1.00 92.12 383 HIS A N 1
ATOM 3109 C CA . HIS A 1 383 ? 1.525 9.278 30.607 1.00 92.12 383 HIS A CA 1
ATOM 3110 C C . HIS A 1 383 ? 0.135 8.627 30.688 1.00 92.12 383 HIS A C 1
ATOM 3112 O O . HIS A 1 383 ? -0.574 8.855 31.665 1.00 92.12 383 HIS A O 1
ATOM 3118 N N . MET A 1 384 ? -0.257 7.833 29.685 1.00 96.25 384 MET A N 1
ATOM 3119 C CA . MET A 1 384 ? -1.539 7.128 29.647 1.00 96.25 384 MET A CA 1
ATOM 3120 C C . MET A 1 384 ? -1.385 5.644 29.979 1.00 96.25 384 MET A C 1
ATOM 3122 O O . MET A 1 384 ? -0.393 5.025 29.592 1.00 96.25 384 MET A O 1
ATOM 3126 N N . THR A 1 385 ? -2.387 5.043 30.617 1.00 97.94 385 THR A N 1
ATOM 3127 C CA . THR A 1 385 ? -2.484 3.580 30.744 1.00 97.94 385 THR A CA 1
ATOM 3128 C C . THR A 1 385 ? -3.103 2.940 29.501 1.00 97.94 385 THR A C 1
ATOM 3130 O O . THR A 1 385 ? -3.788 3.616 28.727 1.00 97.94 385 THR A O 1
ATOM 3133 N N . ASN A 1 386 ? -2.925 1.629 29.320 1.00 98.00 386 ASN A N 1
ATOM 3134 C CA . ASN A 1 386 ? -3.571 0.898 28.222 1.00 98.00 386 ASN A CA 1
ATOM 3135 C C . ASN A 1 386 ? -5.103 1.060 28.235 1.00 98.00 386 ASN A C 1
ATOM 3137 O O . ASN A 1 386 ? -5.712 1.319 27.197 1.00 98.00 386 ASN A O 1
ATOM 3141 N N . GLN A 1 387 ? -5.729 1.010 29.415 1.00 98.31 387 GLN A N 1
ATOM 3142 C CA . GLN A 1 387 ? -7.168 1.238 29.582 1.00 98.31 387 GLN A CA 1
ATOM 3143 C C . GLN A 1 387 ? -7.596 2.643 29.135 1.00 98.31 387 GLN A C 1
ATOM 3145 O O . GLN A 1 387 ? -8.648 2.807 28.517 1.00 98.31 387 GLN A O 1
ATOM 3150 N N . GLN A 1 388 ? -6.789 3.667 29.421 1.00 98.25 388 GLN A N 1
ATOM 3151 C CA . GLN A 1 388 ? -7.089 5.035 29.000 1.00 98.25 388 GLN A CA 1
ATOM 3152 C C . GLN A 1 388 ? -6.953 5.215 27.482 1.00 98.25 388 GLN A C 1
ATOM 3154 O O . GLN A 1 388 ? -7.747 5.950 26.892 1.00 98.25 388 GLN A O 1
ATOM 3159 N N . VAL A 1 389 ? -5.979 4.554 26.843 1.00 98.19 389 VAL A N 1
ATOM 3160 C CA . VAL A 1 389 ? -5.847 4.559 25.374 1.00 98.19 389 VAL A CA 1
ATOM 3161 C C . VAL A 1 389 ? -7.052 3.861 24.742 1.00 98.19 389 VAL A C 1
ATOM 3163 O O . VAL A 1 389 ? -7.724 4.478 23.916 1.00 98.19 389 VAL A O 1
ATOM 3166 N N . LYS A 1 390 ? -7.422 2.660 25.220 1.00 98.31 390 LYS A N 1
ATOM 3167 C CA . LYS A 1 390 ? -8.648 1.953 24.800 1.00 98.31 390 LYS A CA 1
ATOM 3168 C C . LYS A 1 390 ? -9.880 2.856 24.888 1.00 98.31 390 LYS A C 1
ATOM 3170 O O . LYS A 1 390 ? -10.664 2.940 23.947 1.00 98.31 390 LYS A O 1
ATOM 3175 N N . TYR A 1 391 ? -10.050 3.564 26.005 1.00 98.38 391 TYR A N 1
ATOM 3176 C CA . TYR A 1 391 ? -11.189 4.461 26.197 1.00 98.38 391 TYR A CA 1
ATOM 3177 C C . TYR A 1 391 ? -11.216 5.613 25.178 1.00 98.38 391 TYR A C 1
ATOM 3179 O O . TYR A 1 391 ? -12.279 5.935 24.645 1.00 98.38 391 TYR A O 1
ATOM 3187 N N . LYS A 1 392 ? -10.058 6.207 24.847 1.00 98.12 392 LYS A N 1
ATOM 3188 C CA . LYS A 1 392 ? -9.974 7.220 23.779 1.00 98.12 392 LYS A CA 1
ATOM 3189 C C . LYS A 1 392 ? -10.361 6.649 22.417 1.00 98.12 392 LYS A C 1
ATOM 3191 O O . LYS A 1 392 ? -11.109 7.308 21.696 1.00 98.12 392 LYS A O 1
ATOM 3196 N N . MET A 1 393 ? -9.893 5.444 22.094 1.00 98.44 393 MET A N 1
ATOM 3197 C CA . MET A 1 393 ? -10.246 4.758 20.848 1.00 98.44 393 MET A CA 1
ATOM 3198 C C . MET A 1 393 ? -11.756 4.529 20.750 1.00 98.44 393 MET A C 1
ATOM 3200 O O . MET A 1 393 ? -12.353 4.879 19.740 1.00 98.44 393 MET A O 1
ATOM 3204 N N . LEU A 1 394 ? -12.402 4.036 21.813 1.00 98.56 394 LEU A N 1
ATOM 3205 C CA . LEU A 1 394 ? -13.853 3.802 21.828 1.00 98.56 394 LEU A CA 1
ATOM 3206 C C . LEU A 1 394 ? -14.668 5.093 21.651 1.00 98.56 394 LEU A C 1
ATOM 3208 O O . LEU A 1 394 ? -15.637 5.099 20.897 1.00 98.56 394 LEU A O 1
ATOM 3212 N N . ILE A 1 395 ? -14.262 6.200 22.286 1.00 98.31 395 ILE A N 1
ATOM 3213 C CA . ILE A 1 395 ? -14.900 7.513 22.070 1.00 98.31 395 ILE A CA 1
ATOM 3214 C C . ILE A 1 395 ? -14.738 7.970 20.617 1.00 98.31 395 ILE A C 1
ATOM 3216 O O . ILE A 1 395 ? -15.658 8.543 20.034 1.00 98.31 395 ILE A O 1
ATOM 3220 N N . GLN A 1 396 ? -13.559 7.772 20.030 1.00 98.19 396 GLN A N 1
ATOM 3221 C CA . GLN A 1 396 ? -13.316 8.176 18.649 1.00 98.19 396 GLN A CA 1
ATOM 3222 C C . GLN A 1 396 ? -14.082 7.298 17.658 1.00 98.19 396 GLN A C 1
ATOM 3224 O O . GLN A 1 396 ? -14.647 7.829 16.702 1.00 98.19 396 GLN A O 1
ATOM 3229 N N . ALA A 1 397 ? -14.165 5.995 17.927 1.00 98.56 397 ALA A N 1
ATOM 3230 C CA . ALA A 1 397 ? -14.984 5.056 17.179 1.00 98.56 397 ALA A CA 1
ATOM 3231 C C . ALA A 1 397 ? -16.459 5.464 17.206 1.00 98.56 397 ALA A C 1
ATOM 3233 O O . ALA A 1 397 ? -17.087 5.505 16.154 1.00 98.56 397 ALA A O 1
ATOM 3234 N N . GLU A 1 398 ? -16.986 5.851 18.374 1.00 98.56 398 GLU A N 1
ATOM 3235 C CA . GLU A 1 398 ? -18.358 6.358 18.510 1.00 98.56 398 GLU A CA 1
ATOM 3236 C C . GLU A 1 398 ? -18.604 7.553 17.590 1.00 98.56 398 GLU A C 1
ATOM 3238 O O . GLU A 1 398 ? -19.597 7.587 16.864 1.00 98.56 398 GLU A O 1
ATOM 3243 N N . ARG A 1 399 ? -17.677 8.517 17.583 1.00 98.06 399 ARG A N 1
ATOM 3244 C CA . ARG A 1 399 ? -17.776 9.723 16.751 1.00 98.06 399 ARG A CA 1
ATOM 3245 C C . ARG A 1 399 ? -17.767 9.388 15.267 1.00 98.06 399 ARG A C 1
ATOM 3247 O O . ARG A 1 399 ? -18.681 9.797 14.562 1.00 98.06 399 ARG A O 1
ATOM 3254 N N . TRP A 1 400 ? -16.766 8.644 14.797 1.00 97.94 400 TRP A N 1
ATOM 3255 C CA . TRP A 1 400 ? -16.654 8.292 13.381 1.00 97.94 400 TRP A CA 1
ATOM 3256 C C . TRP A 1 400 ? -17.809 7.412 12.913 1.00 97.94 400 TRP A C 1
ATOM 3258 O O . TRP A 1 400 ? -18.372 7.662 11.855 1.00 97.94 400 TRP A O 1
ATOM 3268 N N . TYR A 1 401 ? -18.232 6.438 13.713 1.00 98.56 401 TYR A N 1
ATOM 3269 C CA . TYR A 1 401 ? -19.356 5.585 13.351 1.00 98.56 401 TYR A CA 1
ATOM 3270 C C . TYR A 1 401 ? -20.682 6.362 13.300 1.00 98.56 401 TYR A C 1
ATOM 3272 O O . TYR A 1 401 ? -21.444 6.233 12.342 1.00 98.56 401 TYR A O 1
ATOM 3280 N N . THR A 1 402 ? -20.934 7.226 14.290 1.00 97.94 402 THR A N 1
ATOM 3281 C CA . THR A 1 402 ? -22.132 8.084 14.324 1.00 97.94 402 THR A CA 1
ATOM 3282 C C . THR A 1 402 ? -22.140 9.078 13.163 1.00 97.94 402 THR A C 1
ATOM 3284 O O . THR A 1 402 ? -23.173 9.256 12.519 1.00 97.94 402 THR A O 1
ATOM 3287 N N . ASP A 1 403 ? -20.995 9.691 12.846 1.00 96.19 403 ASP A N 1
ATOM 3288 C CA . ASP A 1 403 ? -20.857 10.541 11.661 1.00 96.19 403 ASP A CA 1
ATOM 3289 C C . ASP A 1 403 ? -21.078 9.733 10.374 1.00 96.19 403 ASP A C 1
ATOM 3291 O O . ASP A 1 403 ? -21.735 10.222 9.456 1.00 96.19 403 ASP A O 1
ATOM 3295 N N . GLY A 1 404 ? -20.609 8.485 10.324 1.00 96.56 404 GLY A N 1
ATOM 3296 C CA . GLY A 1 404 ? -20.879 7.552 9.235 1.00 96.56 404 GLY A CA 1
ATOM 3297 C C . GLY A 1 404 ? -22.376 7.378 9.001 1.00 96.56 404 GLY A C 1
ATOM 3298 O O . GLY A 1 404 ? -22.862 7.669 7.912 1.00 96.56 404 GLY A O 1
ATOM 3299 N N . LEU A 1 405 ? -23.130 6.980 10.030 1.00 97.50 405 LEU A N 1
ATOM 3300 C CA . LEU A 1 405 ? -24.585 6.810 9.925 1.00 97.50 405 LEU A CA 1
ATOM 3301 C C . LEU A 1 405 ? -25.307 8.112 9.569 1.00 97.50 405 LEU A C 1
ATOM 3303 O O . LEU A 1 405 ? -26.213 8.106 8.739 1.00 97.50 405 LEU A O 1
ATOM 3307 N N . LYS A 1 406 ? -24.892 9.236 10.162 1.00 96.19 406 LYS A N 1
ATOM 3308 C CA . LYS A 1 406 ? -25.492 10.548 9.899 1.00 96.19 406 LYS A CA 1
ATOM 3309 C C . LYS A 1 406 ? -25.349 10.974 8.438 1.00 96.19 406 LYS A C 1
ATOM 3311 O O . LYS A 1 406 ? -26.263 11.593 7.910 1.00 96.19 406 LYS A O 1
ATOM 3316 N N . ASN A 1 407 ? -24.215 10.665 7.811 1.00 92.94 407 ASN A N 1
ATOM 3317 C CA . ASN A 1 407 ? -23.922 11.037 6.424 1.00 92.94 407 ASN A CA 1
ATOM 3318 C C . ASN A 1 407 ? -24.210 9.883 5.442 1.00 92.94 407 ASN A C 1
ATOM 3320 O O . ASN A 1 407 ? -23.772 9.932 4.288 1.00 92.94 407 ASN A O 1
ATOM 3324 N N . LYS A 1 408 ? -24.918 8.833 5.883 1.00 94.62 408 LYS A N 1
ATOM 3325 C CA . LYS A 1 408 ? -25.178 7.649 5.069 1.00 94.62 408 LYS A CA 1
ATOM 3326 C C . LYS A 1 408 ? -26.047 7.981 3.859 1.00 94.62 408 LYS A C 1
ATOM 3328 O O . LYS A 1 408 ? -27.135 8.537 3.989 1.00 94.62 408 LYS A O 1
ATOM 3333 N N . GLY A 1 409 ? -25.571 7.616 2.673 1.00 88.56 409 GLY A N 1
ATOM 3334 C CA . GLY A 1 409 ? -26.234 7.892 1.395 1.00 88.56 409 GLY A CA 1
ATOM 3335 C C . GLY A 1 409 ? -26.182 9.361 0.958 1.00 88.56 409 GLY A C 1
ATOM 3336 O O . GLY A 1 409 ? -26.742 9.706 -0.086 1.00 88.56 409 GLY A O 1
ATOM 3337 N N . GLU A 1 410 ? -25.514 10.238 1.716 1.00 85.50 410 GLU A N 1
ATOM 3338 C CA . GLU A 1 410 ? -25.246 11.597 1.257 1.00 85.50 410 GLU A CA 1
ATOM 3339 C C . GLU A 1 410 ? -24.204 11.575 0.140 1.00 85.50 410 GLU A C 1
ATOM 3341 O O . GLU A 1 410 ? -23.173 10.904 0.231 1.00 85.50 410 GLU A O 1
ATOM 3346 N N . LYS A 1 411 ? -24.438 12.383 -0.898 1.00 70.38 411 LYS A N 1
ATOM 3347 C CA . LYS A 1 411 ? -23.399 12.675 -1.881 1.00 70.38 411 LYS A CA 1
ATOM 3348 C C . LYS A 1 411 ? -22.381 13.656 -1.283 1.00 70.38 411 LYS A C 1
ATOM 3350 O O . LYS A 1 411 ? -22.763 14.563 -0.542 1.00 70.38 411 LYS A O 1
ATOM 3355 N N . PRO A 1 412 ? -21.095 13.539 -1.622 1.00 61.03 412 PRO A N 1
ATOM 3356 C CA . PRO A 1 412 ? -20.060 14.431 -1.114 1.00 61.03 412 PRO A CA 1
ATOM 3357 C C . PRO A 1 412 ? -20.220 15.855 -1.641 1.00 61.03 412 PRO A C 1
ATOM 3359 O O . PRO A 1 412 ? -20.629 16.089 -2.780 1.00 61.03 412 PRO A O 1
ATOM 3362 N N . VAL A 1 413 ? -19.794 16.821 -0.831 1.00 58.09 413 VAL A N 1
ATOM 3363 C CA . VAL A 1 413 ? -19.605 18.203 -1.273 1.00 58.09 413 VAL A CA 1
ATOM 3364 C C . VAL A 1 413 ? -18.345 18.236 -2.145 1.00 58.09 413 VAL A C 1
ATOM 3366 O O . VAL A 1 413 ? -17.261 17.998 -1.630 1.00 58.09 413 VAL A O 1
ATOM 3369 N N . LYS A 1 414 ? -18.532 18.451 -3.456 1.00 52.59 414 LYS A N 1
ATOM 3370 C CA . LYS A 1 414 ? -17.535 18.588 -4.544 1.00 52.59 414 LYS A CA 1
ATOM 3371 C C . LYS A 1 414 ? -16.050 18.445 -4.156 1.00 52.59 414 LYS A C 1
ATOM 3373 O O . LYS A 1 414 ? -15.492 19.277 -3.446 1.00 52.59 414 LYS A O 1
ATOM 3378 N N . TYR A 1 415 ? -15.410 17.454 -4.770 1.00 58.12 415 TYR A N 1
ATOM 3379 C CA . TYR A 1 415 ? -13.967 17.226 -4.761 1.00 58.12 415 TYR A CA 1
ATOM 3380 C C . TYR A 1 415 ? -13.192 18.337 -5.494 1.00 58.12 415 TYR A C 1
ATOM 3382 O O . TYR A 1 415 ? -13.717 18.941 -6.435 1.00 58.12 415 TYR A O 1
ATOM 3390 N N . ARG A 1 416 ? -11.934 18.593 -5.100 1.00 48.50 416 ARG A N 1
ATOM 3391 C CA . ARG A 1 416 ? -11.069 19.606 -5.747 1.00 48.50 416 ARG A CA 1
ATOM 3392 C C . ARG A 1 416 ? -10.655 19.189 -7.167 1.00 48.50 416 ARG A C 1
ATOM 3394 O O . ARG A 1 416 ? -10.405 20.043 -8.009 1.00 48.50 416 ARG A O 1
ATOM 3401 N N . ASP A 1 417 ? -10.657 17.890 -7.420 1.00 48.00 417 ASP A N 1
ATOM 3402 C CA . ASP A 1 417 ? -10.166 17.207 -8.618 1.00 48.00 417 ASP A CA 1
ATOM 3403 C C . ASP A 1 417 ? -11.297 16.539 -9.427 1.00 48.00 417 ASP A C 1
ATOM 3405 O O . ASP A 1 417 ? -11.057 15.751 -10.333 1.00 48.00 417 ASP A O 1
ATOM 3409 N N . GLY A 1 418 ? -12.559 16.899 -9.156 1.00 47.53 418 GLY A N 1
ATOM 3410 C CA . GLY A 1 418 ? -13.690 16.562 -10.033 1.00 47.53 418 GLY A CA 1
ATOM 3411 C C . GLY A 1 418 ? -14.183 15.109 -9.976 1.00 47.53 418 GLY A C 1
ATOM 3412 O O . GLY A 1 418 ? -15.172 14.792 -10.637 1.00 47.53 418 GLY A O 1
ATOM 3413 N N . ALA A 1 419 ? -13.575 14.243 -9.158 1.00 46.34 419 ALA A N 1
ATOM 3414 C CA . ALA A 1 419 ? -14.084 12.898 -8.898 1.00 46.34 419 ALA A CA 1
ATOM 3415 C C . ALA A 1 419 ? -15.469 12.980 -8.223 1.00 46.34 419 ALA A C 1
ATOM 3417 O O . ALA A 1 419 ? -15.603 13.468 -7.101 1.00 46.34 419 ALA A O 1
ATOM 3418 N N . THR A 1 420 ? -16.514 12.551 -8.934 1.00 48.34 420 THR A N 1
ATOM 3419 C CA . THR A 1 420 ? -17.929 12.746 -8.553 1.00 48.34 420 THR A CA 1
ATOM 3420 C C . THR A 1 420 ? -18.684 11.445 -8.257 1.00 48.34 420 THR A C 1
ATOM 3422 O O . THR A 1 420 ? -19.875 11.492 -7.952 1.00 48.34 420 THR A O 1
ATOM 3425 N N . ASP A 1 421 ? -17.996 10.300 -8.258 1.00 55.25 421 ASP A N 1
ATOM 3426 C CA . ASP A 1 421 ? -18.626 8.972 -8.314 1.00 55.25 421 ASP A CA 1
ATOM 3427 C C . ASP A 1 421 ? -18.547 8.160 -7.011 1.00 55.25 421 ASP A C 1
ATOM 3429 O O . ASP A 1 421 ? -18.213 6.978 -7.023 1.00 55.25 421 ASP A O 1
ATOM 3433 N N . PHE A 1 422 ? -18.886 8.751 -5.866 1.00 72.00 422 PHE A N 1
ATOM 3434 C CA . PHE A 1 422 ? -19.129 7.966 -4.646 1.00 72.00 422 PHE A CA 1
ATOM 3435 C C . PHE A 1 422 ? -20.530 8.224 -4.095 1.00 72.00 422 PHE A C 1
ATOM 3437 O O . PHE A 1 422 ? -21.055 9.343 -4.146 1.00 72.00 422 PHE A O 1
ATOM 3444 N N . LYS A 1 423 ? -21.181 7.136 -3.669 1.00 74.50 423 LYS A N 1
ATOM 3445 C CA . LYS A 1 423 ? -22.635 7.082 -3.417 1.00 74.50 423 LYS A CA 1
ATOM 3446 C C . LYS A 1 423 ? -22.990 7.334 -1.959 1.00 74.50 423 LYS A C 1
ATOM 3448 O O . LYS A 1 423 ? -24.129 7.694 -1.674 1.00 74.50 423 LYS A O 1
ATOM 3453 N N . ASP A 1 424 ? -22.035 7.114 -1.064 1.00 88.25 424 ASP A N 1
ATOM 3454 C CA . ASP A 1 424 ? -22.260 7.130 0.371 1.00 88.25 424 ASP A CA 1
ATOM 3455 C C . ASP A 1 424 ? -21.087 7.800 1.100 1.00 88.25 424 ASP A C 1
ATOM 3457 O O . ASP A 1 424 ? -20.071 7.176 1.401 1.00 88.25 424 ASP A O 1
ATOM 3461 N N . ARG A 1 425 ? -21.234 9.090 1.420 1.00 88.81 425 ARG A N 1
ATOM 3462 C CA . ARG A 1 425 ? -20.246 9.846 2.204 1.00 88.81 425 ARG A CA 1
ATOM 3463 C C . ARG A 1 425 ? -20.019 9.254 3.597 1.00 88.81 425 ARG A C 1
ATOM 3465 O O . ARG A 1 425 ? -18.939 9.447 4.155 1.00 88.81 425 ARG A O 1
ATOM 3472 N N . GLY A 1 426 ? -20.991 8.542 4.162 1.00 94.19 426 GLY A N 1
ATOM 3473 C CA . GLY A 1 426 ? -20.843 7.880 5.453 1.00 94.19 426 GLY A CA 1
ATOM 3474 C C . GLY A 1 426 ? -19.688 6.877 5.468 1.00 94.19 426 GLY A C 1
ATOM 3475 O O . GLY A 1 426 ? -18.973 6.785 6.469 1.00 94.19 426 GLY A O 1
ATOM 3476 N N . LEU A 1 427 ? -19.403 6.235 4.327 1.00 94.81 427 LEU A N 1
ATOM 3477 C CA . LEU A 1 427 ? -18.291 5.294 4.182 1.00 94.81 427 LEU A CA 1
ATOM 3478 C C . LEU A 1 427 ? -16.918 5.920 4.452 1.00 94.81 427 LEU A C 1
ATOM 3480 O O . LEU A 1 427 ? -16.038 5.226 4.945 1.00 94.81 427 LEU A O 1
ATOM 3484 N N . PHE A 1 428 ? -16.743 7.227 4.241 1.00 93.19 428 PHE A N 1
ATOM 3485 C CA . PHE A 1 428 ? -15.499 7.916 4.597 1.00 93.19 428 PHE A CA 1
ATOM 3486 C C . PHE A 1 428 ? -15.223 7.914 6.098 1.00 93.19 428 PHE A C 1
ATOM 3488 O O . PHE A 1 428 ? -14.084 7.758 6.527 1.00 93.19 428 PHE A O 1
ATOM 3495 N N . PHE A 1 429 ? -16.251 8.071 6.929 1.00 95.81 429 PHE A N 1
ATOM 3496 C CA . PHE A 1 429 ? -16.056 7.999 8.375 1.00 95.81 429 PHE A CA 1
ATOM 3497 C C . PHE A 1 429 ? -15.898 6.554 8.845 1.00 95.81 429 PHE A C 1
ATOM 3499 O O . PHE A 1 429 ? -15.119 6.294 9.760 1.00 95.81 429 PHE A O 1
ATOM 3506 N N . ILE A 1 430 ? -16.584 5.615 8.188 1.00 98.12 430 ILE A N 1
ATOM 3507 C CA . ILE A 1 430 ? -16.411 4.188 8.462 1.00 98.12 430 ILE A CA 1
ATOM 3508 C C . ILE A 1 430 ? -14.993 3.734 8.116 1.00 98.12 430 ILE A C 1
ATOM 3510 O O . ILE A 1 430 ? -14.384 3.075 8.948 1.00 98.12 430 ILE A O 1
ATOM 3514 N N . GLY A 1 431 ? -14.421 4.158 6.986 1.00 96.62 431 GLY A N 1
ATOM 3515 C CA . GLY A 1 431 ? -13.035 3.848 6.620 1.00 96.62 431 GLY A CA 1
ATOM 3516 C C . GLY A 1 431 ? -12.030 4.229 7.712 1.00 96.62 431 GLY A C 1
ATOM 3517 O O . GLY A 1 431 ? -11.189 3.414 8.068 1.00 96.62 431 GLY A O 1
ATOM 3518 N N . LYS A 1 432 ? -12.198 5.392 8.361 1.00 96.56 432 LYS A N 1
ATOM 3519 C CA . LYS A 1 432 ? -11.325 5.822 9.477 1.00 96.56 432 LYS A CA 1
ATOM 3520 C C . LYS A 1 432 ? -11.390 4.876 10.669 1.00 96.56 432 LYS A C 1
ATOM 3522 O O . LYS A 1 432 ? -10.391 4.614 11.331 1.00 96.56 432 LYS A O 1
ATOM 3527 N N . LEU A 1 433 ? -12.593 4.386 10.971 1.00 98.50 433 LEU A N 1
ATOM 3528 C CA . LEU A 1 433 ? -12.792 3.392 12.018 1.00 98.50 433 LEU A CA 1
ATOM 3529 C C . LEU A 1 433 ? -12.149 2.055 11.633 1.00 98.50 433 LEU A C 1
ATOM 3531 O O . LEU A 1 433 ? -11.525 1.432 12.489 1.00 98.50 433 LEU A O 1
ATOM 3535 N N . LEU A 1 434 ? -12.287 1.626 10.376 1.00 98.31 434 LEU A N 1
ATOM 3536 C CA . LEU A 1 434 ? -11.675 0.389 9.893 1.00 98.31 434 LEU A CA 1
ATOM 3537 C C . LEU A 1 434 ? -10.152 0.436 10.013 1.00 98.31 434 LEU A C 1
ATOM 3539 O O . LEU A 1 434 ? -9.591 -0.492 10.588 1.00 98.31 434 LEU A O 1
ATOM 3543 N N . HIS A 1 435 ? -9.524 1.539 9.605 1.00 96.81 435 HIS A N 1
ATOM 3544 C CA . HIS A 1 435 ? -8.091 1.788 9.786 1.00 96.81 435 HIS A CA 1
ATOM 3545 C C . HIS A 1 435 ? -7.643 1.550 11.236 1.00 96.81 435 HIS A C 1
ATOM 3547 O O . HIS A 1 435 ? -6.837 0.669 11.518 1.00 96.81 435 HIS A O 1
ATOM 3553 N N . MET A 1 436 ? -8.266 2.245 12.195 1.00 98.00 436 MET A N 1
ATOM 3554 C CA . MET A 1 436 ? -7.950 2.107 13.626 1.00 98.00 436 MET A CA 1
ATOM 3555 C C . MET A 1 436 ? -8.144 0.673 14.149 1.00 98.00 436 MET A C 1
ATOM 3557 O O . MET A 1 436 ? -7.432 0.225 15.051 1.00 98.00 436 MET A O 1
ATOM 3561 N N . ILE A 1 437 ? -9.146 -0.048 13.638 1.00 98.00 437 ILE A N 1
ATOM 3562 C CA . ILE A 1 437 ? -9.383 -1.450 14.003 1.00 98.00 437 ILE A CA 1
ATOM 3563 C C . ILE A 1 437 ? -8.275 -2.336 13.447 1.00 98.00 437 ILE A C 1
ATOM 3565 O O . ILE A 1 437 ? -7.794 -3.206 14.173 1.00 98.00 437 ILE A O 1
ATOM 3569 N N . GLN A 1 438 ? -7.881 -2.124 12.196 1.00 96.06 438 GLN A N 1
ATOM 3570 C CA . GLN A 1 438 ? -6.837 -2.886 11.517 1.00 96.06 438 GLN A CA 1
ATOM 3571 C C . GLN A 1 438 ? -5.487 -2.693 12.209 1.00 96.06 438 GLN A C 1
ATOM 3573 O O . GLN A 1 438 ? -4.880 -3.689 12.601 1.00 96.06 438 GLN A O 1
ATOM 3578 N N . ASP A 1 439 ? -5.114 -1.451 12.517 1.00 95.31 439 ASP A N 1
ATOM 3579 C CA . ASP A 1 439 ? -3.923 -1.121 13.312 1.00 95.31 439 ASP A CA 1
ATOM 3580 C C . ASP A 1 439 ? -3.917 -1.820 14.675 1.00 95.31 439 ASP A C 1
ATOM 3582 O O . ASP A 1 439 ? -2.888 -2.277 15.169 1.00 95.31 439 ASP A O 1
ATOM 3586 N N . SER A 1 440 ? -5.090 -2.021 15.286 1.00 96.56 440 SER A N 1
ATOM 3587 C CA . SER A 1 440 ? -5.175 -2.741 16.561 1.00 96.56 440 SER A CA 1
ATOM 3588 C C . SER A 1 440 ? -4.782 -4.224 16.473 1.00 96.56 440 SER A C 1
ATOM 3590 O O . SER A 1 440 ? -4.662 -4.875 17.515 1.00 96.56 440 SER A O 1
ATOM 3592 N N . TYR A 1 441 ? -4.622 -4.782 15.272 1.00 94.44 441 TYR A N 1
ATOM 3593 C CA . TYR A 1 441 ? -4.114 -6.136 15.034 1.00 94.44 441 TYR A CA 1
ATOM 3594 C C . TYR A 1 441 ? -2.652 -6.158 14.580 1.00 94.44 441 TYR A C 1
ATOM 3596 O O . TYR A 1 441 ? -2.033 -7.227 14.624 1.00 94.44 441 TYR A O 1
ATOM 3604 N N . THR A 1 442 ? -2.087 -5.003 14.228 1.00 91.25 442 THR A N 1
ATOM 3605 C CA . THR A 1 442 ? -0.687 -4.864 13.842 1.00 91.25 442 THR A CA 1
ATOM 3606 C C . THR A 1 442 ? 0.202 -4.846 15.081 1.00 91.25 442 THR A C 1
ATOM 3608 O O . THR A 1 442 ? 0.020 -4.070 16.022 1.00 91.25 442 THR A O 1
ATOM 3611 N N . GLN A 1 443 ? 1.198 -5.730 15.095 1.00 90.12 443 GLN A N 1
ATOM 3612 C CA . GLN A 1 443 ? 2.042 -5.959 16.269 1.00 90.12 443 GLN A CA 1
ATOM 3613 C C . GLN A 1 443 ? 2.987 -4.803 16.591 1.00 90.12 443 GLN A C 1
ATOM 3615 O O . GLN A 1 443 ? 3.486 -4.771 17.708 1.00 90.12 443 GLN A O 1
ATOM 3620 N N . SER A 1 444 ? 3.234 -3.879 15.661 1.00 89.75 444 SER A N 1
ATOM 3621 C CA . SER A 1 444 ? 3.936 -2.602 15.861 1.00 89.75 444 SER A CA 1
ATOM 3622 C C . SER A 1 444 ? 3.042 -1.550 16.525 1.00 89.75 444 SER A C 1
ATOM 3624 O O . SER A 1 444 ? 3.550 -0.635 17.159 1.00 89.75 444 SER A O 1
ATOM 3626 N N . HIS A 1 445 ? 1.717 -1.654 16.472 1.00 94.56 445 HIS A N 1
ATOM 3627 C CA . HIS A 1 445 ? 0.833 -0.630 17.040 1.00 94.56 445 HIS A CA 1
ATOM 3628 C C . HIS A 1 445 ? 0.242 -1.088 18.369 1.00 94.56 445 HIS A C 1
ATOM 3630 O O . HIS A 1 445 ? 0.482 -0.474 19.414 1.00 94.56 445 HIS A O 1
ATOM 3636 N N . ALA A 1 446 ? -0.424 -2.242 18.358 1.00 95.44 446 ALA A N 1
ATOM 3637 C CA . ALA A 1 446 ? -0.985 -2.889 19.535 1.00 95.44 446 ALA A CA 1
ATOM 3638 C C . ALA A 1 446 ? -0.387 -4.292 19.692 1.00 95.44 446 ALA A C 1
ATOM 3640 O O . ALA A 1 446 ? -0.739 -5.237 18.986 1.00 95.44 446 ALA A O 1
ATOM 3641 N N . PHE A 1 447 ? 0.515 -4.446 20.660 1.00 94.62 447 PHE A N 1
ATOM 3642 C CA . PHE A 1 447 ? 1.154 -5.728 20.919 1.00 94.62 447 PHE A CA 1
ATOM 3643 C C . PHE A 1 447 ? 0.148 -6.712 21.526 1.00 94.62 447 PHE A C 1
ATOM 3645 O O . PHE A 1 447 ? -0.400 -6.489 22.618 1.00 94.62 447 PHE A O 1
ATOM 3652 N N . ARG A 1 448 ? -0.062 -7.822 20.817 1.00 92.31 448 ARG A N 1
ATOM 3653 C CA . ARG A 1 448 ? -0.884 -8.957 21.245 1.00 92.31 448 ARG A CA 1
ATOM 3654 C C . ARG A 1 448 ? 0.005 -10.187 21.295 1.00 92.31 448 ARG A C 1
ATOM 3656 O O . ARG A 1 448 ? 0.488 -10.638 20.260 1.00 92.31 448 ARG A O 1
ATOM 3663 N N . ASP A 1 449 ? 0.194 -10.734 22.487 1.00 86.44 449 ASP A N 1
ATOM 3664 C CA . ASP A 1 449 ? 0.990 -11.945 22.656 1.00 86.44 449 ASP A CA 1
ATOM 3665 C C . ASP A 1 449 ? 0.267 -13.147 22.034 1.00 86.44 449 ASP A C 1
ATOM 3667 O O . ASP A 1 449 ? -0.831 -13.503 22.465 1.00 86.44 449 ASP A O 1
ATOM 3671 N N . ARG A 1 450 ? 0.885 -13.749 21.015 1.00 79.56 450 ARG A N 1
ATOM 3672 C CA . ARG A 1 450 ? 0.344 -14.890 20.259 1.00 79.56 450 ARG A CA 1
ATOM 3673 C C . ARG A 1 450 ? 0.383 -16.200 21.036 1.00 79.56 450 ARG A C 1
ATOM 3675 O O . ARG A 1 450 ? -0.360 -17.115 20.701 1.00 79.56 450 ARG A O 1
ATOM 3682 N N . ASP A 1 451 ? 1.192 -16.259 22.084 1.00 81.69 451 ASP A N 1
ATOM 3683 C CA . ASP A 1 451 ? 1.182 -17.354 23.053 1.00 81.69 451 ASP A CA 1
ATOM 3684 C C . ASP A 1 451 ? 0.306 -17.002 24.272 1.00 81.69 451 ASP A C 1
ATOM 3686 O O . ASP A 1 451 ? 0.227 -17.745 25.252 1.00 81.69 451 ASP A O 1
ATOM 3690 N N . GLY A 1 452 ? -0.352 -15.838 24.224 1.00 82.75 452 GLY A N 1
ATOM 3691 C CA . GLY A 1 452 ? -1.177 -15.290 25.286 1.00 82.75 452 GLY A CA 1
ATOM 3692 C C . GLY A 1 452 ? -2.623 -15.786 25.284 1.00 82.75 452 GLY A C 1
ATOM 3693 O O . GLY A 1 452 ? -3.020 -16.740 24.616 1.00 82.75 452 GLY A O 1
ATOM 3694 N N . GLU A 1 453 ? -3.453 -15.106 26.074 1.00 84.75 453 GLU A N 1
ATOM 3695 C CA . GLU A 1 453 ? -4.862 -15.459 26.217 1.00 84.75 453 GLU A CA 1
ATOM 3696 C C . GLU A 1 453 ? -5.675 -15.057 24.976 1.00 84.75 453 GLU A C 1
ATOM 3698 O O . GLU A 1 453 ? -5.735 -13.882 24.596 1.00 84.75 453 GLU A O 1
ATOM 3703 N N . LEU A 1 454 ? -6.371 -16.034 24.390 1.00 87.44 454 LEU A N 1
ATOM 3704 C CA . LEU A 1 454 ? -7.382 -15.799 23.361 1.00 87.44 454 LEU A CA 1
ATOM 3705 C C . LEU A 1 454 ? -8.564 -15.000 23.920 1.00 87.44 454 LEU A C 1
ATOM 3707 O O . LEU A 1 454 ? -8.971 -15.147 25.080 1.00 87.44 454 LEU A O 1
ATOM 3711 N N . ILE A 1 455 ? -9.175 -14.184 23.066 1.00 87.81 455 ILE A N 1
ATOM 3712 C CA . ILE A 1 455 ? -10.403 -13.476 23.415 1.00 87.81 455 ILE A CA 1
ATOM 3713 C C . ILE A 1 455 ? -11.568 -14.468 23.384 1.00 87.81 455 ILE A C 1
ATOM 3715 O O . ILE A 1 455 ? -11.924 -15.012 22.337 1.00 87.81 455 ILE A O 1
ATOM 3719 N N . LYS A 1 456 ? -12.215 -14.685 24.535 1.00 82.81 456 LYS A N 1
ATOM 3720 C CA . LYS A 1 456 ? -13.387 -15.564 24.621 1.00 82.81 456 LYS A CA 1
ATOM 3721 C C . LYS A 1 456 ? -14.502 -15.044 23.711 1.00 82.81 456 LYS A C 1
ATOM 3723 O O . LYS A 1 456 ? -15.029 -13.952 23.920 1.00 82.81 456 LYS A O 1
ATOM 3728 N N . ASN A 1 457 ? -14.898 -15.865 22.738 1.00 79.81 457 ASN A N 1
ATOM 3729 C CA . ASN A 1 457 ? -15.902 -15.526 21.729 1.00 79.81 457 ASN A CA 1
ATOM 3730 C C . ASN A 1 457 ? -15.549 -14.263 20.914 1.00 79.81 457 ASN A C 1
ATOM 3732 O O . ASN A 1 457 ? -16.479 -13.602 20.459 1.00 79.81 457 ASN A O 1
ATOM 3736 N N . GLY A 1 458 ? -14.273 -13.876 20.810 1.00 82.56 458 GLY A N 1
ATOM 3737 C CA . GLY A 1 458 ? -13.812 -12.711 20.047 1.00 82.56 458 GLY A CA 1
ATOM 3738 C C . GLY A 1 458 ? -12.820 -13.085 18.953 1.00 82.56 458 GLY A C 1
ATOM 3739 O O . GLY A 1 458 ? -12.779 -14.236 18.521 1.00 82.56 458 GLY A O 1
ATOM 3740 N N . ILE A 1 459 ? -12.052 -12.100 18.487 1.00 83.69 459 ILE A N 1
ATOM 3741 C CA . ILE A 1 459 ? -11.163 -12.254 17.334 1.00 83.69 459 ILE A CA 1
ATOM 3742 C C . ILE A 1 459 ? -9.718 -12.013 17.780 1.00 83.69 459 ILE A C 1
ATOM 3744 O O . ILE A 1 459 ? -9.346 -10.886 18.105 1.00 83.69 459 ILE A O 1
ATOM 3748 N N . GLY A 1 460 ? -8.915 -13.077 17.775 1.00 88.31 460 GLY A N 1
ATOM 3749 C CA . GLY A 1 460 ? -7.491 -13.037 18.103 1.00 88.31 460 GLY A CA 1
ATOM 3750 C C . GLY A 1 460 ? -7.182 -13.077 19.606 1.00 88.31 460 GLY A C 1
ATOM 3751 O O . GLY A 1 460 ? -7.920 -13.647 20.416 1.00 88.31 460 GLY A O 1
ATOM 3752 N N . PHE A 1 461 ? -6.047 -12.481 19.969 1.00 91.62 461 PHE A N 1
ATOM 3753 C CA . PHE A 1 461 ? -5.476 -12.474 21.322 1.00 91.62 461 PHE A CA 1
ATOM 3754 C C . PHE A 1 461 ? -5.712 -11.145 22.034 1.00 91.62 461 PHE A C 1
ATOM 3756 O O . PHE A 1 461 ? -5.926 -10.118 21.388 1.00 91.62 461 PHE A O 1
ATOM 3763 N N . LYS A 1 462 ? -5.643 -11.136 23.366 1.00 95.31 462 LYS A N 1
ATOM 3764 C CA . LYS A 1 462 ? -5.756 -9.899 24.152 1.00 95.31 462 LYS A CA 1
ATOM 3765 C C . LYS A 1 462 ? -4.569 -8.955 23.915 1.00 95.31 462 LYS A C 1
ATOM 3767 O O . LYS A 1 462 ? -3.427 -9.386 23.762 1.00 95.31 462 LYS A O 1
ATOM 3772 N N . ILE A 1 463 ? -4.845 -7.654 23.926 1.00 96.38 463 ILE A N 1
ATOM 3773 C CA . ILE A 1 463 ? -3.842 -6.589 23.827 1.00 96.38 463 ILE A CA 1
ATOM 3774 C C . ILE A 1 463 ? -3.121 -6.465 25.168 1.00 96.38 463 ILE A C 1
ATOM 3776 O O . ILE A 1 463 ? -3.754 -6.236 26.201 1.00 96.38 463 ILE A O 1
ATOM 3780 N N . LYS A 1 464 ? -1.792 -6.560 25.147 1.00 96.19 464 LYS A N 1
ATOM 3781 C CA . LYS A 1 464 ? -0.950 -6.320 26.326 1.00 96.19 464 LYS A CA 1
ATOM 3782 C C . LYS A 1 464 ? -0.454 -4.883 26.397 1.00 96.19 464 LYS A C 1
ATOM 3784 O O . LYS A 1 464 ? -0.319 -4.338 27.488 1.00 96.19 464 LYS A O 1
ATOM 3789 N N . LEU A 1 465 ? -0.178 -4.269 25.249 1.00 96.38 465 LEU A N 1
ATOM 3790 C CA . LEU A 1 465 ? 0.425 -2.944 25.196 1.00 96.38 465 LEU A CA 1
ATOM 3791 C C . LEU A 1 465 ? 0.008 -2.197 23.931 1.00 96.38 465 LEU A C 1
ATOM 3793 O O . LEU A 1 465 ? 0.251 -2.670 22.825 1.00 96.38 465 LEU A O 1
ATOM 3797 N N . PHE A 1 466 ? -0.525 -0.990 24.099 1.00 97.69 466 PHE A N 1
ATOM 3798 C CA . PHE A 1 466 ? -0.536 -0.001 23.024 1.00 97.69 466 PHE A CA 1
ATOM 3799 C C . PHE A 1 466 ? 0.826 0.678 22.971 1.00 97.69 466 PHE A C 1
ATOM 3801 O O . PHE A 1 466 ? 1.253 1.305 23.949 1.00 97.69 466 PHE A O 1
ATOM 3808 N N . GLN A 1 467 ? 1.528 0.524 21.857 1.00 95.56 467 GLN A N 1
ATOM 3809 C CA . GLN A 1 467 ? 2.912 0.956 21.733 1.00 95.56 467 GLN A CA 1
ATOM 3810 C C . GLN A 1 467 ? 3.034 2.444 21.425 1.00 95.56 467 GLN A C 1
ATOM 3812 O O . GLN A 1 467 ? 2.067 3.108 21.057 1.00 95.56 467 GLN A O 1
ATOM 3817 N N . GLY A 1 468 ? 4.228 2.994 21.637 1.00 93.12 468 GLY A N 1
ATOM 3818 C CA . GLY A 1 468 ? 4.545 4.382 21.310 1.00 93.12 468 GLY A CA 1
ATOM 3819 C C . GLY A 1 468 ? 5.463 4.474 20.100 1.00 93.12 468 GLY A C 1
ATOM 3820 O O . GLY A 1 468 ? 6.581 3.961 20.138 1.00 93.12 468 GLY A O 1
ATOM 3821 N N . TYR A 1 469 ? 5.031 5.212 19.078 1.00 88.38 469 TYR A N 1
ATOM 3822 C CA . TYR A 1 469 ? 5.752 5.366 17.810 1.00 88.38 469 TYR A CA 1
ATOM 3823 C C . TYR A 1 469 ? 7.194 5.867 17.998 1.00 88.38 469 TYR A C 1
ATOM 3825 O O . TYR A 1 469 ? 8.142 5.355 17.410 1.00 88.38 469 TYR A O 1
ATOM 3833 N N . ILE A 1 470 ? 7.404 6.851 18.880 1.00 86.88 470 ILE A N 1
ATOM 3834 C CA . ILE A 1 470 ? 8.724 7.475 19.112 1.00 86.88 470 ILE A CA 1
ATOM 3835 C C . ILE A 1 470 ? 9.773 6.464 19.614 1.00 86.88 470 ILE A C 1
ATOM 3837 O O . ILE A 1 470 ? 10.976 6.658 19.401 1.00 86.88 470 ILE A O 1
ATOM 3841 N N . ASN A 1 471 ? 9.326 5.381 20.251 1.00 87.44 471 ASN A N 1
ATOM 3842 C CA . ASN A 1 471 ? 10.183 4.369 20.863 1.00 87.44 471 ASN A CA 1
ATOM 3843 C C . ASN A 1 471 ? 10.503 3.202 19.916 1.00 87.44 471 ASN A C 1
ATOM 3845 O O . ASN A 1 471 ? 11.172 2.252 20.326 1.00 87.44 471 ASN A O 1
ATOM 3849 N N . GLN A 1 472 ? 10.047 3.268 18.664 1.00 87.81 472 GLN A N 1
ATOM 3850 C CA . GLN A 1 472 ? 10.186 2.188 17.696 1.00 87.81 472 GLN A CA 1
ATOM 3851 C C . GLN A 1 472 ? 11.298 2.417 16.687 1.00 87.81 472 GLN A C 1
ATOM 3853 O O . GLN A 1 472 ? 11.596 3.550 16.301 1.00 87.81 472 GLN A O 1
ATOM 3858 N N . ASP A 1 473 ? 11.917 1.321 16.270 1.00 86.81 473 ASP A N 1
ATOM 3859 C CA . ASP A 1 473 ? 12.743 1.290 15.078 1.00 86.81 473 ASP A CA 1
ATOM 3860 C C . ASP A 1 473 ? 11.833 1.452 13.846 1.00 86.81 473 ASP A C 1
ATOM 3862 O O . ASP A 1 473 ? 10.943 0.619 13.649 1.00 86.81 473 ASP A O 1
ATOM 3866 N N . PRO A 1 474 ? 12.030 2.496 13.017 1.00 79.31 474 PRO A N 1
ATOM 3867 C CA . PRO A 1 474 ? 11.163 2.748 11.869 1.00 79.31 474 PRO A CA 1
ATOM 3868 C C . PRO A 1 474 ? 11.103 1.581 10.880 1.00 79.31 474 PRO A C 1
ATOM 3870 O O . PRO A 1 474 ? 10.039 1.317 10.336 1.00 79.31 474 PRO A O 1
ATOM 3873 N N . LYS A 1 475 ? 12.208 0.845 10.687 1.00 75.56 475 LYS A N 1
ATOM 3874 C CA . LYS A 1 475 ? 12.238 -0.289 9.754 1.00 75.56 475 LYS A CA 1
ATOM 3875 C C . LYS A 1 475 ? 11.453 -1.470 10.301 1.00 75.56 475 LYS A C 1
ATOM 3877 O O . LYS A 1 475 ? 10.723 -2.114 9.562 1.00 75.56 475 LYS A O 1
ATOM 3882 N N . LYS A 1 476 ? 11.606 -1.776 11.595 1.00 83.62 476 LYS A N 1
ATOM 3883 C CA . LYS A 1 476 ? 10.869 -2.886 12.230 1.00 83.62 476 LYS A CA 1
ATOM 3884 C C . LYS A 1 476 ? 9.368 -2.590 12.296 1.00 83.62 476 LYS A C 1
ATOM 3886 O O . LYS A 1 476 ? 8.578 -3.522 12.206 1.00 83.62 476 LYS A O 1
ATOM 3891 N N . HIS A 1 477 ? 8.999 -1.317 12.455 1.00 85.81 477 HIS A N 1
ATOM 3892 C CA . HIS A 1 477 ? 7.615 -0.849 12.377 1.00 85.81 477 HIS A CA 1
ATOM 3893 C C . HIS A 1 477 ? 7.041 -1.075 10.975 1.00 85.81 477 HIS A C 1
ATOM 3895 O O . HIS A 1 477 ? 6.105 -1.848 10.823 1.00 85.81 477 HIS A O 1
ATOM 3901 N N . GLU A 1 478 ? 7.679 -0.510 9.950 1.00 75.56 478 GLU A N 1
ATOM 3902 C CA . GLU A 1 478 ? 7.254 -0.641 8.551 1.00 75.56 478 GLU A CA 1
ATOM 3903 C C . GLU A 1 478 ? 7.160 -2.107 8.093 1.00 75.56 478 GLU A C 1
ATOM 3905 O O . GLU A 1 478 ? 6.214 -2.496 7.410 1.00 75.56 478 GLU A O 1
ATOM 3910 N N . LEU A 1 479 ? 8.103 -2.954 8.518 1.00 76.25 479 LEU A N 1
ATOM 3911 C CA . LEU A 1 479 ? 8.082 -4.391 8.233 1.00 76.25 479 LEU A CA 1
ATOM 3912 C C . LEU A 1 479 ? 6.848 -5.086 8.833 1.00 76.25 479 LEU A C 1
ATOM 3914 O O . LEU A 1 479 ? 6.322 -6.027 8.243 1.00 76.25 479 LEU A O 1
ATOM 3918 N N . ALA A 1 480 ? 6.406 -4.658 10.018 1.00 80.56 480 ALA A N 1
ATOM 3919 C CA . ALA A 1 480 ? 5.250 -5.236 10.696 1.00 80.56 480 ALA A CA 1
ATOM 3920 C C . ALA A 1 480 ? 3.936 -4.831 10.026 1.00 80.56 480 ALA A C 1
ATOM 3922 O O . ALA A 1 480 ? 3.051 -5.675 9.894 1.00 80.56 480 ALA A O 1
ATOM 3923 N N . ASP A 1 481 ? 3.847 -3.575 9.591 1.00 76.12 481 ASP A N 1
ATOM 3924 C CA . ASP A 1 481 ? 2.676 -3.015 8.914 1.00 76.12 481 ASP A CA 1
ATOM 3925 C C . ASP A 1 481 ? 2.492 -3.668 7.532 1.00 76.12 481 ASP A C 1
ATOM 3927 O O . ASP A 1 481 ? 1.376 -3.999 7.133 1.00 76.12 481 ASP A O 1
ATOM 3931 N N . ASN A 1 482 ? 3.603 -3.961 6.845 1.00 68.25 482 ASN A N 1
ATOM 3932 C CA . ASN A 1 482 ? 3.602 -4.432 5.458 1.00 68.25 482 ASN A CA 1
ATOM 3933 C C . ASN A 1 482 ? 3.944 -5.919 5.273 1.00 68.25 482 ASN A C 1
ATOM 3935 O O . ASN A 1 482 ? 4.183 -6.347 4.149 1.00 68.25 482 ASN A O 1
ATOM 3939 N N . GLY A 1 483 ? 4.036 -6.725 6.338 1.00 65.69 483 GLY A N 1
ATOM 3940 C CA . GLY A 1 483 ? 4.382 -8.157 6.227 1.00 65.69 483 GLY A CA 1
ATOM 3941 C C . GLY A 1 483 ? 5.795 -8.449 5.699 1.00 65.69 483 GLY A C 1
ATOM 3942 O O . GLY A 1 483 ? 6.123 -9.592 5.385 1.00 65.69 483 GLY A O 1
ATOM 3943 N N . GLY A 1 484 ? 6.631 -7.419 5.619 1.00 60.09 484 GLY A N 1
ATOM 3944 C CA . GLY A 1 484 ? 8.039 -7.454 5.271 1.00 60.09 484 GLY A CA 1
ATOM 3945 C C . GLY A 1 484 ? 8.386 -7.451 3.788 1.00 60.09 484 GLY A C 1
ATOM 3946 O O . GLY A 1 484 ? 9.227 -6.646 3.396 1.00 60.09 484 GLY A O 1
ATOM 3947 N N . ASP A 1 485 ? 7.760 -8.307 2.980 1.00 59.03 485 ASP A N 1
ATOM 3948 C CA . ASP A 1 485 ? 7.946 -8.301 1.524 1.00 59.03 485 ASP A CA 1
ATOM 3949 C C . ASP A 1 485 ? 6.781 -7.556 0.846 1.00 59.03 485 ASP A C 1
ATOM 3951 O O . ASP A 1 485 ? 5.688 -8.125 0.736 1.00 59.03 485 ASP A O 1
ATOM 3955 N N . PRO A 1 486 ? 6.982 -6.313 0.366 1.00 50.34 486 PRO A N 1
ATOM 3956 C CA . PRO A 1 486 ? 5.930 -5.546 -0.298 1.00 50.34 486 PRO A CA 1
ATOM 3957 C C . PRO A 1 486 ? 5.423 -6.202 -1.597 1.00 50.34 486 PRO A C 1
ATOM 3959 O O . PRO A 1 486 ? 4.367 -5.812 -2.094 1.00 50.34 486 PRO A O 1
ATOM 3962 N N . PHE A 1 487 ? 6.122 -7.207 -2.140 1.00 46.06 487 PHE A N 1
ATOM 3963 C CA . PHE A 1 487 ? 5.792 -7.869 -3.412 1.00 46.06 487 PHE A CA 1
ATOM 3964 C C . PHE A 1 487 ? 4.936 -9.130 -3.257 1.00 46.06 487 PHE A C 1
ATOM 3966 O O . PHE A 1 487 ? 4.208 -9.502 -4.177 1.00 46.06 487 PHE A O 1
ATOM 3973 N N . HIS A 1 488 ? 4.969 -9.761 -2.082 1.00 53.44 488 HIS A N 1
ATOM 3974 C CA . HIS A 1 488 ? 4.169 -10.951 -1.755 1.00 53.44 488 HIS A CA 1
ATOM 3975 C C . HIS A 1 488 ? 3.240 -10.717 -0.562 1.00 53.44 488 HIS A C 1
ATOM 3977 O O . HIS A 1 488 ? 2.761 -11.661 0.078 1.00 53.44 488 HIS A O 1
ATOM 3983 N N . CYS A 1 489 ? 2.986 -9.448 -0.252 1.00 60.69 489 CYS A N 1
ATOM 3984 C CA . CYS A 1 489 ? 2.090 -9.076 0.816 1.00 60.69 489 CYS A CA 1
ATOM 3985 C C . CYS A 1 489 ? 0.649 -9.405 0.418 1.00 60.69 489 CYS A C 1
ATOM 3987 O O . CYS A 1 489 ? 0.098 -8.836 -0.518 1.00 60.69 489 CYS A O 1
ATOM 3989 N N . THR A 1 490 ? 0.066 -10.379 1.108 1.00 69.56 490 THR A N 1
ATOM 3990 C CA . THR A 1 490 ? -1.346 -10.749 1.005 1.00 69.56 490 THR A CA 1
ATOM 3991 C C . THR A 1 490 ? -1.940 -10.694 2.406 1.00 69.56 490 THR A C 1
ATOM 3993 O O . THR A 1 490 ? -1.221 -10.856 3.397 1.00 69.56 490 THR A O 1
ATOM 3996 N N . ILE A 1 491 ? -3.264 -10.589 2.526 1.00 76.62 491 ILE A N 1
ATOM 3997 C CA . ILE A 1 491 ? -3.959 -10.686 3.830 1.00 76.62 491 ILE A CA 1
ATOM 3998 C C . ILE A 1 491 ? -3.548 -11.938 4.646 1.00 76.62 491 ILE A C 1
ATOM 4000 O O . ILE A 1 491 ? -3.655 -11.957 5.876 1.00 76.62 491 ILE A O 1
ATOM 4004 N N . LEU A 1 492 ? -3.088 -13.008 3.987 1.00 76.19 492 LEU A N 1
ATOM 4005 C CA . LEU A 1 492 ? -2.647 -14.242 4.644 1.00 76.19 492 LEU A CA 1
ATOM 4006 C C . LEU A 1 492 ? -1.195 -14.193 5.133 1.00 76.19 492 LEU A C 1
ATOM 4008 O O . LEU A 1 492 ? -0.857 -14.924 6.066 1.00 76.19 492 LEU A O 1
ATOM 4012 N N . SER A 1 493 ? -0.338 -13.370 4.523 1.00 74.25 493 SER A N 1
ATOM 4013 C CA . SER A 1 493 ? 1.075 -13.273 4.899 1.00 74.25 493 SER A CA 1
ATOM 4014 C C . SER A 1 493 ? 1.312 -12.312 6.061 1.00 74.25 493 SER A C 1
ATOM 4016 O O . SER A 1 493 ? 2.301 -12.479 6.773 1.00 74.25 493 SER A O 1
ATOM 4018 N N . VAL A 1 494 ? 0.404 -11.358 6.307 1.00 80.88 494 VAL A N 1
ATOM 4019 C CA . VAL A 1 494 ? 0.554 -10.367 7.382 1.00 80.88 494 VAL A CA 1
ATOM 4020 C C . VAL A 1 494 ? -0.011 -10.877 8.714 1.00 80.88 494 VAL A C 1
ATOM 4022 O O . VAL A 1 494 ? -1.215 -11.137 8.847 1.00 80.88 494 VAL A O 1
ATOM 4025 N N . PRO A 1 495 ? 0.830 -10.972 9.759 1.00 81.75 495 PRO A N 1
ATOM 4026 C CA . PRO A 1 495 ? 0.418 -11.187 11.136 1.00 81.75 495 PRO A CA 1
ATOM 4027 C C . PRO A 1 495 ? -0.802 -10.370 11.605 1.00 81.75 495 PRO A C 1
ATOM 4029 O O . PRO A 1 495 ? -0.664 -9.225 12.001 1.00 81.75 495 PRO A O 1
ATOM 4032 N N . GLY A 1 496 ? -1.978 -11.003 11.688 1.00 87.19 496 GLY A N 1
ATOM 4033 C CA . GLY A 1 496 ? -3.198 -10.379 12.230 1.00 87.19 496 GLY A CA 1
ATOM 4034 C C . GLY A 1 496 ? -4.153 -9.803 11.178 1.00 87.19 496 GLY A C 1
ATOM 4035 O O . GLY A 1 496 ? -5.305 -9.533 11.511 1.00 87.19 496 GLY A O 1
ATOM 4036 N N . ALA A 1 497 ? -3.753 -9.723 9.906 1.00 89.44 497 ALA A N 1
ATOM 4037 C CA . ALA A 1 497 ? -4.594 -9.169 8.840 1.00 89.44 497 ALA A CA 1
ATOM 4038 C C . ALA A 1 497 ? -5.887 -9.971 8.607 1.00 89.44 497 ALA A C 1
ATOM 4040 O O . ALA A 1 497 ? -6.951 -9.396 8.399 1.00 89.44 497 ALA A O 1
ATOM 4041 N N . THR A 1 498 ? -5.851 -11.302 8.740 1.00 88.31 498 THR A N 1
ATOM 4042 C CA . THR A 1 498 ? -7.071 -12.135 8.669 1.00 88.31 498 THR A CA 1
ATOM 4043 C C . THR A 1 498 ? -8.066 -11.821 9.797 1.00 88.31 498 THR A C 1
ATOM 4045 O O . THR A 1 498 ? -9.282 -11.866 9.599 1.00 88.31 498 THR A O 1
ATOM 4048 N N . ASP A 1 499 ? -7.569 -11.503 10.991 1.00 91.62 499 ASP A N 1
ATOM 4049 C CA . ASP A 1 499 ? -8.401 -11.126 12.134 1.00 91.62 499 ASP A CA 1
ATOM 4050 C C . ASP A 1 499 ? -8.953 -9.703 11.963 1.00 91.62 499 ASP A C 1
ATOM 4052 O O . ASP A 1 499 ? -10.151 -9.477 12.156 1.00 91.62 499 ASP A O 1
ATOM 4056 N N . ALA A 1 500 ? -8.123 -8.778 11.476 1.00 94.69 500 ALA A N 1
ATOM 4057 C CA . ALA A 1 500 ? -8.537 -7.438 11.077 1.00 94.69 500 ALA A CA 1
ATOM 4058 C C . ALA A 1 500 ? -9.615 -7.453 9.978 1.00 94.69 500 ALA A C 1
ATOM 4060 O O . ALA A 1 500 ? -10.576 -6.684 10.055 1.00 94.69 500 ALA A O 1
ATOM 4061 N N . LEU A 1 501 ? -9.519 -8.360 9.000 1.00 94.88 501 LEU A N 1
ATOM 4062 C CA . LEU A 1 501 ? -10.530 -8.557 7.957 1.00 94.88 501 LEU A CA 1
ATOM 4063 C C . LEU A 1 501 ? -11.875 -8.995 8.539 1.00 94.88 501 LEU A C 1
ATOM 4065 O O . LEU A 1 501 ? -12.907 -8.398 8.222 1.00 94.88 501 LEU A O 1
ATOM 4069 N N . LYS A 1 502 ? -11.884 -9.990 9.434 1.00 95.56 502 LYS A N 1
ATOM 4070 C CA . LYS A 1 502 ? -13.116 -10.421 10.120 1.00 95.56 502 LYS A CA 1
ATOM 4071 C C . LYS A 1 502 ? -13.727 -9.274 10.925 1.00 95.56 502 LYS A C 1
ATOM 4073 O O . LYS A 1 502 ? -14.932 -9.036 10.837 1.00 95.56 502 LYS A O 1
ATOM 4078 N N . ALA A 1 503 ? -12.894 -8.546 11.670 1.00 97.56 503 ALA A N 1
ATOM 4079 C CA . ALA A 1 503 ? -13.317 -7.405 12.471 1.00 97.56 503 ALA A CA 1
ATOM 4080 C C . ALA A 1 503 ? -13.949 -6.302 11.606 1.00 97.56 503 ALA A C 1
ATOM 4082 O O . ALA A 1 503 ? -15.064 -5.857 11.892 1.00 97.56 503 ALA A O 1
ATOM 4083 N N . SER A 1 504 ? -13.272 -5.932 10.517 1.00 98.38 504 SER A N 1
ATOM 4084 C CA . SER A 1 504 ? -13.704 -4.902 9.567 1.00 98.38 504 SER A CA 1
ATOM 4085 C C . SER A 1 504 ? -15.003 -5.279 8.855 1.00 98.38 504 SER A C 1
ATOM 4087 O O . SER A 1 504 ? -15.915 -4.459 8.737 1.00 98.38 504 SER A O 1
ATOM 4089 N N . THR A 1 505 ? -15.128 -6.544 8.443 1.00 98.50 505 THR A N 1
ATOM 4090 C CA . THR A 1 505 ? -16.332 -7.073 7.784 1.00 98.50 505 THR A CA 1
ATOM 4091 C C . THR A 1 505 ? -17.560 -6.935 8.680 1.00 98.50 505 THR A C 1
ATOM 4093 O O . THR A 1 505 ? -18.638 -6.567 8.211 1.00 98.50 505 THR A O 1
ATOM 4096 N N . GLU A 1 506 ? -17.418 -7.198 9.979 1.00 98.50 506 GLU A N 1
ATOM 4097 C CA . GLU A 1 506 ? -18.538 -7.113 10.916 1.00 98.50 506 GLU A CA 1
ATOM 4098 C C . GLU A 1 506 ? -18.973 -5.664 11.183 1.00 98.50 506 GLU A C 1
ATOM 4100 O O . GLU A 1 506 ? -20.169 -5.375 11.184 1.00 98.50 506 GLU A O 1
ATOM 4105 N N . ILE A 1 507 ? -18.029 -4.722 11.298 1.00 98.62 507 ILE A N 1
ATOM 4106 C CA . ILE A 1 507 ? -18.351 -3.284 11.384 1.00 98.62 507 ILE A CA 1
ATOM 4107 C C . ILE A 1 507 ? -19.120 -2.811 10.153 1.00 98.62 507 ILE A C 1
ATOM 4109 O O . ILE A 1 507 ? -20.109 -2.085 10.275 1.00 98.62 507 ILE A O 1
ATOM 4113 N N . LEU A 1 508 ? -18.712 -3.257 8.967 1.00 98.62 508 LEU A N 1
ATOM 4114 C CA . LEU A 1 508 ? -19.408 -2.939 7.727 1.00 98.62 508 LEU A CA 1
ATOM 4115 C C . LEU A 1 508 ? -20.818 -3.550 7.679 1.00 98.62 508 LEU A C 1
ATOM 4117 O O . LEU A 1 508 ? -21.746 -2.893 7.206 1.00 98.62 508 LEU A O 1
ATOM 4121 N N . LYS A 1 509 ? -21.042 -4.748 8.235 1.00 98.50 509 LYS A N 1
ATOM 4122 C CA . LYS A 1 509 ? -22.398 -5.316 8.378 1.00 98.50 509 LYS A CA 1
ATOM 4123 C C . LYS A 1 509 ? -23.278 -4.517 9.342 1.00 98.50 509 LYS A C 1
ATOM 4125 O O . LYS A 1 509 ? -24.451 -4.298 9.021 1.00 98.50 509 LYS A O 1
ATOM 4130 N N . TYR A 1 510 ? -22.741 -4.050 10.471 1.00 98.62 510 TYR A N 1
ATOM 4131 C CA . TYR A 1 510 ? -23.466 -3.147 11.375 1.00 98.62 510 TYR A CA 1
ATOM 4132 C C . TYR A 1 510 ? -23.839 -1.845 10.666 1.00 98.62 510 TYR A C 1
ATOM 4134 O O . TYR A 1 510 ? -25.008 -1.448 10.662 1.00 98.62 510 TYR A O 1
ATOM 4142 N N . TYR A 1 511 ? -22.877 -1.239 9.963 1.00 98.38 511 TYR A N 1
ATOM 4143 C CA . TYR A 1 511 ? -23.118 -0.029 9.186 1.00 98.38 511 TYR A CA 1
ATOM 4144 C C . TYR A 1 511 ? -24.191 -0.255 8.117 1.00 98.38 511 TYR A C 1
ATOM 4146 O O . TYR A 1 511 ? -25.141 0.524 8.018 1.00 98.38 511 TYR A O 1
ATOM 4154 N N . LYS A 1 512 ? -24.107 -1.352 7.352 1.00 97.56 512 LYS A N 1
ATOM 4155 C CA . LYS A 1 512 ? -25.101 -1.744 6.339 1.00 97.56 512 LYS A CA 1
ATOM 4156 C C . LYS A 1 512 ? -26.505 -1.840 6.932 1.00 97.56 512 LYS A C 1
ATOM 4158 O O . LYS A 1 512 ? -27.441 -1.316 6.328 1.00 97.56 512 LYS A O 1
ATOM 4163 N N . SER A 1 513 ? -26.615 -2.427 8.121 1.00 98.00 513 SER A N 1
ATOM 4164 C CA . SER A 1 513 ? -27.872 -2.667 8.841 1.00 98.00 513 SER A CA 1
ATOM 4165 C C . SER A 1 513 ? -28.408 -1.444 9.594 1.00 98.00 513 SER A C 1
ATOM 4167 O O . SER A 1 513 ? -29.479 -1.531 10.186 1.00 98.00 513 SER A O 1
ATOM 4169 N N . ASN A 1 514 ? -27.712 -0.299 9.540 1.00 98.00 514 ASN A N 1
ATOM 4170 C CA . ASN A 1 514 ? -28.027 0.905 10.321 1.00 98.00 514 ASN A CA 1
ATOM 4171 C C . ASN A 1 514 ? -28.062 0.641 11.833 1.00 98.00 514 ASN A C 1
ATOM 4173 O O . ASN A 1 514 ? -28.863 1.236 12.547 1.00 98.00 514 ASN A O 1
ATOM 4177 N N . THR A 1 515 ? -27.227 -0.276 12.320 1.00 98.19 515 THR A N 1
ATOM 4178 C CA . THR A 1 515 ? -27.135 -0.559 13.751 1.00 98.19 515 THR A CA 1
ATOM 4179 C C . THR A 1 515 ? -26.555 0.654 14.462 1.00 98.19 515 THR A C 1
ATOM 4181 O O . THR A 1 515 ? -25.480 1.113 14.074 1.00 98.19 515 THR A O 1
ATOM 4184 N N . ASP A 1 516 ? -27.239 1.155 15.491 1.00 97.38 516 ASP A N 1
ATOM 4185 C CA . ASP A 1 516 ? -26.742 2.245 16.330 1.00 97.38 516 ASP A CA 1
ATOM 4186 C C . ASP A 1 516 ? -25.412 1.873 16.994 1.00 97.38 516 ASP A C 1
ATOM 4188 O O . ASP A 1 516 ? -25.137 0.707 17.285 1.00 97.38 516 ASP A O 1
ATOM 4192 N N . PHE A 1 517 ? -24.575 2.875 17.283 1.00 98.00 517 PHE A N 1
ATOM 4193 C CA . PHE A 1 517 ? -23.275 2.605 17.900 1.00 98.00 517 PHE A CA 1
ATOM 4194 C C . PHE A 1 517 ? -23.410 1.876 19.249 1.00 98.00 517 PHE A C 1
ATOM 4196 O O . PHE A 1 517 ? -22.630 0.980 19.564 1.00 98.00 517 PHE A O 1
ATOM 4203 N N . LYS A 1 518 ? -24.413 2.246 20.051 1.00 96.31 518 LYS A N 1
ATOM 4204 C CA . LYS A 1 518 ? -24.738 1.575 21.311 1.00 96.31 518 LYS A CA 1
ATOM 4205 C C . LYS A 1 518 ? -26.092 0.872 21.200 1.00 96.31 518 LYS A C 1
ATOM 4207 O O . LYS A 1 518 ? -27.025 1.482 20.685 1.00 96.31 518 LYS A O 1
ATOM 4212 N N . PRO A 1 519 ? -26.226 -0.339 21.766 1.00 96.44 519 PRO A N 1
ATOM 4213 C CA . PRO A 1 519 ? -25.193 -1.065 22.518 1.00 96.44 519 PRO A CA 1
ATOM 4214 C C . PRO A 1 519 ? -24.236 -1.892 21.638 1.00 96.44 519 PRO A C 1
ATOM 4216 O O . PRO A 1 519 ? -23.106 -2.143 22.049 1.00 96.44 519 PRO A O 1
ATOM 4219 N N . ASP A 1 520 ? -24.663 -2.288 20.440 1.00 97.31 520 ASP A N 1
ATOM 4220 C CA . ASP A 1 520 ? -24.082 -3.441 19.743 1.00 97.31 520 ASP A CA 1
ATOM 4221 C C . ASP A 1 520 ? -22.663 -3.199 19.211 1.00 97.31 520 ASP A C 1
ATOM 4223 O O . ASP A 1 520 ? -21.754 -3.984 19.487 1.00 97.31 520 ASP A O 1
ATOM 4227 N N . VAL A 1 521 ? -22.435 -2.092 18.495 1.00 98.12 521 VAL A N 1
ATOM 4228 C CA . VAL A 1 521 ? -21.113 -1.783 17.918 1.00 98.12 521 VAL A CA 1
ATOM 4229 C C . VAL A 1 521 ? -20.094 -1.505 19.023 1.00 98.12 521 VAL A C 1
ATOM 4231 O O . VAL A 1 521 ? -18.954 -1.961 18.945 1.00 98.12 521 VAL A O 1
ATOM 4234 N N . TYR A 1 522 ? -20.508 -0.808 20.083 1.00 98.44 522 TYR A N 1
ATOM 4235 C CA . TYR A 1 522 ? -19.679 -0.557 21.257 1.00 98.44 522 TYR A CA 1
ATOM 4236 C C . TYR A 1 522 ? -19.253 -1.861 21.935 1.00 98.44 522 TYR A C 1
ATOM 4238 O O . TYR A 1 522 ? -18.055 -2.064 22.124 1.00 98.44 522 TYR A O 1
ATOM 4246 N N . SER A 1 523 ? -20.197 -2.751 22.265 1.00 97.81 523 SER A N 1
ATOM 4247 C CA . SER A 1 523 ? -19.877 -4.046 22.884 1.00 97.81 523 SER A CA 1
ATOM 4248 C C . SER A 1 523 ? -19.002 -4.897 21.972 1.00 97.81 523 SER A C 1
ATOM 4250 O O . SER A 1 523 ? -18.059 -5.531 22.438 1.00 97.81 523 SER A O 1
ATOM 4252 N N . TYR A 1 524 ? -19.234 -4.867 20.660 1.00 98.25 524 TYR A N 1
ATOM 4253 C CA . TYR A 1 524 ? -18.362 -5.547 19.711 1.00 98.25 524 TYR A CA 1
ATOM 4254 C C . TYR A 1 524 ? -16.918 -5.017 19.772 1.00 98.25 524 TYR A C 1
ATOM 4256 O O . TYR A 1 524 ? -15.975 -5.795 19.932 1.00 98.25 524 TYR A O 1
ATOM 4264 N N . LEU A 1 525 ? -16.720 -3.698 19.733 1.00 98.06 525 LEU A N 1
ATOM 4265 C CA . LEU A 1 525 ? -15.385 -3.104 19.837 1.00 98.06 525 LEU A CA 1
ATOM 4266 C C . LEU A 1 525 ? -14.732 -3.371 21.201 1.00 98.06 525 LEU A C 1
ATOM 4268 O O . LEU A 1 525 ? -13.564 -3.756 21.252 1.00 98.06 525 LEU A O 1
ATOM 4272 N N . ASP A 1 526 ? -15.464 -3.187 22.299 1.00 97.69 526 ASP A N 1
ATOM 4273 C CA . ASP A 1 526 ? -14.942 -3.286 23.665 1.00 97.69 526 ASP A CA 1
ATOM 4274 C C . ASP A 1 526 ? -14.617 -4.732 24.074 1.00 97.69 526 ASP A C 1
ATOM 4276 O O . ASP A 1 526 ? -13.570 -4.977 24.688 1.00 97.69 526 ASP A O 1
ATOM 4280 N N . GLU A 1 527 ? -15.479 -5.680 23.696 1.00 96.38 527 GLU A N 1
ATOM 4281 C CA . GLU A 1 527 ? -15.458 -7.068 24.174 1.00 96.38 527 GLU A CA 1
ATOM 4282 C C . GLU A 1 527 ? -14.880 -8.066 23.161 1.00 96.38 527 GLU A C 1
ATOM 4284 O O . GLU A 1 527 ? -14.599 -9.209 23.536 1.00 96.38 527 GLU A O 1
ATOM 4289 N N . LYS A 1 528 ? -14.716 -7.686 21.883 1.00 96.75 528 LYS A N 1
ATOM 4290 C CA . LYS A 1 528 ? -14.247 -8.603 20.820 1.00 96.75 528 LYS A CA 1
ATOM 4291 C C . LYS A 1 528 ? -12.969 -8.165 20.128 1.00 96.75 528 LYS A C 1
ATOM 4293 O O . LYS A 1 528 ? -12.216 -9.040 19.705 1.00 96.75 528 LYS A O 1
ATOM 4298 N N . ILE A 1 529 ? -12.731 -6.857 20.025 1.00 96.62 529 ILE A N 1
ATOM 4299 C CA . ILE A 1 529 ? -11.599 -6.292 19.277 1.00 96.62 529 ILE A CA 1
ATOM 4300 C C . ILE A 1 529 ? -10.552 -5.720 20.236 1.00 96.62 529 ILE A C 1
ATOM 4302 O O . ILE A 1 529 ? -9.421 -6.209 20.287 1.00 96.62 529 ILE A O 1
ATOM 4306 N N . LEU A 1 530 ? -10.925 -4.729 21.047 1.00 97.19 530 LEU A N 1
ATOM 4307 C CA . LEU A 1 530 ? -10.022 -3.966 21.917 1.00 97.19 530 LEU A CA 1
ATOM 4308 C C . LEU A 1 530 ? -9.878 -4.586 23.316 1.00 97.19 530 LEU A C 1
ATOM 4310 O O . LEU A 1 530 ? -9.777 -3.885 24.324 1.00 97.19 530 LEU A O 1
ATOM 4314 N N . VAL A 1 531 ? -9.900 -5.913 23.411 1.00 96.81 531 VAL A N 1
ATOM 4315 C CA . VAL A 1 531 ? -9.850 -6.607 24.702 1.00 96.81 531 VAL A CA 1
ATOM 4316 C C . VAL A 1 531 ? -8.438 -6.552 25.267 1.00 96.81 531 VAL A C 1
ATOM 4318 O O . VAL A 1 531 ? -7.510 -7.109 24.686 1.00 96.81 531 VAL A O 1
ATOM 4321 N N . LEU A 1 532 ? -8.284 -5.899 26.418 1.00 96.50 532 LEU A N 1
ATOM 4322 C CA . LEU A 1 532 ? -7.012 -5.812 27.130 1.00 96.50 532 LEU A CA 1
ATOM 4323 C C . LEU A 1 532 ? -6.759 -7.066 27.967 1.00 96.50 532 LEU A C 1
ATOM 4325 O O . LEU A 1 532 ? -7.684 -7.653 28.538 1.00 96.50 532 LEU A O 1
ATOM 4329 N N . ASP A 1 533 ? -5.488 -7.427 28.109 1.00 95.19 533 ASP A N 1
ATOM 4330 C CA . ASP A 1 533 ? -5.055 -8.281 29.205 1.00 95.19 533 ASP A CA 1
ATOM 4331 C C . ASP A 1 533 ? -5.309 -7.535 30.522 1.00 95.19 533 ASP A C 1
ATOM 4333 O O . ASP A 1 533 ? -4.793 -6.439 30.760 1.00 95.19 533 ASP A O 1
ATOM 4337 N N . SER A 1 534 ? -6.129 -8.133 31.387 1.00 92.62 534 SER A N 1
ATOM 4338 C CA . SER A 1 534 ? -6.495 -7.563 32.686 1.00 92.62 534 SER A CA 1
ATOM 4339 C C . SER A 1 534 ? -5.286 -7.208 33.555 1.00 92.62 534 SER A C 1
ATOM 4341 O O . SER A 1 534 ? -5.367 -6.263 34.340 1.00 92.62 534 SER A O 1
ATOM 4343 N N . LYS A 1 535 ? -4.161 -7.919 33.397 1.00 94.75 535 LYS A N 1
ATOM 4344 C CA . LYS A 1 535 ? -2.925 -7.657 34.145 1.00 94.75 535 LYS A CA 1
ATOM 4345 C C . LYS A 1 535 ? -2.241 -6.374 33.675 1.00 94.75 535 LYS A C 1
ATOM 4347 O O . LYS A 1 535 ? -1.681 -5.658 34.497 1.00 94.75 535 LYS A O 1
ATOM 4352 N N . ASN A 1 536 ? -2.350 -6.049 32.386 1.00 94.06 536 ASN A N 1
ATOM 4353 C CA . ASN A 1 536 ? -1.678 -4.905 31.768 1.00 94.06 536 ASN A CA 1
ATOM 4354 C C . ASN A 1 536 ? -2.593 -3.682 31.572 1.00 94.06 536 ASN A C 1
ATOM 4356 O O . ASN A 1 536 ? -2.121 -2.617 31.173 1.00 94.06 536 ASN A O 1
ATOM 4360 N N . ALA A 1 537 ? -3.896 -3.787 31.854 1.00 95.25 537 ALA A N 1
ATOM 4361 C CA . ALA A 1 537 ? -4.857 -2.709 31.599 1.00 95.25 537 ALA A CA 1
ATOM 4362 C C . ALA A 1 537 ? -4.480 -1.378 32.285 1.00 95.25 537 ALA A C 1
ATOM 4364 O O . ALA A 1 537 ? -4.612 -0.305 31.691 1.00 95.25 537 ALA A O 1
ATOM 4365 N N . ASN A 1 538 ? -3.959 -1.446 33.514 1.00 97.19 538 ASN A N 1
ATOM 4366 C CA . ASN A 1 538 ? -3.548 -0.274 34.295 1.00 97.19 538 ASN A CA 1
ATOM 4367 C C . ASN A 1 538 ? -2.056 0.072 34.157 1.00 97.19 538 ASN A C 1
ATOM 4369 O O . ASN A 1 538 ? -1.599 1.040 34.764 1.00 97.19 538 ASN A O 1
ATOM 4373 N N . GLU A 1 539 ? -1.295 -0.688 33.368 1.00 96.06 539 GLU A N 1
ATOM 4374 C CA . GLU A 1 539 ? 0.105 -0.374 33.090 1.00 96.06 539 GLU A CA 1
ATOM 4375 C C . GLU A 1 539 ? 0.225 0.803 32.123 1.00 96.06 539 GLU A C 1
ATOM 4377 O O . GLU A 1 539 ? -0.684 1.089 31.335 1.00 96.06 539 GLU A O 1
ATOM 4382 N N . LYS A 1 540 ? 1.366 1.499 32.190 1.00 96.69 540 LYS A N 1
ATOM 4383 C CA . LYS A 1 540 ? 1.680 2.595 31.272 1.00 96.69 540 LYS A CA 1
ATOM 4384 C C . LYS A 1 540 ? 1.781 2.062 29.844 1.00 96.69 540 LYS A C 1
ATOM 4386 O O . LYS A 1 540 ? 2.522 1.126 29.569 1.00 96.69 540 LYS A O 1
ATOM 4391 N N . SER A 1 541 ? 1.058 2.713 28.946 1.00 95.56 541 SER A N 1
ATOM 4392 C CA . SER A 1 541 ? 1.163 2.513 27.503 1.00 95.56 541 SER A CA 1
ATOM 4393 C C . SER A 1 541 ? 2.379 3.255 26.932 1.00 95.56 541 SER A C 1
ATOM 4395 O O . SER A 1 541 ? 3.095 3.954 27.651 1.00 95.56 541 SER A O 1
ATOM 4397 N N . GLY A 1 542 ? 2.629 3.126 25.632 1.00 91.38 542 GLY A N 1
ATOM 4398 C CA . GLY A 1 542 ? 3.608 3.948 24.919 1.00 91.38 542 GLY A CA 1
ATOM 4399 C C . GLY A 1 542 ? 5.050 3.460 24.992 1.00 91.38 542 GLY A C 1
ATOM 4400 O O . GLY A 1 542 ? 5.913 4.053 24.350 1.00 91.38 542 GLY A O 1
ATOM 4401 N N . ALA A 1 543 ? 5.330 2.377 25.718 1.00 92.69 543 ALA A N 1
ATOM 4402 C CA . ALA A 1 543 ? 6.569 1.626 25.535 1.00 92.69 543 ALA A CA 1
ATOM 4403 C C . ALA A 1 543 ? 6.605 0.972 24.138 1.00 92.69 543 ALA A C 1
ATOM 4405 O O . ALA A 1 543 ? 5.600 0.951 23.429 1.00 92.69 543 ALA A O 1
ATOM 4406 N N . SER A 1 544 ? 7.758 0.444 23.737 1.00 91.69 544 SER A N 1
ATOM 4407 C CA . SER A 1 544 ? 7.877 -0.400 22.546 1.00 91.69 544 SER A CA 1
ATOM 4408 C C . SER A 1 544 ? 8.230 -1.818 22.979 1.00 91.69 544 SER A C 1
ATOM 4410 O O . SER A 1 544 ? 9.061 -1.994 23.873 1.00 91.69 544 SER A O 1
ATOM 4412 N N . HIS A 1 545 ? 7.595 -2.822 22.380 1.00 93.00 545 HIS A N 1
ATOM 4413 C CA . HIS A 1 545 ? 7.994 -4.212 22.574 1.00 93.00 545 HIS A CA 1
ATOM 4414 C C . HIS A 1 545 ? 9.407 -4.415 22.008 1.00 93.00 545 HIS A C 1
ATOM 4416 O O . HIS A 1 545 ? 9.774 -3.786 21.018 1.00 93.00 545 HIS A O 1
ATOM 4422 N N . SER A 1 546 ? 10.214 -5.297 22.602 1.00 90.88 546 SER A N 1
ATOM 4423 C CA . SER A 1 546 ? 11.631 -5.472 22.230 1.00 90.88 546 SER A CA 1
ATOM 4424 C C . SER A 1 546 ? 11.840 -5.793 20.745 1.00 90.88 546 SER A C 1
ATOM 4426 O O . SER A 1 546 ? 12.812 -5.338 20.150 1.00 90.88 546 SER A O 1
ATOM 4428 N N . SER A 1 547 ? 10.896 -6.503 20.122 1.00 88.56 547 SER A N 1
ATOM 4429 C CA . SER A 1 547 ? 10.891 -6.793 18.680 1.00 88.56 547 SER A CA 1
ATOM 4430 C C . SER A 1 547 ? 10.783 -5.553 17.787 1.00 88.56 547 SER A C 1
ATOM 4432 O O . SER A 1 547 ? 11.164 -5.628 16.625 1.00 88.56 547 SER A O 1
ATOM 4434 N N . TYR A 1 548 ? 10.284 -4.431 18.309 1.00 88.81 548 TYR A N 1
ATOM 4435 C CA . TYR A 1 548 ? 10.086 -3.174 17.575 1.00 88.81 548 TYR A CA 1
ATOM 4436 C C . TYR A 1 548 ? 10.854 -2.007 18.186 1.00 88.81 548 TYR A C 1
ATOM 4438 O O . TYR A 1 548 ? 10.881 -0.925 17.610 1.00 88.81 548 TYR A O 1
ATOM 4446 N N . ALA A 1 549 ? 11.456 -2.179 19.361 1.00 89.50 549 ALA A N 1
ATOM 4447 C CA . ALA A 1 549 ? 12.247 -1.149 20.008 1.00 89.50 549 ALA A CA 1
ATOM 4448 C C . ALA A 1 549 ? 13.482 -0.800 19.167 1.00 89.50 549 ALA A C 1
ATOM 4450 O O . ALA A 1 549 ? 14.074 -1.657 18.499 1.00 89.50 549 ALA A O 1
ATOM 4451 N N . LYS A 1 550 ? 13.882 0.473 19.228 1.00 85.62 550 LYS A N 1
ATOM 4452 C CA . LYS A 1 550 ? 15.188 0.909 18.722 1.00 85.62 550 LYS A CA 1
ATOM 4453 C C . LYS A 1 550 ? 16.268 0.101 19.428 1.00 85.62 550 LYS A C 1
ATOM 4455 O O . LYS A 1 550 ? 16.211 -0.064 20.645 1.00 85.62 550 LYS A O 1
ATOM 4460 N N . GLU A 1 551 ? 17.246 -0.389 18.677 1.00 79.62 551 GLU A N 1
ATOM 4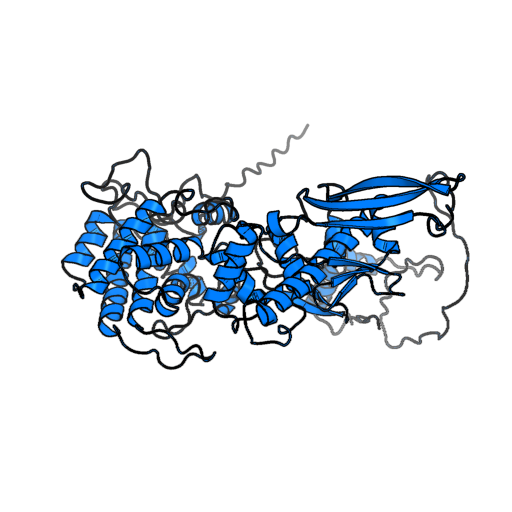461 C CA . GLU A 1 551 ? 18.420 -0.998 19.293 1.00 79.62 551 GLU A CA 1
ATOM 4462 C C . GLU A 1 551 ? 19.123 0.074 20.123 1.00 79.62 551 GLU A C 1
ATOM 4464 O O . GLU A 1 551 ? 19.524 1.118 19.601 1.00 79.62 551 GLU A O 1
ATOM 4469 N N . GLU A 1 552 ? 19.221 -0.144 21.436 1.00 64.62 552 GLU A N 1
ATOM 4470 C CA . GLU A 1 552 ? 20.102 0.663 22.266 1.00 64.62 552 GLU A CA 1
ATOM 4471 C C . GLU A 1 552 ? 21.507 0.447 21.717 1.00 64.62 552 GLU A C 1
ATOM 4473 O O . GLU A 1 552 ? 22.046 -0.659 21.773 1.00 64.62 552 GLU A O 1
ATOM 4478 N N . GLY A 1 553 ? 22.067 1.486 21.097 1.00 45.44 553 GLY A N 1
ATOM 4479 C CA . GLY A 1 553 ? 23.414 1.443 20.564 1.00 45.44 553 GLY A CA 1
ATOM 4480 C C . GLY A 1 553 ? 24.402 1.189 21.695 1.00 45.44 553 GLY A C 1
ATOM 4481 O O . GLY A 1 553 ? 24.926 2.133 22.277 1.00 45.44 553 GLY A O 1
ATOM 4482 N N . ASN A 1 554 ? 24.696 -0.079 21.975 1.00 35.88 554 ASN A N 1
ATOM 4483 C CA . ASN A 1 554 ? 25.851 -0.509 22.749 1.00 35.88 554 ASN A CA 1
ATOM 4484 C C . ASN A 1 554 ? 27.116 -0.293 21.907 1.00 35.88 554 ASN A C 1
ATOM 4486 O O . ASN A 1 554 ? 27.838 -1.224 21.565 1.00 35.88 554 ASN A O 1
ATOM 4490 N N . TRP A 1 555 ? 27.408 0.963 21.575 1.00 33.09 555 TRP A N 1
ATOM 4491 C CA . TRP A 1 555 ? 28.758 1.380 21.225 1.00 33.09 555 TRP A CA 1
ATOM 4492 C C . TRP A 1 555 ? 29.490 1.705 22.526 1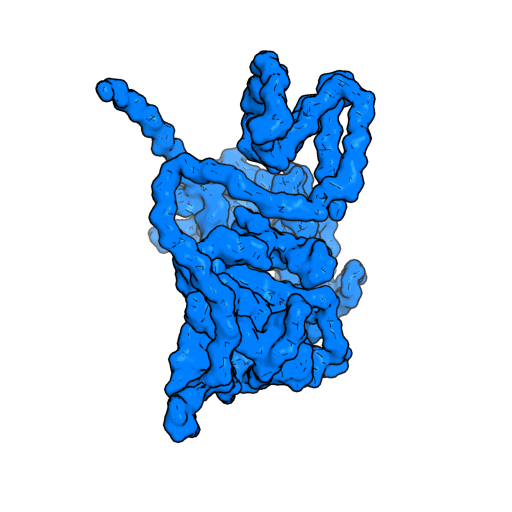.00 33.09 555 TRP A C 1
ATOM 4494 O O . TRP A 1 555 ? 29.767 2.862 22.838 1.00 33.09 555 TRP A O 1
ATOM 4504 N N . SER A 1 556 ? 29.806 0.680 23.319 1.00 28.36 556 SER A N 1
ATOM 4505 C CA . SER A 1 556 ? 30.877 0.818 24.300 1.00 28.36 556 SER A CA 1
ATOM 4506 C C . SER A 1 556 ? 32.192 0.818 23.524 1.00 28.36 556 SER A C 1
ATOM 4508 O O . SER A 1 556 ? 32.711 -0.238 23.167 1.00 28.36 556 SER A O 1
ATOM 4510 N N . ILE A 1 557 ? 32.730 2.002 23.233 1.00 29.30 557 ILE A N 1
ATOM 4511 C CA . ILE A 1 557 ? 34.137 2.130 22.850 1.00 29.30 557 ILE A CA 1
ATOM 4512 C C . ILE A 1 557 ? 34.945 1.781 24.103 1.00 29.30 557 ILE A C 1
ATOM 4514 O O . ILE A 1 557 ? 35.196 2.627 24.960 1.00 29.30 557 ILE A O 1
ATOM 4518 N N . SER A 1 558 ? 35.314 0.511 24.248 1.00 27.48 558 SER A N 1
ATOM 4519 C CA . SER A 1 558 ? 36.346 0.109 25.194 1.00 27.48 558 SER A CA 1
ATOM 4520 C C . SER A 1 558 ? 37.687 0.574 24.634 1.00 27.48 558 SER A C 1
ATOM 4522 O O . SER A 1 558 ? 38.232 -0.040 23.715 1.00 27.48 558 SER A O 1
ATOM 4524 N N . PHE A 1 559 ? 38.218 1.672 25.169 1.00 27.70 559 PHE A N 1
ATOM 4525 C CA . PHE A 1 559 ? 39.629 2.003 25.007 1.00 27.70 559 PHE A CA 1
ATOM 4526 C C . PHE A 1 559 ? 40.450 0.953 25.758 1.00 27.70 559 PHE A C 1
ATOM 4528 O O . PHE A 1 559 ? 40.680 1.076 26.959 1.00 27.70 559 PHE A O 1
ATOM 4535 N N . ASN A 1 560 ? 40.890 -0.087 25.054 1.00 26.44 560 ASN A N 1
ATOM 4536 C CA . ASN A 1 560 ? 41.998 -0.899 25.534 1.00 26.44 560 ASN A CA 1
ATOM 4537 C C . ASN A 1 560 ? 43.281 -0.118 25.249 1.00 26.44 560 ASN A C 1
ATOM 4539 O O . ASN A 1 560 ? 43.785 -0.120 24.130 1.00 26.44 560 ASN A O 1
ATOM 4543 N N . PHE A 1 561 ? 43.776 0.591 26.262 1.00 30.28 561 PHE A N 1
ATOM 4544 C CA . PHE A 1 561 ? 45.173 1.004 26.300 1.00 30.28 561 PHE A CA 1
ATOM 4545 C C . PHE A 1 561 ? 46.021 -0.233 26.588 1.00 30.28 561 PHE A C 1
ATOM 4547 O O . PHE A 1 561 ? 46.018 -0.693 27.727 1.00 30.28 561 PHE A O 1
ATOM 4554 N N . PHE A 1 562 ? 46.730 -0.735 25.577 1.00 34.72 562 PHE A N 1
ATOM 4555 C CA . PHE A 1 562 ? 48.002 -1.442 25.730 1.00 34.72 562 PHE A CA 1
ATOM 4556 C C . PHE A 1 562 ? 48.893 -1.177 24.523 1.00 34.72 562 PHE A C 1
ATOM 4558 O O . PHE A 1 562 ? 48.395 -1.330 23.384 1.00 34.72 562 PHE A O 1
#